Protein AF-0000000086067901 (afdb_homodimer)

Sequence (586 aa):
MRMHRVSDTTAAPDDRSAEPPLVQEKCKTLLSFAFLLTTVIFNLTCIAVVHERVPDRAKHPPLPDMYFDIFPPVDWALDVSEYIIIFCMWTTLGLMLVHRYRWIVMQRVFFIMALLYLMRGITMSVTQVPIASTTYFCSPKANSTNLLLIATRVAKMFSGFGLSVNGQHTFCGDYIFSGHTVTLTLAYLVFREYSPQRLKCLHVLYFVLAAMGVFLVLLSRGHYTVDVVIAYYVTTRVFWIYHTLANNVSLKVASENNFLSRSWWFPLFRYFEKNVGGVLPREYEWPLPWPRKMRMHRVSDTTAAPDDRSAEPPLVQEKCKTLLSFAFLLTTVIFNLTCIAVVHERVPDRAKHPPLPDMYFDIFPPVDWALDVSEYIIIFCMWTTLGLMLVHRYRWIVMQRVFFIMALLYLMRGITMSVTQVPIASTTYFCSPKANSTNLLLIATRVAKMFSGFGLSVNGQHTFCGDYIFSGHTVTLTLAYLVFREYSPQRLKCLHVLYFVLAAMGVFLVLLSRGHYTVDVVIAYYVTTRVFWIYHTLANNVSLKVASENNFLSRSWWFPLFRYFEKNVGGVLPREYEWPLPWPRK

Organism: Haemaphysalis longicornis (NCBI:txid44386)

Foldseek 3Di:
DPPPPCPVVPPDPPCCDDDFFADFDLVLLVVLLVLLVVLLLLLLLLLLVCLQVADDCVVDPADDAPLCVPAAADQCLQVVLVVLLVVLLVVLLVLLLFFPNSRLLSSLLSNLNSVLSNVLSVQLNPDFYHQQAPPQAADDHPNDDDPVSSVVLSVQCVVVVNGPNVVSNRRDGSAQADPSLLSLLSSLVSCCQQADVVVVVVSVVSVVSSVSSLSSCVNNRVYGPVNNVRSNVSNVVSSVLLQVCLADPVNLDDDPVNPVCVDPCSVSSNVSRVRPHHRDDNHGHDNDPPPDD/DPPPPCCPPPPDPPCCDDDFFDDFDLVLLVVLLVLLVVLLLLLLLLLLVCLQVADDCVVDPADDAPLCVVAAADQCLQVVLVVLLVVLLVVLLVLLLFFPNSRLLSSLLSNLNSVLSNVLSVQLNPDFYHQQAPPQAADDHPNDDDPVSSVVLSVQCVVVVNGPNVVSNRRDGSVQADPSLLSLLSSLVSCCQQADVVVVVVSVVSVVSSVSSLSSCVNNSVYGPVNNVRSNVSNVVSSVLLQVCLADPVNLDDDPVNPVCVDPCSVSSNVSRVRPRHRDDNHGHDNDPPDDD

InterPro domains:
  IPR025749 Sphingomyelin synthase-like domain [PF14360] (172-244)
  IPR045221 Sphingomyelin synthase-like [PTHR21290] (16-288)

Structure (mmCIF, N/CA/C/O backbone):
data_AF-0000000086067901-model_v1
#
loop_
_entity.id
_entity.type
_entity.pdbx_description
1 polymer 'Sphingomyelin synthase-like domain-containing protein'
#
loop_
_atom_site.group_PDB
_atom_site.id
_atom_site.type_symbol
_atom_site.label_atom_id
_atom_site.label_alt_id
_atom_site.label_comp_id
_atom_site.label_asym_id
_atom_site.label_entity_id
_atom_site.label_seq_id
_atom_site.pdbx_PDB_ins_code
_atom_site.Cartn_x
_atom_site.Cartn_y
_atom_site.Cartn_z
_atom_site.occupancy
_atom_site.B_iso_or_equiv
_atom_site.auth_seq_id
_atom_site.auth_comp_id
_atom_site.auth_asym_id
_atom_site.auth_atom_id
_atom_site.pdbx_PDB_model_num
ATOM 1 N N . MET A 1 1 ? 40.188 69.375 23.547 1 27.31 1 MET A N 1
ATOM 2 C CA . MET A 1 1 ? 38.906 68.875 23.984 1 27.31 1 MET A CA 1
ATOM 3 C C . MET A 1 1 ? 38.375 67.812 22.984 1 27.31 1 MET A C 1
ATOM 5 O O . MET A 1 1 ? 37.812 68.188 21.938 1 27.31 1 MET A O 1
ATOM 9 N N . ARG A 1 2 ? 39.188 66.75 22.703 1 30.75 2 ARG A N 1
ATOM 10 C CA . ARG A 1 2 ? 39.031 65.625 21.812 1 30.75 2 ARG A CA 1
ATOM 11 C C . ARG A 1 2 ? 37.781 64.812 22.125 1 30.75 2 ARG A C 1
ATOM 13 O O . ARG A 1 2 ? 37.625 64.312 23.25 1 30.75 2 ARG A O 1
ATOM 20 N N . MET A 1 3 ? 36.656 65.25 21.547 1 30.03 3 MET A N 1
ATOM 21 C CA . MET A 1 3 ? 35.375 64.625 21.594 1 30.03 3 MET A CA 1
ATOM 22 C C . MET A 1 3 ? 35.469 63.156 21.141 1 30.03 3 MET A C 1
ATOM 24 O O . MET A 1 3 ? 35.844 62.875 20 1 30.03 3 MET A O 1
ATOM 28 N N . HIS A 1 4 ? 35.969 62.25 21.984 1 31.45 4 HIS A N 1
ATOM 29 C CA . HIS A 1 4 ? 35.969 60.812 21.797 1 31.45 4 HIS A CA 1
ATOM 30 C C . HIS A 1 4 ? 34.562 60.312 21.391 1 31.45 4 HIS A C 1
ATOM 32 O O . HIS A 1 4 ? 33.594 60.531 22.125 1 31.45 4 HIS A O 1
ATOM 38 N N . ARG A 1 5 ? 34.25 60.406 20.031 1 32.72 5 ARG A N 1
ATOM 39 C CA . ARG A 1 5 ? 33.031 59.844 19.469 1 32.72 5 ARG A CA 1
ATOM 40 C C . ARG A 1 5 ? 32.906 58.344 19.828 1 32.72 5 ARG A C 1
ATOM 42 O O . ARG A 1 5 ? 33.75 57.531 19.422 1 32.72 5 ARG A O 1
ATOM 49 N N . VAL A 1 6 ? 32.531 58 21.031 1 37.94 6 VAL A N 1
ATOM 50 C CA . VAL A 1 6 ? 32.188 56.656 21.484 1 37.94 6 VAL A CA 1
ATOM 51 C C . VAL A 1 6 ? 31.141 56.062 20.547 1 37.94 6 VAL A C 1
ATOM 53 O O . VAL A 1 6 ? 29.969 56.438 20.594 1 37.94 6 VAL A O 1
ATOM 56 N N . SER A 1 7 ? 31.344 56.156 19.172 1 32.38 7 SER A N 1
ATOM 57 C CA . SER A 1 7 ? 30.312 55.531 18.359 1 32.38 7 SER A CA 1
ATOM 58 C C . SER A 1 7 ? 30.172 54.031 18.703 1 32.38 7 SER A C 1
ATOM 60 O O . SER A 1 7 ? 30.938 53.219 18.188 1 32.38 7 SER A O 1
ATOM 62 N N . ASP A 1 8 ? 30.344 53.594 19.922 1 31.25 8 ASP A N 1
ATOM 63 C CA . ASP A 1 8 ? 30.188 52.156 20.047 1 31.25 8 ASP A CA 1
ATOM 64 C C . ASP A 1 8 ? 28.859 51.688 19.469 1 31.25 8 ASP A C 1
ATOM 66 O O . ASP A 1 8 ? 27.797 51.969 20.047 1 31.25 8 ASP A O 1
ATOM 70 N N . THR A 1 9 ? 28.625 51.875 18.141 1 34.06 9 THR A N 1
ATOM 71 C CA . THR A 1 9 ? 27.453 51.188 17.594 1 34.06 9 THR A CA 1
ATOM 72 C C . THR A 1 9 ? 27.328 49.781 18.125 1 34.06 9 THR A C 1
ATOM 74 O O . THR A 1 9 ? 28.234 48.938 17.922 1 34.06 9 THR A O 1
ATOM 77 N N . THR A 1 10 ? 26.812 49.531 19.328 1 37.16 10 THR A N 1
ATOM 78 C CA . THR A 1 10 ? 26.328 48.219 19.766 1 37.16 10 THR A CA 1
ATOM 79 C C . THR A 1 10 ? 25.656 47.5 18.594 1 37.16 10 THR A C 1
ATOM 81 O O . THR A 1 10 ? 24.625 47.938 18.094 1 37.16 10 THR A O 1
ATOM 84 N N . ALA A 1 11 ? 26.516 46.875 17.641 1 39.78 11 ALA A N 1
ATOM 85 C CA . ALA A 1 11 ? 26.016 45.906 16.672 1 39.78 11 ALA A CA 1
ATOM 86 C C . ALA A 1 11 ? 24.859 45.094 17.266 1 39.78 11 ALA A C 1
ATOM 88 O O . ALA A 1 11 ? 24.891 44.719 18.438 1 39.78 11 ALA A O 1
ATOM 89 N N . ALA A 1 12 ? 23.703 45.406 16.766 1 40.59 12 ALA A N 1
ATOM 90 C CA . ALA A 1 12 ? 22.484 44.625 17 1 40.59 12 ALA A CA 1
ATOM 91 C C . ALA A 1 12 ? 22.812 43.156 17.125 1 40.59 12 ALA A C 1
ATOM 93 O O . ALA A 1 12 ? 23.75 42.656 16.5 1 40.59 12 ALA A O 1
ATOM 94 N N . PRO A 1 13 ? 22.641 42.594 18.312 1 38.75 13 PRO A N 1
ATOM 95 C CA . PRO A 1 13 ? 22.812 41.125 18.344 1 38.75 13 PRO A CA 1
ATOM 96 C C . PRO A 1 13 ? 22.5 40.469 17 1 38.75 13 PRO A C 1
ATOM 98 O O . PRO A 1 13 ? 21.656 40.969 16.234 1 38.75 13 PRO A O 1
ATOM 101 N N . ASP A 1 14 ? 23.562 40.125 16.172 1 38.88 14 ASP A N 1
ATOM 102 C CA . ASP A 1 14 ? 23.344 39.188 15.078 1 38.88 14 ASP A CA 1
ATOM 103 C C . ASP A 1 14 ? 22.078 38.344 15.312 1 38.88 14 ASP A C 1
ATOM 105 O O . ASP A 1 14 ? 21.984 37.594 16.297 1 38.88 14 ASP A O 1
ATOM 109 N N . ASP A 1 15 ? 20.938 38.875 15.148 1 38.53 15 ASP A N 1
ATOM 110 C CA . ASP A 1 15 ? 19.672 38.156 15.047 1 38.53 15 ASP A CA 1
ATOM 111 C C . ASP A 1 15 ? 19.859 36.781 14.391 1 38.53 15 ASP A C 1
ATOM 113 O O . ASP A 1 15 ? 19.406 36.562 13.266 1 38.53 15 ASP A O 1
ATOM 117 N N . ARG A 1 16 ? 20.969 36.281 14.055 1 44.56 16 ARG A N 1
ATOM 118 C CA . ARG A 1 16 ? 21.203 34.875 13.766 1 44.56 16 ARG A CA 1
ATOM 119 C C . ARG A 1 16 ? 20.219 33.969 14.531 1 44.56 16 ARG A C 1
ATOM 121 O O . ARG A 1 16 ? 20.578 33.438 15.578 1 44.56 16 ARG A O 1
ATOM 128 N N . SER A 1 17 ? 19.078 34.344 14.945 1 45.66 17 SER A N 1
ATOM 129 C CA . SER A 1 17 ? 17.844 33.906 15.586 1 45.66 17 SER A CA 1
ATOM 130 C C . SER A 1 17 ? 17.578 32.438 15.305 1 45.66 17 SER A C 1
ATOM 132 O O . SER A 1 17 ? 18.234 31.828 14.469 1 45.66 17 SER A O 1
ATOM 134 N N . ALA A 1 18 ? 16.109 31.828 15.391 1 51.88 18 ALA A N 1
ATOM 135 C CA . ALA A 1 18 ? 15.398 30.672 15.898 1 51.88 18 ALA A CA 1
ATOM 136 C C . ALA A 1 18 ? 15.523 29.484 14.938 1 51.88 18 ALA A C 1
ATOM 138 O O . ALA A 1 18 ? 14.578 29.172 14.203 1 51.88 18 ALA A O 1
ATOM 139 N N . GLU A 1 19 ? 16.578 29.391 14.18 1 60.53 19 GLU A N 1
ATOM 140 C CA . GLU A 1 19 ? 16.547 28.188 13.359 1 60.53 19 GLU A CA 1
ATOM 141 C C . GLU A 1 19 ? 16.312 26.938 14.211 1 60.53 19 GLU A C 1
ATOM 143 O O . GLU A 1 19 ? 16.859 26.812 15.305 1 60.53 19 GLU A O 1
ATOM 148 N N . PRO A 1 20 ? 15.375 26.203 13.852 1 67.62 20 PRO A N 1
ATOM 149 C CA . PRO A 1 20 ? 15.094 25 14.641 1 67.62 20 PRO A CA 1
ATOM 150 C C . PRO A 1 20 ? 16.328 24.125 14.844 1 67.62 20 PRO A C 1
ATOM 152 O O . PRO A 1 20 ? 17.188 24.062 13.961 1 67.62 20 PRO A O 1
ATOM 155 N N . PRO A 1 21 ? 16.578 23.703 16.016 1 79.75 21 PRO A N 1
ATOM 156 C CA . PRO A 1 21 ? 17.734 22.844 16.312 1 79.75 21 PRO A CA 1
ATOM 157 C C . PRO A 1 21 ? 17.812 21.625 15.414 1 79.75 21 PRO A C 1
ATOM 159 O O . PRO A 1 21 ? 16.781 21 15.117 1 79.75 21 PRO A O 1
ATOM 162 N N . LEU A 1 22 ? 18.875 21.391 14.758 1 91 22 LEU A N 1
ATOM 163 C CA . LEU A 1 22 ? 19.188 20.188 14.008 1 91 22 LEU A CA 1
ATOM 164 C C . LEU A 1 22 ? 20.297 19.391 14.695 1 91 22 LEU A C 1
ATOM 166 O O . LEU A 1 22 ? 21.422 19.312 14.203 1 91 22 LEU A O 1
ATOM 170 N N . VAL A 1 23 ? 19.938 18.766 15.797 1 91.44 23 VAL A N 1
ATOM 171 C CA . VAL A 1 23 ? 20.891 18.031 16.625 1 91.44 23 VAL A CA 1
ATOM 172 C C . VAL A 1 23 ? 21.078 16.625 16.047 1 91.44 23 VAL A C 1
ATOM 174 O O . VAL A 1 23 ? 20.125 15.883 15.852 1 91.44 23 VAL A O 1
ATOM 177 N N . GLN A 1 24 ? 22.266 16.312 15.742 1 93.38 24 GLN A N 1
ATOM 178 C CA . GLN A 1 24 ? 22.594 14.977 15.234 1 93.38 24 GLN A CA 1
ATOM 179 C C . GLN A 1 24 ? 22.953 14.023 16.375 1 93.38 24 GLN A C 1
ATOM 181 O O . GLN A 1 24 ? 23.922 14.258 17.094 1 93.38 24 GLN A O 1
ATOM 186 N N . GLU A 1 25 ? 22.172 13.039 16.531 1 95 25 GLU A N 1
ATOM 187 C CA . GLU A 1 25 ? 22.406 12.047 17.578 1 95 25 GLU A CA 1
ATOM 188 C C . GLU A 1 25 ? 22.797 10.703 16.984 1 95 25 GLU A C 1
ATOM 190 O O . GLU A 1 25 ? 21.953 9.953 16.5 1 95 25 GLU A O 1
ATOM 195 N N . LYS A 1 26 ? 24.016 10.289 17.188 1 96.44 26 LYS A N 1
ATOM 196 C CA . LYS A 1 26 ? 24.562 9.078 16.578 1 96.44 26 LYS A CA 1
ATOM 197 C C . LYS A 1 26 ? 23.875 7.832 17.125 1 96.44 26 LYS A C 1
ATOM 199 O O . LYS A 1 26 ? 23.734 6.84 16.406 1 96.44 26 LYS A O 1
ATOM 204 N N . CYS A 1 27 ? 23.438 7.828 18.328 1 97.5 27 CYS A N 1
ATOM 205 C CA . CYS A 1 27 ? 22.781 6.684 18.938 1 97.5 27 CYS A CA 1
ATOM 206 C C . CYS A 1 27 ? 21.469 6.359 18.234 1 97.5 27 CYS A C 1
ATOM 208 O O . CYS A 1 27 ? 21.109 5.191 18.078 1 97.5 27 CYS A O 1
ATOM 210 N N . LYS A 1 28 ? 20.812 7.414 17.797 1 97.94 28 LYS A N 1
ATOM 211 C CA . LYS A 1 28 ? 19.547 7.207 17.062 1 97.94 28 LYS A CA 1
ATOM 212 C C . LYS A 1 28 ? 19.797 6.566 15.703 1 97.94 28 LYS A C 1
ATOM 214 O O . LYS A 1 28 ? 19 5.746 15.242 1 97.94 28 LYS A O 1
ATOM 219 N N . THR A 1 29 ? 20.875 6.996 15.109 1 98.06 29 THR A N 1
ATOM 220 C CA . THR A 1 29 ? 21.266 6.383 13.844 1 98.06 29 THR A CA 1
ATOM 221 C C . THR A 1 29 ? 21.609 4.91 14.031 1 98.06 29 THR A C 1
ATOM 223 O O . THR A 1 29 ? 21.188 4.062 13.242 1 98.06 29 THR A O 1
ATOM 226 N N . LEU A 1 30 ? 22.297 4.594 15.094 1 98.38 30 LEU A N 1
ATOM 227 C CA . LEU A 1 30 ? 22.656 3.213 15.406 1 98.38 30 LEU A CA 1
ATOM 228 C C . LEU A 1 30 ? 21.406 2.381 15.68 1 98.38 30 LEU A C 1
ATOM 230 O O . LEU A 1 30 ? 21.312 1.225 15.266 1 98.38 30 LEU A O 1
ATOM 234 N N . LEU A 1 31 ? 20.484 2.963 16.375 1 98.5 31 LEU A N 1
ATOM 235 C CA . LEU A 1 31 ? 19.234 2.264 16.672 1 98.5 31 LEU A CA 1
ATOM 236 C C . LEU A 1 31 ? 18.453 1.979 15.391 1 98.5 31 LEU A C 1
ATOM 238 O O . LEU A 1 31 ? 17.906 0.887 15.219 1 98.5 31 LEU A O 1
ATOM 242 N N . SER A 1 32 ? 18.344 2.971 14.547 1 98.5 32 SER A N 1
ATOM 243 C CA . SER A 1 32 ? 17.672 2.773 13.266 1 98.5 32 SER A CA 1
ATOM 244 C C . SER A 1 32 ? 18.375 1.718 12.422 1 98.5 32 SER A C 1
ATOM 246 O O . SER A 1 32 ? 17.719 0.922 11.742 1 98.5 32 SER A O 1
ATOM 248 N N . PHE A 1 33 ? 19.672 1.732 12.484 1 98.44 33 PHE A N 1
ATOM 249 C CA . PHE A 1 33 ? 20.453 0.731 11.766 1 98.44 33 PHE A CA 1
ATOM 250 C C . PHE A 1 33 ? 20.188 -0.661 12.328 1 98.44 33 PHE A C 1
ATOM 252 O O . PHE A 1 33 ? 20.047 -1.626 11.578 1 98.44 33 PHE A O 1
ATOM 259 N N . ALA A 1 34 ? 20.156 -0.756 13.594 1 98.69 34 ALA A N 1
ATOM 260 C CA . ALA A 1 34 ? 19.859 -2.031 14.234 1 98.69 34 ALA A CA 1
ATOM 261 C C . ALA A 1 34 ? 18.469 -2.527 13.836 1 98.69 34 ALA A C 1
ATOM 263 O O . ALA A 1 34 ? 18.281 -3.717 13.578 1 98.69 34 ALA A O 1
ATOM 264 N N . PHE A 1 35 ? 17.531 -1.635 13.812 1 98.56 35 PHE A N 1
ATOM 265 C CA . PHE A 1 35 ? 16.188 -1.991 13.383 1 98.56 35 PHE A CA 1
ATOM 266 C C . PHE A 1 35 ? 16.203 -2.469 11.938 1 98.56 35 PHE A C 1
ATOM 268 O O . PHE A 1 35 ? 15.539 -3.457 11.602 1 98.56 35 PHE A O 1
ATOM 275 N N . LEU A 1 36 ? 16.922 -1.822 11.102 1 98.31 36 LEU A N 1
ATOM 276 C CA . LEU A 1 36 ? 17.062 -2.234 9.711 1 98.31 36 LEU A CA 1
ATOM 277 C C . LEU A 1 36 ? 17.656 -3.631 9.609 1 98.31 36 LEU A C 1
ATOM 279 O O . LEU A 1 36 ? 17.141 -4.488 8.891 1 98.31 36 LEU A O 1
ATOM 283 N N . LEU A 1 37 ? 18.734 -3.842 10.367 1 97.69 37 LEU A N 1
ATOM 284 C CA . LEU A 1 37 ? 19.375 -5.148 10.352 1 97.69 37 LEU A CA 1
ATOM 285 C C . LEU A 1 37 ? 18.422 -6.242 10.797 1 97.69 37 LEU A C 1
ATOM 287 O O . LEU A 1 37 ? 18.375 -7.316 10.195 1 97.69 37 LEU A O 1
ATOM 291 N N . THR A 1 38 ? 17.641 -5.961 11.797 1 98.06 38 THR A N 1
ATOM 292 C CA . THR A 1 38 ? 16.672 -6.93 12.297 1 98.06 38 THR A CA 1
ATOM 293 C C . THR A 1 38 ? 15.617 -7.234 11.234 1 98.06 38 THR A C 1
ATOM 295 O O . THR A 1 38 ? 15.25 -8.391 11.031 1 98.06 38 THR A O 1
ATOM 298 N N . THR A 1 39 ? 15.164 -6.23 10.539 1 98 39 THR A N 1
ATOM 299 C CA . THR A 1 39 ? 14.117 -6.441 9.555 1 98 39 THR A CA 1
ATOM 300 C C . THR A 1 39 ? 14.672 -7.094 8.289 1 98 39 THR A C 1
ATOM 302 O O . THR A 1 39 ? 13.977 -7.852 7.613 1 98 39 THR A O 1
ATOM 305 N N . VAL A 1 40 ? 15.93 -6.797 7.98 1 96.75 40 VAL A N 1
ATOM 306 C CA . VAL A 1 40 ? 16.578 -7.492 6.871 1 96.75 40 VAL A CA 1
ATOM 307 C C . VAL A 1 40 ? 16.703 -8.977 7.195 1 96.75 40 VAL A C 1
ATOM 309 O O . VAL A 1 40 ? 16.375 -9.828 6.363 1 96.75 40 VAL A O 1
ATOM 312 N N . ILE A 1 41 ? 17.109 -9.273 8.383 1 96.25 41 ILE A N 1
ATOM 313 C CA . ILE A 1 41 ? 17.219 -10.664 8.82 1 96.25 41 ILE A CA 1
ATOM 314 C C . ILE A 1 41 ? 15.844 -11.312 8.812 1 96.25 41 ILE A C 1
ATOM 316 O O . ILE A 1 41 ? 15.695 -12.461 8.391 1 96.25 41 ILE A O 1
ATOM 320 N N . PHE A 1 42 ? 14.883 -10.625 9.266 1 97.38 42 PHE A N 1
ATOM 321 C CA . PHE A 1 42 ? 13.508 -11.117 9.227 1 97.38 42 PHE A CA 1
ATOM 322 C C . PHE A 1 42 ? 13.078 -11.422 7.797 1 97.38 42 PHE A C 1
ATOM 324 O O . PHE A 1 42 ? 12.516 -12.484 7.527 1 97.38 42 PHE A O 1
ATOM 331 N N . ASN A 1 43 ? 13.391 -10.555 6.93 1 96.38 43 ASN A N 1
ATOM 332 C CA . ASN A 1 43 ? 13.055 -10.75 5.523 1 96.38 43 ASN A CA 1
ATOM 333 C C . ASN A 1 43 ? 13.75 -11.984 4.945 1 96.38 43 ASN A C 1
ATOM 335 O O . ASN A 1 43 ? 13.125 -12.781 4.242 1 96.38 43 ASN A O 1
ATOM 339 N N . LEU A 1 44 ? 15 -12.125 5.23 1 95.25 44 LEU A N 1
ATOM 340 C CA . LEU A 1 44 ? 15.758 -13.281 4.75 1 95.25 44 LEU A CA 1
ATOM 341 C C . LEU A 1 44 ? 15.219 -14.57 5.359 1 95.25 44 LEU A C 1
ATOM 343 O O . LEU A 1 44 ? 15.172 -15.609 4.688 1 95.25 44 LEU A O 1
ATOM 347 N N . THR A 1 45 ? 14.836 -14.523 6.594 1 95.62 45 THR A N 1
ATOM 348 C CA . THR A 1 45 ? 14.227 -15.68 7.242 1 95.62 45 THR A CA 1
ATOM 349 C C . THR A 1 45 ? 12.922 -16.062 6.551 1 95.62 45 THR A C 1
ATOM 351 O O . THR A 1 45 ? 12.656 -17.234 6.312 1 95.62 45 THR A O 1
ATOM 354 N N . CYS A 1 46 ? 12.18 -15.062 6.203 1 95.81 46 CYS A N 1
ATOM 355 C CA . CYS A 1 46 ? 10.93 -15.312 5.492 1 95.81 46 CYS A CA 1
ATOM 356 C C . CYS A 1 46 ? 11.188 -15.992 4.156 1 95.81 46 CYS A C 1
ATOM 358 O O . CYS A 1 46 ? 10.508 -16.953 3.803 1 95.81 46 CYS A O 1
ATOM 360 N N . ILE A 1 47 ? 12.156 -15.531 3.475 1 95 47 ILE A N 1
ATOM 361 C CA . ILE A 1 47 ? 12.477 -16.125 2.18 1 95 47 ILE A CA 1
ATOM 362 C C . ILE A 1 47 ? 12.891 -17.578 2.367 1 95 47 ILE A C 1
ATOM 364 O O . ILE A 1 47 ? 12.461 -18.453 1.614 1 95 47 ILE A O 1
ATOM 368 N N . ALA A 1 48 ? 13.68 -17.828 3.373 1 93.94 48 ALA A N 1
ATOM 369 C CA . ALA A 1 48 ? 14.164 -19.172 3.656 1 93.94 48 ALA A CA 1
ATOM 370 C C . ALA A 1 48 ? 13 -20.125 3.957 1 93.94 48 ALA A C 1
ATOM 372 O O . ALA A 1 48 ? 13 -21.281 3.533 1 93.94 48 ALA A O 1
ATOM 373 N N . VAL A 1 49 ? 12.047 -19.625 4.621 1 94.12 49 VAL A N 1
ATOM 374 C CA . VAL A 1 49 ? 10.891 -20.438 4.996 1 94.12 49 VAL A CA 1
ATOM 375 C C . VAL A 1 49 ? 9.953 -20.594 3.801 1 94.12 49 VAL A C 1
ATOM 377 O O . VAL A 1 49 ? 9.484 -21.688 3.506 1 94.12 49 VAL A O 1
ATOM 380 N N . VAL A 1 50 ? 9.734 -19.547 3.088 1 94.69 50 VAL A N 1
ATOM 381 C CA . VAL A 1 50 ? 8.797 -19.516 1.977 1 94.69 50 VAL A CA 1
ATOM 382 C C . VAL A 1 50 ? 9.297 -20.406 0.84 1 94.69 50 VAL A C 1
ATOM 384 O O . VAL A 1 50 ? 8.5 -21 0.114 1 94.69 50 VAL A O 1
ATOM 387 N N . HIS A 1 51 ? 10.578 -20.531 0.72 1 93.62 51 HIS A N 1
ATOM 388 C CA . HIS A 1 51 ? 11.172 -21.375 -0.306 1 93.62 51 HIS A CA 1
ATOM 389 C C . HIS A 1 51 ? 10.609 -22.797 -0.235 1 93.62 51 HIS A C 1
ATOM 391 O O . HIS A 1 51 ? 10.43 -23.453 -1.265 1 93.62 51 HIS A O 1
ATOM 397 N N . GLU A 1 52 ? 10.273 -23.234 0.969 1 92.81 52 GLU A N 1
ATOM 398 C CA . GLU A 1 52 ? 9.758 -24.594 1.164 1 92.81 52 GLU A CA 1
ATOM 399 C C . GLU A 1 52 ? 8.281 -24.672 0.79 1 92.81 52 GLU A C 1
ATOM 401 O O . GLU A 1 52 ? 7.75 -25.766 0.594 1 92.81 52 GLU A O 1
ATOM 406 N N . ARG A 1 53 ? 7.691 -23.531 0.592 1 92.94 53 ARG A N 1
ATOM 407 C CA . ARG A 1 53 ? 6.238 -23.531 0.451 1 92.94 53 ARG A CA 1
ATOM 408 C C . ARG A 1 53 ? 5.828 -23.094 -0.952 1 92.94 53 ARG A C 1
ATOM 410 O O . ARG A 1 53 ? 4.672 -23.281 -1.348 1 92.94 53 ARG A O 1
ATOM 417 N N . VAL A 1 54 ? 6.691 -22.609 -1.688 1 93.44 54 VAL A N 1
ATOM 418 C CA . VAL A 1 54 ? 6.363 -22.094 -3.016 1 93.44 54 VAL A CA 1
ATOM 419 C C . VAL A 1 54 ? 5.898 -23.25 -3.908 1 93.44 54 VAL A C 1
ATOM 421 O O . VAL A 1 54 ? 6.453 -24.344 -3.854 1 93.44 54 VAL A O 1
ATOM 424 N N . PRO A 1 55 ? 4.895 -22.969 -4.688 1 92.06 55 PRO A N 1
ATOM 425 C CA . PRO A 1 55 ? 4.434 -24.016 -5.602 1 92.06 55 PRO A CA 1
ATOM 426 C C . PRO A 1 55 ? 5.535 -24.5 -6.539 1 92.06 55 PRO A C 1
ATOM 428 O O . PRO A 1 55 ? 6.355 -23.703 -7.004 1 92.06 55 PRO A O 1
ATOM 431 N N . ASP A 1 56 ? 5.441 -25.781 -6.809 1 88.56 56 ASP A N 1
ATOM 432 C CA . ASP A 1 56 ? 6.422 -26.422 -7.688 1 88.56 56 ASP A CA 1
ATOM 433 C C . ASP A 1 56 ? 6.328 -25.859 -9.109 1 88.56 56 ASP A C 1
ATOM 435 O O . ASP A 1 56 ? 5.273 -25.938 -9.742 1 88.56 56 ASP A O 1
ATOM 439 N N . ARG A 1 57 ? 7.371 -25.422 -9.57 1 88.5 57 ARG A N 1
ATOM 440 C CA . ARG A 1 57 ? 7.414 -24.781 -10.883 1 88.5 57 ARG A CA 1
ATOM 441 C C . ARG A 1 57 ? 7.109 -25.781 -11.992 1 88.5 57 ARG A C 1
ATOM 443 O O . ARG A 1 57 ? 6.645 -25.406 -13.07 1 88.5 57 ARG A O 1
ATOM 450 N N . ALA A 1 58 ? 7.414 -26.984 -11.727 1 86.69 58 ALA A N 1
ATOM 451 C CA . ALA A 1 58 ? 7.164 -28.016 -12.719 1 86.69 58 ALA A CA 1
ATOM 452 C C . ALA A 1 58 ? 5.668 -28.266 -12.883 1 86.69 58 ALA A C 1
ATOM 454 O O . ALA A 1 58 ? 5.211 -28.641 -13.969 1 86.69 58 ALA A O 1
ATOM 455 N N . LYS A 1 59 ? 4.945 -27.984 -11.883 1 87 59 LYS A N 1
ATOM 456 C CA . LYS A 1 59 ? 3.514 -28.281 -11.898 1 87 59 LYS A CA 1
ATOM 457 C C . LYS A 1 59 ? 2.697 -26.984 -12.016 1 87 59 LYS A C 1
ATOM 459 O O . LYS A 1 59 ? 1.546 -27.016 -12.453 1 87 59 LYS A O 1
ATOM 464 N N . HIS A 1 60 ? 3.32 -25.969 -11.633 1 89.5 60 HIS A N 1
ATOM 465 C CA . HIS A 1 60 ? 2.605 -24.703 -11.609 1 89.5 60 HIS A CA 1
ATOM 466 C C . HIS A 1 60 ? 3.326 -23.641 -12.445 1 89.5 60 HIS A C 1
ATOM 468 O O . HIS A 1 60 ? 4.289 -23.031 -11.977 1 89.5 60 HIS A O 1
ATOM 474 N N . PRO A 1 61 ? 2.729 -23.391 -13.594 1 91.81 61 PRO A N 1
ATOM 475 C CA . PRO A 1 61 ? 3.336 -22.359 -14.445 1 91.81 61 PRO A CA 1
ATOM 476 C C . PRO A 1 61 ? 3.205 -20.969 -13.852 1 91.81 61 PRO A C 1
ATOM 478 O O . PRO A 1 61 ? 2.438 -20.75 -12.914 1 91.81 61 PRO A O 1
ATOM 481 N N . PRO A 1 62 ? 3.996 -20.047 -14.422 1 95.25 62 PRO A N 1
ATOM 482 C CA . PRO A 1 62 ? 3.869 -18.672 -13.945 1 95.25 62 PRO A CA 1
ATOM 483 C C . PRO A 1 62 ? 2.455 -18.125 -14.109 1 95.25 62 PRO A C 1
ATOM 485 O O . PRO A 1 62 ? 1.728 -18.531 -15.016 1 95.25 62 PRO A O 1
ATOM 488 N N . LEU A 1 63 ? 2.121 -17.234 -13.25 1 96.88 63 LEU A N 1
ATOM 489 C CA . LEU A 1 63 ? 0.813 -16.594 -13.297 1 96.88 63 LEU A CA 1
ATOM 490 C C . LEU A 1 63 ? 0.68 -15.719 -14.531 1 96.88 63 LEU A C 1
ATOM 492 O O . LEU A 1 63 ? 1.676 -15.195 -15.039 1 96.88 63 LEU A O 1
ATOM 496 N N . PRO A 1 64 ? -0.58 -15.625 -15.023 1 96.69 64 PRO A N 1
ATOM 497 C CA . PRO A 1 64 ? -0.791 -14.625 -16.078 1 96.69 64 PRO A CA 1
ATOM 498 C C . PRO A 1 64 ? -0.432 -13.211 -15.625 1 96.69 64 PRO A C 1
ATOM 500 O O . PRO A 1 64 ? -0.81 -12.797 -14.531 1 96.69 64 PRO A O 1
ATOM 503 N N . ASP A 1 65 ? 0.277 -12.531 -16.5 1 97.94 65 ASP A N 1
ATOM 504 C CA . ASP A 1 65 ? 0.793 -11.203 -16.172 1 97.94 65 ASP A CA 1
ATOM 505 C C . ASP A 1 65 ? 0.817 -10.305 -17.406 1 97.94 65 ASP A C 1
ATOM 507 O O . ASP A 1 65 ? 1.22 -10.742 -18.484 1 97.94 65 ASP A O 1
ATOM 511 N N . MET A 1 66 ? 0.387 -9.078 -17.156 1 97.5 66 MET A N 1
ATOM 512 C CA . MET A 1 66 ? 0.242 -8.141 -18.266 1 97.5 66 MET A CA 1
ATOM 513 C C . MET A 1 66 ? 1.585 -7.887 -18.938 1 97.5 66 MET A C 1
ATOM 515 O O . MET A 1 66 ? 1.67 -7.863 -20.172 1 97.5 66 MET A O 1
ATOM 519 N N . TYR A 1 67 ? 2.637 -7.684 -18.156 1 98 67 TYR A N 1
ATOM 520 C CA . TYR A 1 67 ? 3.967 -7.445 -18.703 1 98 67 TYR A CA 1
ATOM 521 C C . TYR A 1 67 ? 4.48 -8.672 -19.438 1 98 67 TYR A C 1
ATOM 523 O O . TYR A 1 67 ? 5.098 -8.547 -20.5 1 98 67 TYR A O 1
ATOM 531 N N . PHE A 1 68 ? 4.207 -9.82 -18.906 1 97.31 68 PHE A N 1
ATOM 532 C CA . PHE A 1 68 ? 4.648 -11.078 -19.516 1 97.31 68 PHE A CA 1
ATOM 533 C C . PHE A 1 68 ? 3.975 -11.305 -20.859 1 97.31 68 PHE A C 1
ATOM 535 O O . PHE A 1 68 ? 4.539 -11.953 -21.734 1 97.31 68 PHE A O 1
ATOM 542 N N . ASP A 1 69 ? 2.809 -10.75 -21.031 1 96.75 69 ASP A N 1
ATOM 543 C CA . ASP A 1 69 ? 2.062 -10.891 -22.281 1 96.75 69 ASP A CA 1
ATOM 544 C C . ASP A 1 69 ? 2.699 -10.07 -23.391 1 96.75 69 ASP A C 1
ATOM 546 O O . ASP A 1 69 ? 2.568 -10.406 -24.578 1 96.75 69 ASP A O 1
ATOM 550 N N . ILE A 1 70 ? 3.363 -9.039 -23.047 1 97.5 70 ILE A N 1
ATOM 551 C CA . ILE A 1 70 ? 3.84 -8.07 -24.016 1 97.5 70 ILE A CA 1
ATOM 552 C C . ILE A 1 70 ? 5.305 -8.344 -24.359 1 97.5 70 ILE A C 1
ATOM 554 O O . ILE A 1 70 ? 5.723 -8.211 -25.5 1 97.5 70 ILE A O 1
ATOM 558 N N . PHE A 1 71 ? 6.148 -8.812 -23.359 1 97.75 71 PHE A N 1
ATOM 559 C CA . PHE A 1 71 ? 7.594 -8.922 -23.547 1 97.75 71 PHE A CA 1
ATOM 560 C C . PHE A 1 71 ? 8.062 -10.352 -23.328 1 97.75 71 PHE A C 1
ATOM 562 O O . PHE A 1 71 ? 7.633 -11.016 -22.375 1 97.75 71 PHE A O 1
ATOM 569 N N . PRO A 1 72 ? 9.016 -10.789 -24.156 1 97.19 72 PRO A N 1
ATOM 570 C CA . PRO A 1 72 ? 9.617 -12.109 -23.922 1 97.19 72 PRO A CA 1
ATOM 571 C C . PRO A 1 72 ? 10.633 -12.102 -22.781 1 97.19 72 PRO A C 1
ATOM 573 O O . PRO A 1 72 ? 11.234 -11.062 -22.484 1 97.19 72 PRO A O 1
ATOM 576 N N . PRO A 1 73 ? 10.805 -13.234 -22.156 1 97.19 73 PRO A N 1
ATOM 577 C CA . PRO A 1 73 ? 11.758 -13.305 -21.047 1 97.19 73 PRO A CA 1
ATOM 578 C C . PRO A 1 73 ? 13.203 -13.18 -21.516 1 97.19 73 PRO A C 1
ATOM 580 O O . PRO A 1 73 ? 13.562 -13.688 -22.578 1 97.19 73 PRO A O 1
ATOM 583 N N . VAL A 1 74 ? 14.008 -12.461 -20.719 1 97.62 74 VAL A N 1
ATOM 584 C CA . VAL A 1 74 ? 15.445 -12.289 -20.938 1 97.62 74 VAL A CA 1
ATOM 585 C C . VAL A 1 74 ? 16.203 -12.547 -19.641 1 97.62 74 VAL A C 1
ATOM 587 O O . VAL A 1 74 ? 16.25 -11.68 -18.75 1 97.62 74 VAL A O 1
ATOM 590 N N . ASP A 1 75 ? 16.953 -13.617 -19.531 1 94.12 75 ASP A N 1
ATOM 591 C CA . ASP A 1 75 ? 17.531 -14.094 -18.281 1 94.12 75 ASP A CA 1
ATOM 592 C C . ASP A 1 75 ? 18.625 -13.141 -17.781 1 94.12 75 ASP A C 1
ATOM 594 O O . ASP A 1 75 ? 18.656 -12.797 -16.594 1 94.12 75 ASP A O 1
ATOM 598 N N . TRP A 1 76 ? 19.484 -12.633 -18.672 1 94.56 76 TRP A N 1
ATOM 599 C CA . TRP A 1 76 ? 20.625 -11.82 -18.25 1 94.56 76 TRP A CA 1
ATOM 600 C C . TRP A 1 76 ? 20.156 -10.453 -17.766 1 94.56 76 TRP A C 1
ATOM 602 O O . TRP A 1 76 ? 20.953 -9.695 -17.188 1 94.56 76 TRP A O 1
ATOM 612 N N . ALA A 1 77 ? 18.906 -10.102 -17.906 1 97.31 77 ALA A N 1
ATOM 613 C CA . ALA A 1 77 ? 18.359 -8.805 -17.516 1 97.31 77 ALA A CA 1
ATOM 614 C C . ALA A 1 77 ? 18.391 -8.625 -16 1 97.31 77 ALA A C 1
ATOM 616 O O . ALA A 1 77 ? 18.547 -7.508 -15.508 1 97.31 77 ALA A O 1
ATOM 617 N N . LEU A 1 78 ? 18.25 -9.672 -15.32 1 95.25 78 LEU A N 1
ATOM 618 C CA . LEU A 1 78 ? 18.297 -9.594 -13.859 1 95.25 78 LEU A CA 1
ATOM 619 C C . LEU A 1 78 ? 19.672 -9.156 -13.383 1 95.25 78 LEU A C 1
ATOM 621 O O . LEU A 1 78 ? 19.797 -8.312 -12.492 1 95.25 78 LEU A O 1
ATOM 625 N N . ASP A 1 79 ? 20.703 -9.719 -13.977 1 95.12 79 ASP A N 1
ATOM 626 C CA . ASP A 1 79 ? 22.062 -9.344 -13.609 1 95.12 79 ASP A CA 1
ATOM 627 C C . ASP A 1 79 ? 22.297 -7.848 -13.82 1 95.12 79 ASP A C 1
ATOM 629 O O . ASP A 1 79 ? 22.875 -7.176 -12.969 1 95.12 79 ASP A O 1
ATOM 633 N N . VAL A 1 80 ? 21.891 -7.363 -14.922 1 97.25 80 VAL A N 1
ATOM 634 C CA . VAL A 1 80 ? 22.078 -5.945 -15.227 1 97.25 80 VAL A CA 1
ATOM 635 C C . VAL A 1 80 ? 21.297 -5.098 -14.219 1 97.25 80 VAL A C 1
ATOM 637 O O . VAL A 1 80 ? 21.797 -4.082 -13.734 1 97.25 80 VAL A O 1
ATOM 640 N N . SER A 1 81 ? 20.078 -5.516 -13.93 1 97.12 81 SER A N 1
ATOM 641 C CA . SER A 1 81 ? 19.297 -4.801 -12.922 1 97.12 81 SER A CA 1
ATOM 642 C C . SER A 1 81 ? 20.031 -4.754 -11.586 1 97.12 81 SER A C 1
ATOM 644 O O . SER A 1 81 ? 20.078 -3.711 -10.938 1 97.12 81 SER A O 1
ATOM 646 N N . GLU A 1 82 ? 20.625 -5.82 -11.195 1 96.25 82 GLU A N 1
ATOM 647 C CA . GLU A 1 82 ? 21.312 -5.887 -9.906 1 96.25 82 GLU A CA 1
ATOM 648 C C . GLU A 1 82 ? 22.578 -5.035 -9.898 1 96.25 82 GLU A C 1
ATOM 650 O O . GLU A 1 82 ? 22.922 -4.441 -8.883 1 96.25 82 GLU A O 1
ATOM 655 N N . TYR A 1 83 ? 23.234 -4.977 -11.039 1 97.19 83 TYR A N 1
ATOM 656 C CA . TYR A 1 83 ? 24.359 -4.059 -11.141 1 97.19 83 TYR A CA 1
ATOM 657 C C . TYR A 1 83 ? 23.906 -2.613 -10.977 1 97.19 83 TYR A C 1
ATOM 659 O O . TYR A 1 83 ? 24.594 -1.806 -10.344 1 97.19 83 TYR A O 1
ATOM 667 N N . ILE A 1 84 ? 22.797 -2.303 -11.562 1 98.06 84 ILE A N 1
ATOM 668 C CA . ILE A 1 84 ? 22.219 -0.967 -11.406 1 98.06 84 ILE A CA 1
ATOM 669 C C . ILE A 1 84 ? 21.891 -0.718 -9.938 1 98.06 84 ILE A C 1
ATOM 671 O O . ILE A 1 84 ? 22.172 0.357 -9.398 1 98.06 84 ILE A O 1
ATOM 675 N N . ILE A 1 85 ? 21.344 -1.7 -9.289 1 97.5 85 ILE A N 1
ATOM 676 C CA . ILE A 1 85 ? 20.984 -1.599 -7.879 1 97.5 85 ILE A CA 1
ATOM 677 C C . ILE A 1 85 ? 22.25 -1.346 -7.051 1 97.5 85 ILE A C 1
ATOM 679 O O . ILE A 1 85 ? 22.266 -0.454 -6.199 1 97.5 85 ILE A O 1
ATOM 683 N N . ILE A 1 86 ? 23.281 -2.123 -7.305 1 96.31 86 ILE A N 1
ATOM 684 C CA . ILE A 1 86 ? 24.531 -1.981 -6.57 1 96.31 86 ILE A CA 1
ATOM 685 C C . ILE A 1 86 ? 25.094 -0.569 -6.758 1 96.31 86 ILE A C 1
ATOM 687 O O . ILE A 1 86 ? 25.469 0.09 -5.785 1 96.31 86 ILE A O 1
ATOM 691 N N . PHE A 1 87 ? 25.062 -0.126 -7.934 1 97.75 87 PHE A N 1
ATOM 692 C CA . PHE A 1 87 ? 25.547 1.212 -8.242 1 97.75 87 PHE A CA 1
ATOM 693 C C . PHE A 1 87 ? 24.734 2.27 -7.504 1 97.75 87 PHE A C 1
ATOM 695 O O . PHE A 1 87 ? 25.297 3.143 -6.844 1 97.75 87 PHE A O 1
ATOM 702 N N . CYS A 1 88 ? 23.422 2.193 -7.59 1 97.69 88 CYS A N 1
ATOM 703 C CA . CYS A 1 88 ? 22.547 3.172 -6.961 1 97.69 88 CYS A CA 1
ATOM 704 C C . CYS A 1 88 ? 22.688 3.133 -5.445 1 97.69 88 CYS A C 1
ATOM 706 O O . CYS A 1 88 ? 22.703 4.176 -4.789 1 97.69 88 CYS A O 1
ATOM 708 N N . MET A 1 89 ? 22.781 1.961 -4.902 1 96.25 89 MET A N 1
ATOM 709 C CA . MET A 1 89 ? 22.891 1.811 -3.455 1 96.25 89 MET A CA 1
ATOM 710 C C . MET A 1 89 ? 24.172 2.434 -2.938 1 96.25 89 MET A C 1
ATOM 712 O O . MET A 1 89 ? 24.156 3.205 -1.977 1 96.25 89 MET A O 1
ATOM 716 N N . TRP A 1 90 ? 25.297 2.168 -3.609 1 96.38 90 TRP A N 1
ATOM 717 C CA . TRP A 1 90 ? 26.578 2.65 -3.131 1 96.38 90 TRP A CA 1
ATOM 718 C C . TRP A 1 90 ? 26.719 4.156 -3.336 1 96.38 90 TRP A C 1
ATOM 720 O O . TRP A 1 90 ? 27.266 4.859 -2.484 1 96.38 90 TRP A O 1
ATOM 730 N N . THR A 1 91 ? 26.25 4.652 -4.426 1 97.19 91 THR A N 1
ATOM 731 C CA . THR A 1 91 ? 26.344 6.09 -4.668 1 97.19 91 THR A CA 1
ATOM 732 C C . THR A 1 91 ? 25.406 6.852 -3.736 1 97.19 91 THR A C 1
ATOM 734 O O . THR A 1 91 ? 25.734 7.949 -3.283 1 97.19 91 THR A O 1
ATOM 737 N N . THR A 1 92 ? 24.25 6.301 -3.48 1 97.62 92 THR A N 1
ATOM 738 C CA . THR A 1 92 ? 23.328 6.922 -2.529 1 97.62 92 THR A CA 1
ATOM 739 C C . THR A 1 92 ? 23.922 6.898 -1.121 1 97.62 92 THR A C 1
ATOM 741 O O . THR A 1 92 ? 23.828 7.887 -0.387 1 97.62 92 THR A O 1
ATOM 744 N N . LEU A 1 93 ? 24.516 5.785 -0.783 1 97.06 93 LEU A N 1
ATOM 745 C CA . LEU A 1 93 ? 25.203 5.707 0.504 1 97.06 93 LEU A CA 1
ATOM 746 C C . LEU A 1 93 ? 26.328 6.734 0.587 1 97.06 93 LEU A C 1
ATOM 748 O O . LEU A 1 93 ? 26.5 7.391 1.617 1 97.06 93 LEU A O 1
ATOM 752 N N . GLY A 1 94 ? 27.109 6.859 -0.478 1 97.06 94 GLY A N 1
ATOM 753 C CA . GLY A 1 94 ? 28.125 7.883 -0.541 1 97.06 94 GLY A CA 1
ATOM 754 C C . GLY A 1 94 ? 27.594 9.289 -0.341 1 97.06 94 GLY A C 1
ATOM 755 O O . GLY A 1 94 ? 28.172 10.078 0.402 1 97.06 94 GLY A O 1
ATOM 756 N N . LEU A 1 95 ? 26.469 9.547 -0.979 1 97.25 95 LEU A N 1
ATOM 757 C CA . LEU A 1 95 ? 25.812 10.844 -0.823 1 97.25 95 LEU A CA 1
ATOM 758 C C . LEU A 1 95 ? 25.438 11.086 0.633 1 97.25 95 LEU A C 1
ATOM 760 O O . LEU A 1 95 ? 25.656 12.18 1.16 1 97.25 95 LEU A O 1
ATOM 764 N N . MET A 1 96 ? 24.859 10.117 1.265 1 97.44 96 MET A N 1
ATOM 765 C CA . MET A 1 96 ? 24.453 10.258 2.658 1 97.44 96 MET A CA 1
ATOM 766 C C . MET A 1 96 ? 25.656 10.523 3.555 1 97.44 96 MET A C 1
ATOM 768 O O . MET A 1 96 ? 25.578 11.328 4.484 1 97.44 96 MET A O 1
ATOM 772 N N . LEU A 1 97 ? 26.766 9.883 3.25 1 96.62 97 LEU A N 1
ATOM 773 C CA . LEU A 1 97 ? 27.953 10.008 4.078 1 96.62 97 LEU A CA 1
ATOM 774 C C . LEU A 1 97 ? 28.578 11.391 3.936 1 96.62 97 LEU A C 1
ATOM 776 O O . LEU A 1 97 ? 29.172 11.906 4.883 1 96.62 97 LEU A O 1
ATOM 780 N N . VAL A 1 98 ? 28.453 12.039 2.812 1 96.5 98 VAL A N 1
ATOM 781 C CA . VAL A 1 98 ? 29.094 13.336 2.584 1 96.5 98 VAL A CA 1
ATOM 782 C C . VAL A 1 98 ? 28.141 14.453 2.969 1 96.5 98 VAL A C 1
ATOM 784 O O . VAL A 1 98 ? 28.516 15.633 2.969 1 96.5 98 VAL A O 1
ATOM 787 N N . HIS A 1 99 ? 26.922 14.141 3.279 1 96.5 99 HIS A N 1
ATOM 788 C CA . HIS A 1 99 ? 25.969 15.148 3.725 1 96.5 99 HIS A CA 1
ATOM 789 C C . HIS A 1 99 ? 26.344 15.703 5.09 1 96.5 99 HIS A C 1
ATOM 791 O O . HIS A 1 99 ? 26.766 14.961 5.977 1 96.5 99 HIS A O 1
ATOM 797 N N . ARG A 1 100 ? 26.219 17 5.32 1 95.12 100 ARG A N 1
ATOM 798 C CA . ARG A 1 100 ? 26.594 17.656 6.574 1 95.12 100 ARG A CA 1
ATOM 799 C C . ARG A 1 100 ? 25.844 17.031 7.75 1 95.12 100 ARG A C 1
ATOM 801 O O . ARG A 1 100 ? 26.406 16.859 8.828 1 95.12 100 ARG A O 1
ATOM 808 N N . TYR A 1 101 ? 24.594 16.75 7.492 1 96.44 101 TYR A N 1
ATOM 809 C CA . TYR A 1 101 ? 23.75 16.156 8.516 1 96.44 101 TYR A CA 1
ATOM 810 C C . TYR A 1 101 ? 23.562 14.664 8.273 1 96.44 101 TYR A C 1
ATOM 812 O O . TYR A 1 101 ? 22.438 14.156 8.344 1 96.44 101 TYR A O 1
ATOM 820 N N . ARG A 1 102 ? 24.641 13.992 8.062 1 96.81 102 ARG A N 1
ATOM 821 C CA . ARG A 1 102 ? 24.641 12.602 7.613 1 96.81 102 ARG A CA 1
ATOM 822 C C . ARG A 1 102 ? 23.984 11.695 8.648 1 96.81 102 ARG A C 1
ATOM 824 O O . ARG A 1 102 ? 23.297 10.734 8.289 1 96.81 102 ARG A O 1
ATOM 831 N N . TRP A 1 103 ? 24.062 11.953 9.898 1 97.19 103 TRP A N 1
ATOM 832 C CA . TRP A 1 103 ? 23.531 11.062 10.914 1 97.19 103 TRP A CA 1
ATOM 833 C C . TRP A 1 103 ? 22 11.117 10.938 1 97.19 103 TRP A C 1
ATOM 835 O O . TRP A 1 103 ? 21.344 10.102 11.172 1 97.19 103 TRP A O 1
ATOM 845 N N . ILE A 1 104 ? 21.422 12.297 10.688 1 97.88 104 ILE A N 1
ATOM 846 C CA . ILE A 1 104 ? 19.969 12.43 10.594 1 97.88 104 ILE A CA 1
ATOM 847 C C . ILE A 1 104 ? 19.469 11.75 9.328 1 97.88 104 ILE A C 1
ATOM 849 O O . ILE A 1 104 ? 18.484 11 9.359 1 97.88 104 ILE A O 1
ATOM 853 N N . VAL A 1 105 ? 20.172 11.992 8.234 1 98.12 105 VAL A N 1
ATOM 854 C CA . VAL A 1 105 ? 19.766 11.438 6.941 1 98.12 105 VAL A CA 1
ATOM 855 C C . VAL A 1 105 ? 19.812 9.914 6.996 1 98.12 105 VAL A C 1
ATOM 857 O O . VAL A 1 105 ? 18.844 9.25 6.605 1 98.12 105 VAL A O 1
ATOM 860 N N . MET A 1 106 ? 20.891 9.367 7.52 1 98.44 106 MET A N 1
ATOM 861 C CA . MET A 1 106 ? 21.031 7.918 7.609 1 98.44 106 MET A CA 1
ATOM 862 C C . MET A 1 106 ? 19.969 7.336 8.547 1 98.44 106 MET A C 1
ATOM 864 O O . MET A 1 106 ? 19.391 6.289 8.258 1 98.44 106 MET A O 1
ATOM 868 N N . GLN A 1 107 ? 19.766 8.031 9.664 1 98.56 107 GLN A N 1
ATOM 869 C CA . GLN A 1 107 ? 18.719 7.59 10.578 1 98.56 107 GLN A CA 1
ATOM 870 C C . GLN A 1 107 ? 17.359 7.484 9.867 1 98.56 107 GLN A C 1
ATOM 872 O O . GLN A 1 107 ? 16.672 6.477 10 1 98.56 107 GLN A O 1
ATOM 877 N N . ARG A 1 108 ? 17 8.477 9.109 1 98.62 108 ARG A N 1
ATOM 878 C CA . ARG A 1 108 ? 15.727 8.516 8.383 1 98.62 108 ARG A CA 1
ATOM 879 C C . ARG A 1 108 ? 15.648 7.379 7.371 1 98.62 108 ARG A C 1
ATOM 881 O O . ARG A 1 108 ? 14.656 6.645 7.328 1 98.62 108 ARG A O 1
ATOM 888 N N . VAL A 1 109 ? 16.672 7.242 6.586 1 98.81 109 VAL A N 1
ATOM 889 C CA . VAL A 1 109 ? 16.672 6.289 5.477 1 98.81 109 VAL A CA 1
ATOM 890 C C . VAL A 1 109 ? 16.672 4.863 6.02 1 98.81 109 VAL A C 1
ATOM 892 O O . VAL A 1 109 ? 15.953 3.996 5.516 1 98.81 109 VAL A O 1
ATOM 895 N N . PHE A 1 110 ? 17.469 4.613 7.078 1 98.81 110 PHE A N 1
ATOM 896 C CA . PHE A 1 110 ? 17.5 3.291 7.695 1 98.81 110 PHE A CA 1
ATOM 897 C C . PHE A 1 110 ? 16.125 2.93 8.25 1 98.81 110 PHE A C 1
ATOM 899 O O . PHE A 1 110 ? 15.656 1.798 8.086 1 98.81 110 PHE A O 1
ATOM 906 N N . PHE A 1 111 ? 15.5 3.857 8.867 1 98.88 111 PHE A N 1
ATOM 907 C CA . PHE A 1 111 ? 14.188 3.604 9.461 1 98.88 111 PHE A CA 1
ATOM 908 C C . PHE A 1 111 ? 13.148 3.326 8.383 1 98.88 111 PHE A C 1
ATOM 910 O O . PHE A 1 111 ? 12.359 2.387 8.5 1 98.88 111 PHE A O 1
ATOM 917 N N . ILE A 1 112 ? 13.164 4.102 7.363 1 98.88 112 ILE A N 1
ATOM 918 C CA . ILE A 1 112 ? 12.234 3.928 6.254 1 98.88 112 ILE A CA 1
ATOM 919 C C . ILE A 1 112 ? 12.453 2.562 5.605 1 98.88 112 ILE A C 1
ATOM 921 O O . ILE A 1 112 ? 11.492 1.823 5.367 1 98.88 112 ILE A O 1
ATOM 925 N N . MET A 1 113 ? 13.664 2.227 5.324 1 98.75 113 MET A N 1
ATOM 926 C CA . MET A 1 113 ? 13.977 0.934 4.727 1 98.75 113 MET A CA 1
ATOM 927 C C . MET A 1 113 ? 13.547 -0.209 5.637 1 98.75 113 MET A C 1
ATOM 929 O O . MET A 1 113 ? 13.055 -1.234 5.16 1 98.75 113 MET A O 1
ATOM 933 N N . ALA A 1 114 ? 13.766 -0.005 6.926 1 98.81 114 ALA A N 1
ATOM 934 C CA . ALA A 1 114 ? 13.352 -1.021 7.891 1 98.81 114 ALA A CA 1
ATOM 935 C C . ALA A 1 114 ? 11.852 -1.258 7.828 1 98.81 114 ALA A C 1
ATOM 937 O O . ALA A 1 114 ? 11.391 -2.402 7.844 1 98.81 114 ALA A O 1
ATOM 938 N N . LEU A 1 115 ? 11.102 -0.213 7.754 1 98.88 115 LEU A N 1
ATOM 939 C CA . LEU A 1 115 ? 9.656 -0.333 7.66 1 98.88 115 LEU A CA 1
ATOM 940 C C . LEU A 1 115 ? 9.25 -1.082 6.395 1 98.88 115 LEU A C 1
ATOM 942 O O . LEU A 1 115 ? 8.375 -1.947 6.434 1 98.88 115 LEU A O 1
ATOM 946 N N . LEU A 1 116 ? 9.852 -0.763 5.32 1 98.75 116 LEU A N 1
ATOM 947 C CA . LEU A 1 116 ? 9.539 -1.374 4.031 1 98.75 116 LEU A CA 1
ATOM 948 C C . LEU A 1 116 ? 9.867 -2.863 4.043 1 98.75 116 LEU A C 1
ATOM 950 O O . LEU A 1 116 ? 9.07 -3.68 3.566 1 98.75 116 LEU A O 1
ATOM 954 N N . TYR A 1 117 ? 10.961 -3.219 4.625 1 98.25 117 TYR A N 1
ATOM 955 C CA . TYR A 1 117 ? 11.359 -4.621 4.668 1 98.25 117 TYR A CA 1
ATOM 956 C C . TYR A 1 117 ? 10.492 -5.402 5.648 1 98.25 117 TYR A C 1
ATOM 958 O O . TYR A 1 117 ? 10.211 -6.586 5.434 1 98.25 117 TYR A O 1
ATOM 966 N N . LEU A 1 118 ? 10.094 -4.758 6.676 1 98.56 118 LEU A N 1
ATOM 967 C CA . LEU A 1 118 ? 9.164 -5.406 7.594 1 98.56 118 LEU A CA 1
ATOM 968 C C . LEU A 1 118 ? 7.855 -5.75 6.891 1 98.56 118 LEU A C 1
ATOM 970 O O . LEU A 1 118 ? 7.363 -6.875 7 1 98.56 118 LEU A O 1
ATOM 974 N N . MET A 1 119 ? 7.348 -4.805 6.207 1 98.56 119 MET A N 1
ATOM 975 C CA . MET A 1 119 ? 6.094 -5.02 5.488 1 98.56 119 MET A CA 1
ATOM 976 C C . MET A 1 119 ? 6.262 -6.082 4.406 1 98.56 119 MET A C 1
ATOM 978 O O . MET A 1 119 ? 5.367 -6.902 4.191 1 98.56 119 MET A O 1
ATOM 982 N N . ARG A 1 120 ? 7.359 -6.062 3.777 1 98.25 120 ARG A N 1
ATOM 983 C CA . ARG A 1 120 ? 7.656 -7.07 2.762 1 98.25 120 ARG A CA 1
ATOM 984 C C . ARG A 1 120 ? 7.672 -8.469 3.367 1 98.25 120 ARG A C 1
ATOM 986 O O . ARG A 1 120 ? 7.102 -9.406 2.803 1 98.25 120 ARG A O 1
ATOM 993 N N . GLY A 1 121 ? 8.398 -8.586 4.496 1 97.94 121 GLY A N 1
ATOM 994 C CA . GLY A 1 121 ? 8.422 -9.875 5.168 1 97.94 121 GLY A CA 1
ATOM 995 C C . GLY A 1 121 ? 7.039 -10.391 5.527 1 97.94 121 GLY A C 1
ATOM 996 O O . GLY A 1 121 ? 6.754 -11.578 5.371 1 97.94 121 GLY A O 1
ATOM 997 N N . ILE A 1 122 ? 6.191 -9.516 5.902 1 98.06 122 ILE A N 1
ATOM 998 C CA . ILE A 1 122 ? 4.836 -9.891 6.297 1 98.06 122 ILE A CA 1
ATOM 999 C C . ILE A 1 122 ? 4.059 -10.375 5.078 1 98.06 122 ILE A C 1
ATOM 1001 O O . ILE A 1 122 ? 3.453 -11.453 5.109 1 98.06 122 ILE A O 1
ATOM 1005 N N . THR A 1 123 ? 4.07 -9.688 4.016 1 98 123 THR A N 1
ATOM 1006 C CA . THR A 1 123 ? 3.281 -10.039 2.842 1 98 123 THR A CA 1
ATOM 1007 C C . THR A 1 123 ? 3.814 -11.32 2.199 1 98 123 THR A C 1
ATOM 1009 O O . THR A 1 123 ? 3.039 -12.156 1.736 1 98 123 THR A O 1
ATOM 1012 N N . MET A 1 124 ? 5.074 -11.43 2.209 1 97.12 124 MET A N 1
ATOM 1013 C CA . MET A 1 124 ? 5.691 -12.617 1.611 1 97.12 124 MET A CA 1
ATOM 1014 C C . MET A 1 124 ? 5.332 -13.867 2.396 1 97.12 124 MET A C 1
ATOM 1016 O O . MET A 1 124 ? 5.203 -14.953 1.821 1 97.12 124 MET A O 1
ATOM 1020 N N . SER A 1 125 ? 5.125 -13.719 3.674 1 97.19 125 SER A N 1
ATOM 1021 C CA . SER A 1 125 ? 4.961 -14.875 4.551 1 97.19 125 SER A CA 1
ATOM 1022 C C . SER A 1 125 ? 3.521 -15.383 4.535 1 97.19 125 SER A C 1
ATOM 1024 O O . SER A 1 125 ? 3.268 -16.562 4.789 1 97.19 125 SER A O 1
ATOM 1026 N N . VAL A 1 126 ? 2.611 -14.547 4.133 1 97.94 126 VAL A N 1
ATOM 1027 C CA . VAL A 1 126 ? 1.228 -14.922 4.402 1 97.94 126 VAL A CA 1
ATOM 1028 C C . VAL A 1 126 ? 0.648 -15.664 3.201 1 97.94 126 VAL A C 1
ATOM 1030 O O . VAL A 1 126 ? -0.249 -16.5 3.352 1 97.94 126 VAL A O 1
ATOM 1033 N N . THR A 1 127 ? 1.071 -15.383 2.01 1 98.06 127 THR A N 1
ATOM 1034 C CA . THR A 1 127 ? 0.62 -16.062 0.798 1 98.06 127 THR A CA 1
ATOM 1035 C C . THR A 1 127 ? 1.774 -16.234 -0.182 1 98.06 127 THR A C 1
ATOM 1037 O O . THR A 1 127 ? 2.521 -15.297 -0.454 1 98.06 127 THR A O 1
ATOM 1040 N N . GLN A 1 128 ? 1.97 -17.453 -0.708 1 97.25 128 GLN A N 1
ATOM 1041 C CA . GLN A 1 128 ? 3.074 -17.734 -1.62 1 97.25 128 GLN A CA 1
ATOM 1042 C C . GLN A 1 128 ? 2.572 -17.922 -3.051 1 97.25 128 GLN A C 1
ATOM 1044 O O . GLN A 1 128 ? 1.699 -18.75 -3.307 1 97.25 128 GLN A O 1
ATOM 1049 N N . VAL A 1 129 ? 3.113 -17.219 -3.984 1 96.12 129 VAL A N 1
ATOM 1050 C CA . VAL A 1 129 ? 2.764 -17.312 -5.398 1 96.12 129 VAL A CA 1
ATOM 1051 C C . VAL A 1 129 ? 3.83 -18.109 -6.141 1 96.12 129 VAL A C 1
ATOM 1053 O O . VAL A 1 129 ? 4.965 -18.234 -5.668 1 96.12 129 VAL A O 1
ATOM 1056 N N . PRO A 1 130 ? 3.443 -18.688 -7.289 1 96.06 130 PRO A N 1
ATOM 1057 C CA . PRO A 1 130 ? 4.43 -19.453 -8.055 1 96.06 130 PRO A CA 1
ATOM 1058 C C . PRO A 1 130 ? 5.586 -18.594 -8.562 1 96.06 130 PRO A C 1
ATOM 1060 O O . PRO A 1 130 ? 5.445 -17.375 -8.68 1 96.06 130 PRO A O 1
ATOM 1063 N N . ILE A 1 131 ? 6.68 -19.266 -8.805 1 96 131 ILE A N 1
ATOM 1064 C CA . ILE A 1 131 ? 7.867 -18.578 -9.297 1 96 131 ILE A CA 1
ATOM 1065 C C . ILE A 1 131 ? 7.613 -18.047 -10.695 1 96 131 ILE A C 1
ATOM 1067 O O . ILE A 1 131 ? 7.098 -18.75 -11.562 1 96 131 ILE A O 1
ATOM 1071 N N . ALA A 1 132 ? 7.961 -16.859 -10.898 1 96.5 132 ALA A N 1
ATOM 1072 C CA . ALA A 1 132 ? 7.668 -16.172 -12.156 1 96.5 132 ALA A CA 1
ATOM 1073 C C . ALA A 1 132 ? 8.609 -16.625 -13.266 1 96.5 132 ALA A C 1
ATOM 1075 O O . ALA A 1 132 ? 8.203 -16.703 -14.43 1 96.5 132 ALA A O 1
ATOM 1076 N N . SER A 1 133 ? 9.797 -16.984 -12.922 1 95.19 133 SER A N 1
ATOM 1077 C CA . SER A 1 133 ? 10.781 -17.406 -13.914 1 95.19 133 SER A CA 1
ATOM 1078 C C . SER A 1 133 ? 10.742 -18.922 -14.102 1 95.19 133 SER A C 1
ATOM 1080 O O . SER A 1 133 ? 10.609 -19.672 -13.133 1 95.19 133 SER A O 1
ATOM 1082 N N . THR A 1 134 ? 10.945 -19.297 -15.312 1 93.69 134 THR A N 1
ATOM 1083 C CA . THR A 1 134 ? 11.008 -20.734 -15.602 1 93.69 134 THR A CA 1
ATOM 1084 C C . THR A 1 134 ? 12.453 -21.203 -15.664 1 93.69 134 THR A C 1
ATOM 1086 O O . THR A 1 134 ? 12.711 -22.406 -15.719 1 93.69 134 THR A O 1
ATOM 1089 N N . THR A 1 135 ? 13.367 -20.281 -15.586 1 92.19 135 THR A N 1
ATOM 1090 C CA . THR A 1 135 ? 14.758 -20.656 -15.82 1 92.19 135 THR A CA 1
ATOM 1091 C C . THR A 1 135 ? 15.617 -20.344 -14.602 1 92.19 135 THR A C 1
ATOM 1093 O O . THR A 1 135 ? 16.719 -20.875 -14.461 1 92.19 135 THR A O 1
ATOM 1096 N N . TYR A 1 136 ? 15.18 -19.484 -13.773 1 90.31 136 TYR A N 1
ATOM 1097 C CA . TYR A 1 136 ? 15.969 -19.109 -12.609 1 90.31 136 TYR A CA 1
ATOM 1098 C C . TYR A 1 136 ? 16.266 -20.312 -11.742 1 90.31 136 TYR A C 1
ATOM 1100 O O . TYR A 1 136 ? 15.375 -21.125 -11.461 1 90.31 136 TYR A O 1
ATOM 1108 N N . PHE A 1 137 ? 17.484 -20.391 -11.289 1 89.69 137 PHE A N 1
ATOM 1109 C CA . PHE A 1 137 ? 17.875 -21.547 -10.477 1 89.69 137 PHE A CA 1
ATOM 1110 C C . PHE A 1 137 ? 17.344 -21.406 -9.055 1 89.69 137 PHE A C 1
ATOM 1112 O O . PHE A 1 137 ? 17.609 -20.391 -8.391 1 89.69 137 PHE A O 1
ATOM 1119 N N . CYS A 1 138 ? 16.641 -22.406 -8.625 1 89.75 138 CYS A N 1
ATOM 1120 C CA . CYS A 1 138 ? 16.172 -22.5 -7.25 1 89.75 138 CYS A CA 1
ATOM 1121 C C . CYS A 1 138 ? 16.766 -23.703 -6.543 1 89.75 138 CYS A C 1
ATOM 1123 O O . CYS A 1 138 ? 16.703 -24.828 -7.051 1 89.75 138 CYS A O 1
ATOM 1125 N N . SER A 1 139 ? 17.297 -23.484 -5.387 1 90.12 139 SER A N 1
ATOM 1126 C CA . SER A 1 139 ? 17.844 -24.594 -4.605 1 90.12 139 SER A CA 1
ATOM 1127 C C . SER A 1 139 ? 16.766 -25.625 -4.301 1 90.12 139 SER A C 1
ATOM 1129 O O . SER A 1 139 ? 15.586 -25.297 -4.176 1 90.12 139 SER A O 1
ATOM 1131 N N . PRO A 1 140 ? 17.266 -26.891 -4.242 1 89.06 140 PRO A N 1
ATOM 1132 C CA . PRO A 1 140 ? 16.281 -27.922 -3.914 1 89.06 140 PRO A CA 1
ATOM 1133 C C . PRO A 1 140 ? 15.633 -27.719 -2.545 1 89.06 140 PRO A C 1
ATOM 1135 O O . PRO A 1 140 ? 16.297 -27.25 -1.612 1 89.06 140 PRO A O 1
ATOM 1138 N N . LYS A 1 141 ? 14.414 -28.094 -2.441 1 90.25 141 LYS A N 1
ATOM 1139 C CA . LYS A 1 141 ? 13.695 -28.016 -1.176 1 90.25 141 LYS A CA 1
ATOM 1140 C C . LYS A 1 141 ? 14.195 -29.062 -0.186 1 90.25 141 LYS A C 1
ATOM 1142 O O . LYS A 1 141 ? 14.578 -30.172 -0.583 1 90.25 141 LYS A O 1
ATOM 1147 N N . ALA A 1 142 ? 14.195 -28.719 1.041 1 86.88 142 ALA A N 1
ATOM 1148 C CA . ALA A 1 142 ? 14.617 -29.656 2.086 1 86.88 142 ALA A CA 1
ATOM 1149 C C . ALA A 1 142 ? 13.43 -30.453 2.627 1 86.88 142 ALA A C 1
ATOM 1151 O O . ALA A 1 142 ? 13.609 -31.516 3.221 1 86.88 142 ALA A O 1
ATOM 1152 N N . ASN A 1 143 ? 12.312 -30.047 2.367 1 82.12 143 ASN A N 1
ATOM 1153 C CA . ASN A 1 143 ? 11.094 -30.672 2.854 1 82.12 143 ASN A CA 1
ATOM 1154 C C . ASN A 1 143 ? 11.086 -30.797 4.375 1 82.12 143 ASN A C 1
ATOM 1156 O O . ASN A 1 143 ? 10.594 -31.781 4.922 1 82.12 143 ASN A O 1
ATOM 1160 N N . SER A 1 144 ? 11.922 -30.094 5.07 1 79.56 144 SER A N 1
ATOM 1161 C CA . SER A 1 144 ? 11.977 -29.969 6.52 1 79.56 144 SER A CA 1
ATOM 1162 C C . SER A 1 144 ? 12.312 -28.547 6.938 1 79.56 144 SER A C 1
ATOM 1164 O O . SER A 1 144 ? 12.984 -27.812 6.199 1 79.56 144 SER A O 1
ATOM 1166 N N . THR A 1 145 ? 11.602 -28.172 7.969 1 75.94 145 THR A N 1
ATOM 1167 C CA . THR A 1 145 ? 11.898 -26.812 8.438 1 75.94 145 THR A CA 1
ATOM 1168 C C . THR A 1 145 ? 12.492 -26.859 9.844 1 75.94 145 THR A C 1
ATOM 1170 O O . THR A 1 145 ? 11.773 -27.062 10.82 1 75.94 145 THR A O 1
ATOM 1173 N N . ASN A 1 146 ? 13.828 -26.969 9.805 1 87.38 146 ASN A N 1
ATOM 1174 C CA . ASN A 1 146 ? 14.484 -26.875 11.102 1 87.38 146 ASN A CA 1
ATOM 1175 C C . ASN A 1 146 ? 15.211 -25.547 11.266 1 87.38 146 ASN A C 1
ATOM 1177 O O . ASN A 1 146 ? 15.602 -24.922 10.273 1 87.38 146 ASN A O 1
ATOM 1181 N N . LEU A 1 147 ? 15.383 -25.156 12.477 1 89.81 147 LEU A N 1
ATOM 1182 C CA . LEU A 1 147 ? 15.922 -23.844 12.805 1 89.81 147 LEU A CA 1
ATOM 1183 C C . LEU A 1 147 ? 17.344 -23.688 12.273 1 89.81 147 LEU A C 1
ATOM 1185 O O . LEU A 1 147 ? 17.734 -22.609 11.812 1 89.81 147 LEU A O 1
ATOM 1189 N N . LEU A 1 148 ? 18.078 -24.688 12.328 1 89.69 148 LEU A N 1
ATOM 1190 C CA . LEU A 1 148 ? 19.469 -24.641 11.859 1 89.69 148 LEU A CA 1
ATOM 1191 C C . LEU A 1 148 ? 19.531 -24.453 10.352 1 89.69 148 LEU A C 1
ATOM 1193 O O . LEU A 1 148 ? 20.375 -23.719 9.844 1 89.69 148 LEU A O 1
ATOM 1197 N N . LEU A 1 149 ? 18.703 -25.141 9.656 1 90.62 149 LEU A N 1
ATOM 1198 C CA . LEU A 1 149 ? 18.625 -25.016 8.211 1 90.62 149 LEU A CA 1
ATOM 1199 C C . LEU A 1 149 ? 18.281 -23.578 7.809 1 90.62 149 LEU A C 1
ATOM 1201 O O . LEU A 1 149 ? 18.922 -23 6.934 1 90.62 149 LEU A O 1
ATOM 1205 N N . ILE A 1 150 ? 17.359 -23.109 8.477 1 91.88 150 ILE A N 1
ATOM 1206 C CA . ILE A 1 150 ? 16.906 -21.75 8.18 1 91.88 150 ILE A CA 1
ATOM 1207 C C . ILE A 1 150 ? 18.031 -20.766 8.461 1 91.88 150 ILE A C 1
ATOM 1209 O O . ILE A 1 150 ? 18.312 -19.875 7.652 1 91.88 150 ILE A O 1
ATOM 1213 N N . ALA A 1 151 ? 18.688 -20.984 9.578 1 92.56 151 ALA A N 1
ATOM 1214 C CA . ALA A 1 151 ? 19.797 -20.094 9.945 1 92.56 151 ALA A CA 1
ATOM 1215 C C . ALA A 1 151 ? 20.906 -20.141 8.906 1 92.56 151 ALA A C 1
ATOM 1217 O O . ALA A 1 151 ? 21.5 -19.109 8.562 1 92.56 151 ALA A O 1
ATOM 1218 N N . THR A 1 152 ? 21.203 -21.266 8.391 1 91.06 152 THR A N 1
ATOM 1219 C CA . THR A 1 152 ? 22.25 -21.422 7.379 1 91.06 152 THR A CA 1
ATOM 1220 C C . THR A 1 152 ? 21.859 -20.734 6.078 1 91.06 152 THR A C 1
ATOM 1222 O O . THR A 1 152 ? 22.672 -20.078 5.445 1 91.06 152 THR A O 1
ATOM 1225 N N . ARG A 1 153 ? 20.641 -20.859 5.73 1 90.88 153 ARG A N 1
ATOM 1226 C CA . ARG A 1 153 ? 20.141 -20.203 4.527 1 90.88 153 ARG A CA 1
ATOM 1227 C C . ARG A 1 153 ? 20.219 -18.688 4.656 1 90.88 153 ARG A C 1
ATOM 1229 O O . ARG A 1 153 ? 20.625 -18 3.715 1 90.88 153 ARG A O 1
ATOM 1236 N N . VAL A 1 154 ? 19.875 -18.266 5.809 1 92.75 154 VAL A N 1
ATOM 1237 C CA . VAL A 1 154 ? 19.891 -16.828 6.078 1 92.75 154 VAL A CA 1
ATOM 1238 C C . VAL A 1 154 ? 21.312 -16.297 5.996 1 92.75 154 VAL A C 1
ATOM 1240 O O . VAL A 1 154 ? 21.578 -15.273 5.371 1 92.75 154 VAL A O 1
ATOM 1243 N N . ALA A 1 155 ? 22.219 -17.031 6.594 1 91.44 155 ALA A N 1
ATOM 1244 C CA . ALA A 1 155 ? 23.625 -16.641 6.57 1 91.44 155 ALA A CA 1
ATOM 1245 C C . ALA A 1 155 ? 24.156 -16.594 5.141 1 91.44 155 ALA A C 1
ATOM 1247 O O . ALA A 1 155 ? 24.875 -15.672 4.77 1 91.44 155 ALA A O 1
ATOM 1248 N N . LYS A 1 156 ? 23.766 -17.516 4.355 1 88.19 156 LYS A N 1
ATOM 1249 C CA . LYS A 1 156 ? 24.188 -17.578 2.959 1 88.19 156 LYS A CA 1
ATOM 1250 C C . LYS A 1 156 ? 23.672 -16.375 2.176 1 88.19 156 LYS A C 1
ATOM 1252 O O . LYS A 1 156 ? 24.438 -15.695 1.485 1 88.19 156 LYS A O 1
ATOM 1257 N N . MET A 1 157 ? 22.453 -16.094 2.32 1 89.12 157 MET A N 1
ATOM 1258 C CA . MET A 1 157 ? 21.859 -14.984 1.584 1 89.12 157 MET A CA 1
ATOM 1259 C C . MET A 1 157 ? 22.391 -13.648 2.084 1 89.12 157 MET A C 1
ATOM 1261 O O . MET A 1 157 ? 22.609 -12.727 1.296 1 89.12 157 MET A O 1
ATOM 1265 N N . PHE A 1 158 ? 22.547 -13.609 3.348 1 86.19 158 PHE A N 1
ATOM 1266 C CA . PHE A 1 158 ? 23.062 -12.383 3.943 1 86.19 158 PHE A CA 1
ATOM 1267 C C . PHE A 1 158 ? 24.453 -12.07 3.418 1 86.19 158 PHE A C 1
ATOM 1269 O O . PHE A 1 158 ? 24.781 -10.906 3.145 1 86.19 158 PHE A O 1
ATOM 1276 N N . SER A 1 159 ? 25.266 -13.047 3.213 1 83.25 159 SER A N 1
ATOM 1277 C CA . SER A 1 159 ? 26.625 -12.867 2.727 1 83.25 159 SER A CA 1
ATOM 1278 C C . SER A 1 159 ? 26.641 -12.359 1.29 1 83.25 159 SER A C 1
ATOM 1280 O O . SER A 1 159 ? 27.594 -11.695 0.871 1 83.25 159 SER A O 1
ATOM 1282 N N . GLY A 1 160 ? 25.594 -12.57 0.603 1 80.31 160 GLY A N 1
ATOM 1283 C CA . GLY A 1 160 ? 25.469 -12.094 -0.767 1 80.31 160 GLY A CA 1
ATOM 1284 C C . GLY A 1 160 ? 24.672 -10.812 -0.886 1 80.31 160 GLY A C 1
ATOM 1285 O O . GLY A 1 160 ? 24.344 -10.383 -1.992 1 80.31 160 GLY A O 1
ATOM 1286 N N . PHE A 1 161 ? 24.297 -10.227 0.183 1 76.06 161 PHE A N 1
ATOM 1287 C CA . PHE A 1 161 ? 23.547 -8.977 0.245 1 76.06 161 PHE A CA 1
ATOM 1288 C C . PHE A 1 161 ? 22.188 -9.125 -0.416 1 76.06 161 PHE A C 1
ATOM 1290 O O . PHE A 1 161 ? 21.656 -8.172 -0.999 1 76.06 161 PHE A O 1
ATOM 1297 N N . GLY A 1 162 ? 21.766 -10.367 -0.499 1 75.69 162 GLY A N 1
ATOM 1298 C CA . GLY A 1 162 ? 20.453 -10.633 -1.044 1 75.69 162 GLY A CA 1
ATOM 1299 C C . GLY A 1 162 ? 20.391 -10.516 -2.555 1 75.69 162 GLY A C 1
ATOM 1300 O O . GLY A 1 162 ? 19.328 -10.305 -3.127 1 75.69 162 GLY A O 1
ATOM 1301 N N . LEU A 1 163 ? 21.516 -10.578 -3.207 1 81.31 163 LEU A N 1
ATOM 1302 C CA . LEU A 1 163 ? 21.594 -10.422 -4.656 1 81.31 163 LEU A CA 1
ATOM 1303 C C . LEU A 1 163 ? 21.953 -11.734 -5.332 1 81.31 163 LEU A C 1
ATOM 1305 O O . LEU A 1 163 ? 22.688 -12.555 -4.762 1 81.31 163 LEU A O 1
ATOM 1309 N N . SER A 1 164 ? 21.438 -11.906 -6.469 1 80.94 164 SER A N 1
ATOM 1310 C CA . SER A 1 164 ? 21.609 -13.164 -7.18 1 80.94 164 SER A CA 1
ATOM 1311 C C . SER A 1 164 ? 22.938 -13.188 -7.945 1 80.94 164 SER A C 1
ATOM 1313 O O . SER A 1 164 ? 23.469 -14.258 -8.25 1 80.94 164 SER A O 1
ATOM 1315 N N . VAL A 1 165 ? 23.438 -12.109 -8.219 1 80.69 165 VAL A N 1
ATOM 1316 C CA . VAL A 1 165 ? 24.609 -12.016 -9.07 1 80.69 165 VAL A CA 1
ATOM 1317 C C . VAL A 1 165 ? 25.781 -12.727 -8.422 1 80.69 165 VAL A C 1
ATOM 1319 O O . VAL A 1 165 ? 26.672 -13.25 -9.109 1 80.69 165 VAL A O 1
ATOM 1322 N N . ASN A 1 166 ? 25.719 -12.922 -7.199 1 78.62 166 ASN A N 1
ATOM 1323 C CA . ASN A 1 166 ? 26.828 -13.578 -6.508 1 78.62 166 ASN A CA 1
ATOM 1324 C C . ASN A 1 166 ? 26.562 -15.07 -6.316 1 78.62 166 ASN A C 1
ATOM 1326 O O . ASN A 1 166 ? 27.375 -15.781 -5.734 1 78.62 166 ASN A O 1
ATOM 1330 N N . GLY A 1 167 ? 25.422 -15.539 -6.777 1 78.94 167 GLY A N 1
ATOM 1331 C CA . GLY A 1 167 ? 25.094 -16.953 -6.75 1 78.94 167 GLY A CA 1
ATOM 1332 C C . GLY A 1 167 ? 24.562 -17.406 -5.402 1 78.94 167 GLY A C 1
ATOM 1333 O O . GLY A 1 167 ? 24.297 -18.609 -5.207 1 78.94 167 GLY A O 1
ATOM 1334 N N . GLN A 1 168 ? 24.391 -16.5 -4.547 1 77.81 168 GLN A N 1
ATOM 1335 C CA . GLN A 1 168 ? 24.031 -16.875 -3.184 1 77.81 168 GLN A CA 1
ATOM 1336 C C . GLN A 1 168 ? 22.531 -16.812 -2.973 1 77.81 168 GLN A C 1
ATOM 1338 O O . GLN A 1 168 ? 22 -17.359 -2.006 1 77.81 168 GLN A O 1
ATOM 1343 N N . HIS A 1 169 ? 21.875 -16.094 -3.781 1 79.5 169 HIS A N 1
ATOM 1344 C CA . HIS A 1 169 ? 20.422 -15.953 -3.645 1 79.5 169 HIS A CA 1
ATOM 1345 C C . HIS A 1 169 ? 19.688 -16.969 -4.504 1 79.5 169 HIS A C 1
ATOM 1347 O O . HIS A 1 169 ? 19.188 -16.625 -5.574 1 79.5 169 HIS A O 1
ATOM 1353 N N . THR A 1 170 ? 19.609 -18.266 -3.932 1 85.62 170 THR A N 1
ATOM 1354 C CA . THR A 1 170 ? 19.062 -19.359 -4.707 1 85.62 170 THR A CA 1
ATOM 1355 C C . THR A 1 170 ? 17.75 -19.859 -4.102 1 85.62 170 THR A C 1
ATOM 1357 O O . THR A 1 170 ? 17.141 -20.812 -4.598 1 85.62 170 THR A O 1
ATOM 1360 N N . PHE A 1 171 ? 17.375 -19.156 -3.037 1 89.5 171 PHE A N 1
ATOM 1361 C CA . PHE A 1 171 ? 16.078 -19.484 -2.465 1 89.5 171 PHE A CA 1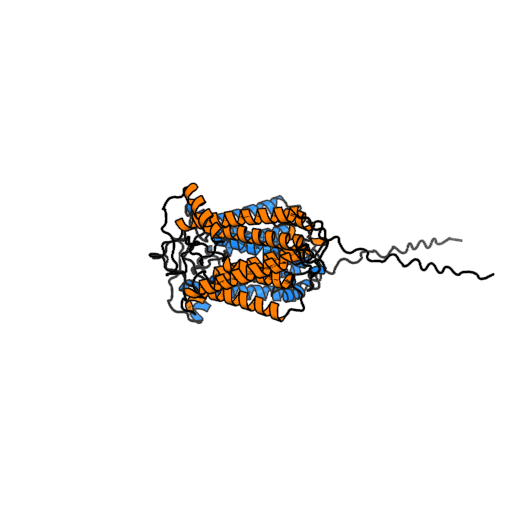
ATOM 1362 C C . PHE A 1 171 ? 14.992 -18.609 -3.068 1 89.5 171 PHE A C 1
ATOM 1364 O O . PHE A 1 171 ? 15.109 -17.375 -3.078 1 89.5 171 PHE A O 1
ATOM 1371 N N . CYS A 1 172 ? 13.992 -19.312 -3.539 1 89.88 172 CYS A N 1
ATOM 1372 C CA . CYS A 1 172 ? 13 -18.641 -4.367 1 89.88 172 CYS A CA 1
ATOM 1373 C C . CYS A 1 172 ? 11.695 -18.438 -3.604 1 89.88 172 CYS A C 1
ATOM 1375 O O . CYS A 1 172 ? 11.453 -19.109 -2.598 1 89.88 172 CYS A O 1
ATOM 1377 N N . GLY A 1 173 ? 10.922 -17.438 -4.055 1 92.88 173 GLY A N 1
ATOM 1378 C CA . GLY A 1 173 ? 9.609 -17.219 -3.473 1 92.88 173 GLY A CA 1
ATOM 1379 C C . GLY A 1 173 ? 9.445 -15.828 -2.879 1 92.88 173 GLY A C 1
ATOM 1380 O O . GLY A 1 173 ? 8.5 -15.578 -2.129 1 92.88 173 GLY A O 1
ATOM 1381 N N . ASP A 1 174 ? 10.352 -14.969 -3.211 1 92.31 174 ASP A N 1
ATOM 1382 C CA . ASP A 1 174 ? 10.312 -13.641 -2.617 1 92.31 174 ASP A CA 1
ATOM 1383 C C . ASP A 1 174 ? 9.406 -12.711 -3.422 1 92.31 174 ASP A C 1
ATOM 1385 O O . ASP A 1 174 ? 9.867 -11.695 -3.959 1 92.31 174 ASP A O 1
ATOM 1389 N N . TYR A 1 175 ? 8.094 -13.102 -3.367 1 94.75 175 TYR A N 1
ATOM 1390 C CA . TYR A 1 175 ? 7.109 -12.32 -4.102 1 94.75 175 TYR A CA 1
ATOM 1391 C C . TYR A 1 175 ? 6.188 -11.57 -3.145 1 94.75 175 TYR A C 1
ATOM 1393 O O . TYR A 1 175 ? 6.055 -11.945 -1.979 1 94.75 175 TYR A O 1
ATOM 1401 N N . ILE A 1 176 ? 5.555 -10.43 -3.771 1 94.12 176 ILE A N 1
ATOM 1402 C CA . ILE A 1 176 ? 4.668 -9.5 -3.082 1 94.12 176 ILE A CA 1
ATOM 1403 C C . ILE A 1 176 ? 5.34 -8.992 -1.809 1 94.12 176 ILE A C 1
ATOM 1405 O O . ILE A 1 176 ? 5.102 -9.523 -0.721 1 94.12 176 ILE A O 1
ATOM 1409 N N . PHE A 1 177 ? 6.145 -8.031 -1.904 1 96.31 177 PHE A N 1
ATOM 1410 C CA . PHE A 1 177 ? 6.418 -7.234 -3.094 1 96.31 177 PHE A CA 1
ATOM 1411 C C . PHE A 1 177 ? 7.914 -7.172 -3.373 1 96.31 177 PHE A C 1
ATOM 1413 O O . PHE A 1 177 ? 8.719 -7.715 -2.611 1 96.31 177 PHE A O 1
ATOM 1420 N N . SER A 1 178 ? 8.344 -6.605 -4.41 1 97.75 178 SER A N 1
ATOM 1421 C CA . SER A 1 178 ? 9.68 -6.664 -4.988 1 97.75 178 SER A CA 1
ATOM 1422 C C . SER A 1 178 ? 10.672 -5.836 -4.172 1 97.75 178 SER A C 1
ATOM 1424 O O . SER A 1 178 ? 10.57 -4.609 -4.125 1 97.75 178 SER A O 1
ATOM 1426 N N . GLY A 1 179 ? 11.672 -6.52 -3.658 1 96.88 179 GLY A N 1
ATOM 1427 C CA . GLY A 1 179 ? 12.75 -5.824 -2.969 1 96.88 179 GLY A CA 1
ATOM 1428 C C . GLY A 1 179 ? 13.609 -4.988 -3.896 1 96.88 179 GLY A C 1
ATOM 1429 O O . GLY A 1 179 ? 14.125 -3.939 -3.498 1 96.88 179 GLY A O 1
ATOM 1430 N N . HIS A 1 180 ? 13.852 -5.488 -5.148 1 97.19 180 HIS A N 1
ATOM 1431 C CA . HIS A 1 180 ? 14.586 -4.719 -6.148 1 97.19 180 HIS A CA 1
ATOM 1432 C C . HIS A 1 180 ? 13.922 -3.371 -6.406 1 97.19 180 HIS A C 1
ATOM 1434 O O . HIS A 1 180 ? 14.594 -2.336 -6.418 1 97.19 180 HIS A O 1
ATOM 1440 N N . THR A 1 181 ? 12.617 -3.439 -6.531 1 98.56 181 THR A N 1
ATOM 1441 C CA . THR A 1 181 ? 11.875 -2.213 -6.797 1 98.56 181 THR A CA 1
ATOM 1442 C C . THR A 1 181 ? 11.938 -1.271 -5.598 1 98.56 181 THR A C 1
ATOM 1444 O O . THR A 1 181 ? 12.086 -0.059 -5.762 1 98.56 181 THR A O 1
ATOM 1447 N N . VAL A 1 182 ? 11.82 -1.817 -4.426 1 98.56 182 VAL A N 1
ATOM 1448 C CA . VAL A 1 182 ? 11.922 -1.015 -3.209 1 98.56 182 VAL A CA 1
ATOM 1449 C C . VAL A 1 182 ? 13.258 -0.278 -3.184 1 98.56 182 VAL A C 1
ATOM 1451 O O . VAL A 1 182 ? 13.297 0.938 -2.984 1 98.56 182 VAL A O 1
ATOM 1454 N N . THR A 1 183 ? 14.312 -0.994 -3.439 1 98 183 THR A N 1
ATOM 1455 C CA . THR A 1 183 ? 15.656 -0.436 -3.342 1 98 183 THR A CA 1
ATOM 1456 C C . THR A 1 183 ? 15.875 0.627 -4.414 1 98 183 THR A C 1
ATOM 1458 O O . THR A 1 183 ? 16.391 1.711 -4.121 1 98 183 THR A O 1
ATOM 1461 N N . LEU A 1 184 ? 15.484 0.349 -5.586 1 98.62 184 LEU A N 1
ATOM 1462 C CA . LEU A 1 184 ? 15.672 1.275 -6.695 1 98.62 184 LEU A CA 1
ATOM 1463 C C . LEU A 1 184 ? 14.844 2.541 -6.496 1 98.62 184 LEU A C 1
ATOM 1465 O O . LEU A 1 184 ? 15.344 3.652 -6.691 1 98.62 184 LEU A O 1
ATOM 1469 N N . THR A 1 185 ? 13.602 2.373 -6.09 1 98.81 185 THR A N 1
ATOM 1470 C CA . THR A 1 185 ? 12.719 3.514 -5.855 1 98.81 185 THR A CA 1
ATOM 1471 C C . THR A 1 185 ? 13.234 4.363 -4.695 1 98.81 185 THR A C 1
ATOM 1473 O O . THR A 1 185 ? 13.289 5.594 -4.797 1 98.81 185 THR A O 1
ATOM 1476 N N . LEU A 1 186 ? 13.609 3.703 -3.676 1 98.81 186 LEU A N 1
ATOM 1477 C CA . LEU A 1 186 ? 14.102 4.43 -2.51 1 98.81 186 LEU A CA 1
ATOM 1478 C C . LEU A 1 186 ? 15.391 5.176 -2.838 1 98.81 186 LEU A C 1
ATOM 1480 O O . LEU A 1 186 ? 15.578 6.32 -2.414 1 98.81 186 LEU A O 1
ATOM 1484 N N . ALA A 1 187 ? 16.297 4.512 -3.566 1 98.62 187 ALA A N 1
ATOM 1485 C CA . ALA A 1 187 ? 17.547 5.168 -3.965 1 98.62 187 ALA A CA 1
ATOM 1486 C C . ALA A 1 187 ? 17.25 6.449 -4.742 1 98.62 187 ALA A C 1
ATOM 1488 O O . ALA A 1 187 ? 17.875 7.488 -4.492 1 98.62 187 ALA A O 1
ATOM 1489 N N . TYR A 1 188 ? 16.344 6.402 -5.629 1 98.62 188 TYR A N 1
ATOM 1490 C CA . TYR A 1 188 ? 15.977 7.578 -6.406 1 98.62 188 TYR A CA 1
ATOM 1491 C C . TYR A 1 188 ? 15.422 8.68 -5.504 1 98.62 188 TYR A C 1
ATOM 1493 O O . TYR A 1 188 ? 15.82 9.844 -5.617 1 98.62 188 TYR A O 1
ATOM 1501 N N . LEU A 1 189 ? 14.492 8.305 -4.602 1 98.56 189 LEU A N 1
ATOM 1502 C CA . LEU A 1 189 ? 13.844 9.289 -3.736 1 98.56 189 LEU A CA 1
ATOM 1503 C C . LEU A 1 189 ? 14.867 9.945 -2.811 1 98.56 189 LEU A C 1
ATOM 1505 O O . LEU A 1 189 ? 14.836 11.164 -2.607 1 98.56 189 LEU A O 1
ATOM 1509 N N . VAL A 1 190 ? 15.758 9.148 -2.26 1 98.56 190 VAL A N 1
ATOM 1510 C CA . VAL A 1 190 ? 16.781 9.648 -1.346 1 98.56 190 VAL A CA 1
ATOM 1511 C C . VAL A 1 190 ? 17.734 10.578 -2.098 1 98.56 190 VAL A C 1
ATOM 1513 O O . VAL A 1 190 ? 18.047 11.672 -1.621 1 98.56 190 VAL A O 1
ATOM 1516 N N . PHE A 1 191 ? 18.156 10.117 -3.25 1 98.12 191 PHE A N 1
ATOM 1517 C CA . PHE A 1 191 ? 19.078 10.922 -4.039 1 98.12 191 PHE A CA 1
ATOM 1518 C C . PHE A 1 191 ? 18.438 12.258 -4.418 1 98.12 191 PHE A C 1
ATOM 1520 O O . PHE A 1 191 ? 19.078 13.312 -4.289 1 98.12 191 PHE A O 1
ATOM 1527 N N . ARG A 1 192 ? 17.25 12.219 -4.809 1 96.94 192 ARG A N 1
ATOM 1528 C CA . ARG A 1 192 ? 16.547 13.43 -5.223 1 96.94 192 ARG A CA 1
ATOM 1529 C C . ARG A 1 192 ? 16.344 14.383 -4.047 1 96.94 192 ARG A C 1
ATOM 1531 O O . ARG A 1 192 ? 16.453 15.602 -4.203 1 96.94 192 ARG A O 1
ATOM 1538 N N . GLU A 1 193 ? 16.094 13.875 -2.893 1 96.94 193 GLU A N 1
ATOM 1539 C CA . GLU A 1 193 ? 15.766 14.688 -1.725 1 96.94 193 GLU A CA 1
ATOM 1540 C C . GLU A 1 193 ? 17.016 15.312 -1.122 1 96.94 193 GLU A C 1
ATOM 1542 O O . GLU A 1 193 ? 17 16.484 -0.725 1 96.94 193 GLU A O 1
ATOM 1547 N N . TYR A 1 194 ? 18.172 14.602 -1.099 1 97.25 194 TYR A N 1
ATOM 1548 C CA . TYR A 1 194 ? 19.281 15.023 -0.242 1 97.25 194 TYR A CA 1
ATOM 1549 C C . TYR A 1 194 ? 20.469 15.492 -1.072 1 97.25 194 TYR A C 1
ATOM 1551 O O . TYR A 1 194 ? 21.453 15.984 -0.527 1 97.25 194 TYR A O 1
ATOM 1559 N N . SER A 1 195 ? 20.391 15.359 -2.404 1 97.19 195 SER A N 1
ATOM 1560 C CA . SER A 1 195 ? 21.438 15.906 -3.27 1 97.19 195 SER A CA 1
ATOM 1561 C C . SER A 1 195 ? 21.141 17.344 -3.646 1 97.19 195 SER A C 1
ATOM 1563 O O . SER A 1 195 ? 20.016 17.828 -3.461 1 97.19 195 SER A O 1
ATOM 1565 N N . PRO A 1 196 ? 22.172 18.125 -4.086 1 95.38 196 PRO A N 1
ATOM 1566 C CA . PRO A 1 196 ? 21.906 19.5 -4.52 1 95.38 196 PRO A CA 1
ATOM 1567 C C . PRO A 1 196 ? 20.844 19.578 -5.617 1 95.38 196 PRO A C 1
ATOM 1569 O O . PRO A 1 196 ? 20.891 18.812 -6.586 1 95.38 196 PRO A O 1
ATOM 1572 N N . GLN A 1 197 ? 19.938 20.469 -5.52 1 94.06 197 GLN A N 1
ATOM 1573 C CA . GLN A 1 197 ? 18.797 20.562 -6.426 1 94.06 197 GLN A CA 1
ATOM 1574 C C . GLN A 1 197 ? 19.234 21.047 -7.809 1 94.06 197 GLN A C 1
ATOM 1576 O O . GLN A 1 197 ? 18.5 20.875 -8.789 1 94.06 197 GLN A O 1
ATOM 1581 N N . ARG A 1 198 ? 20.406 21.625 -7.898 1 94.25 198 ARG A N 1
ATOM 1582 C CA . ARG A 1 198 ? 20.922 22.125 -9.172 1 94.25 198 ARG A CA 1
ATOM 1583 C C . ARG A 1 198 ? 21.328 20.969 -10.086 1 94.25 198 ARG A C 1
ATOM 1585 O O . ARG A 1 198 ? 21.469 21.156 -11.297 1 94.25 198 ARG A O 1
ATOM 1592 N N . LEU A 1 199 ? 21.531 19.812 -9.5 1 94.75 199 LEU A N 1
ATOM 1593 C CA . LEU A 1 199 ? 21.984 18.656 -10.273 1 94.75 199 LEU A CA 1
ATOM 1594 C C . LEU A 1 199 ? 20.812 17.969 -10.945 1 94.75 199 LEU A C 1
ATOM 1596 O O . LEU A 1 199 ? 20.609 16.766 -10.773 1 94.75 199 LEU A O 1
ATOM 1600 N N . LYS A 1 200 ? 20.125 18.641 -11.805 1 95.44 200 LYS A N 1
ATOM 1601 C CA . LYS A 1 200 ? 18.906 18.141 -12.445 1 95.44 200 LYS A CA 1
ATOM 1602 C C . LYS A 1 200 ? 19.219 16.938 -13.344 1 95.44 200 LYS A C 1
ATOM 1604 O O . LYS A 1 200 ? 18.438 15.992 -13.406 1 95.44 200 LYS A O 1
ATOM 1609 N N . CYS A 1 201 ? 20.328 17.016 -14.031 1 96.06 201 CYS A N 1
ATOM 1610 C CA . CYS A 1 201 ? 20.719 15.93 -14.93 1 96.06 201 CYS A CA 1
ATOM 1611 C 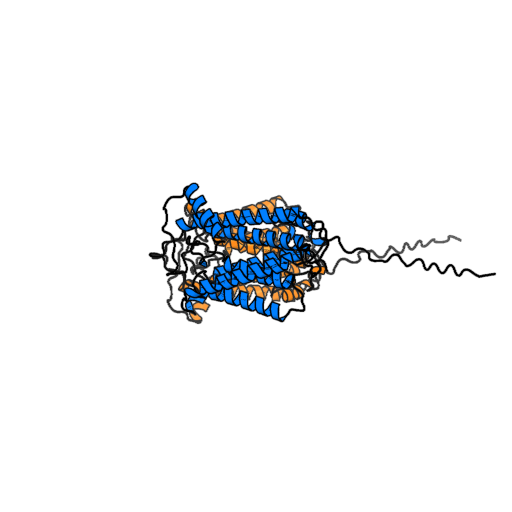C . CYS A 1 201 ? 20.922 14.633 -14.148 1 96.06 201 CYS A C 1
ATOM 1613 O O . CYS A 1 201 ? 20.531 13.555 -14.617 1 96.06 201 CYS A O 1
ATOM 1615 N N . LEU A 1 202 ? 21.516 14.75 -12.977 1 96.12 202 LEU A N 1
ATOM 1616 C CA . LEU A 1 202 ? 21.75 13.57 -12.156 1 96.12 202 LEU A CA 1
ATOM 1617 C C . LEU A 1 202 ? 20.422 13.023 -11.617 1 96.12 202 LEU A C 1
ATOM 1619 O O . LEU A 1 202 ? 20.266 11.812 -11.469 1 96.12 202 LEU A O 1
ATOM 1623 N N . HIS A 1 203 ? 19.547 13.891 -11.32 1 97.5 203 HIS A N 1
ATOM 1624 C CA . HIS A 1 203 ? 18.234 13.453 -10.875 1 97.5 203 HIS A CA 1
ATOM 1625 C C . HIS A 1 203 ? 17.531 12.648 -11.969 1 97.5 203 HIS A C 1
ATOM 1627 O O . HIS A 1 203 ? 16.938 11.602 -11.68 1 97.5 203 HIS A O 1
ATOM 1633 N N . VAL A 1 204 ? 17.594 13.156 -13.211 1 97.81 204 VAL A N 1
ATOM 1634 C CA . VAL A 1 204 ? 17 12.445 -14.344 1 97.81 204 VAL A CA 1
ATOM 1635 C C . VAL A 1 204 ? 17.703 11.102 -14.547 1 97.81 204 VAL A C 1
ATOM 1637 O O . VAL A 1 204 ? 17.047 10.094 -14.812 1 97.81 204 VAL A O 1
ATOM 1640 N N . LEU A 1 205 ? 18.969 11.094 -14.422 1 97.62 205 LEU A N 1
ATOM 1641 C CA . LEU A 1 205 ? 19.734 9.852 -14.562 1 97.62 205 LEU A CA 1
ATOM 1642 C C . LEU A 1 205 ? 19.266 8.82 -13.539 1 97.62 205 LEU A C 1
ATOM 1644 O O . LEU A 1 205 ? 19.062 7.652 -13.883 1 97.62 205 LEU A O 1
ATOM 1648 N N . TYR A 1 206 ? 19.141 9.242 -12.305 1 98.06 206 TYR A N 1
ATOM 1649 C CA . TYR A 1 206 ? 18.688 8.328 -11.258 1 98.06 206 TYR A CA 1
ATOM 1650 C C . TYR A 1 206 ? 17.297 7.805 -11.547 1 98.06 206 TYR A C 1
ATOM 1652 O O . TYR A 1 206 ? 17 6.633 -11.297 1 98.06 206 TYR A O 1
ATOM 1660 N N . PHE A 1 207 ? 16.453 8.672 -12.07 1 98.25 207 PHE A N 1
ATOM 1661 C CA . PHE A 1 207 ? 15.117 8.258 -12.453 1 98.25 207 PHE A CA 1
ATOM 1662 C C . PHE A 1 207 ? 15.164 7.203 -13.555 1 98.25 207 PHE A C 1
ATOM 1664 O O . PHE A 1 207 ? 14.469 6.188 -13.477 1 98.25 207 PHE A O 1
ATOM 1671 N N . VAL A 1 208 ? 15.969 7.41 -14.523 1 98.56 208 VAL A N 1
ATOM 1672 C CA . VAL A 1 208 ? 16.094 6.5 -15.656 1 98.56 208 VAL A CA 1
ATOM 1673 C C . VAL A 1 208 ? 16.688 5.172 -15.188 1 98.56 208 VAL A C 1
ATOM 1675 O O . VAL A 1 208 ? 16.219 4.102 -15.586 1 98.56 208 VAL A O 1
ATOM 1678 N N . LEU A 1 209 ? 17.688 5.27 -14.344 1 98.56 209 LEU A N 1
ATOM 1679 C CA . LEU A 1 209 ? 18.297 4.051 -13.82 1 98.56 209 LEU A CA 1
ATOM 1680 C C . LEU A 1 209 ? 17.297 3.232 -13.016 1 98.56 209 LEU A C 1
ATOM 1682 O O . LEU A 1 209 ? 17.203 2.016 -13.188 1 98.56 209 LEU A O 1
ATOM 1686 N N . ALA A 1 210 ? 16.562 3.906 -12.18 1 98.62 210 ALA A N 1
ATOM 1687 C CA . ALA A 1 210 ? 15.555 3.207 -11.383 1 98.62 210 ALA A CA 1
ATOM 1688 C C . ALA A 1 210 ? 14.492 2.58 -12.281 1 98.62 210 ALA A C 1
ATOM 1690 O O . ALA A 1 210 ? 14.133 1.412 -12.102 1 98.62 210 ALA A O 1
ATOM 1691 N N . ALA A 1 211 ? 14.039 3.334 -13.281 1 98.62 211 ALA A N 1
ATOM 1692 C CA . ALA A 1 211 ? 13.031 2.838 -14.211 1 98.62 211 ALA A CA 1
ATOM 1693 C C . ALA A 1 211 ? 13.562 1.66 -15.023 1 98.62 211 ALA A C 1
ATOM 1695 O O . ALA A 1 211 ? 12.867 0.654 -15.195 1 98.62 211 ALA A O 1
ATOM 1696 N N . MET A 1 212 ? 14.75 1.791 -15.453 1 98.62 212 MET A N 1
ATOM 1697 C CA . MET A 1 212 ? 15.375 0.725 -16.234 1 98.62 212 MET A CA 1
ATOM 1698 C C . MET A 1 212 ? 15.586 -0.518 -15.375 1 98.62 212 MET A C 1
ATOM 1700 O O . MET A 1 212 ? 15.328 -1.637 -15.82 1 98.62 212 MET A O 1
ATOM 1704 N N . GLY A 1 213 ? 16.078 -0.312 -14.164 1 98.62 213 GLY A N 1
ATOM 1705 C CA . GLY A 1 213 ? 16.25 -1.441 -13.266 1 98.62 213 GLY A CA 1
ATOM 1706 C C . GLY A 1 213 ? 14.977 -2.223 -13.023 1 98.62 213 GLY A C 1
ATOM 1707 O O . GLY A 1 213 ? 14.977 -3.455 -13.07 1 98.62 213 GLY A O 1
ATOM 1708 N N . VAL A 1 214 ? 13.906 -1.491 -12.82 1 98.62 214 VAL A N 1
ATOM 1709 C CA . VAL A 1 214 ? 12.617 -2.119 -12.578 1 98.62 214 VAL A CA 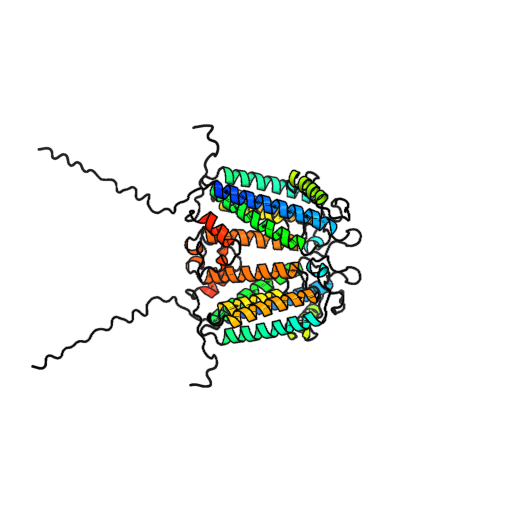1
ATOM 1710 C C . VAL A 1 214 ? 12.141 -2.83 -13.844 1 98.62 214 VAL A C 1
ATOM 1712 O O . VAL A 1 214 ? 11.641 -3.957 -13.781 1 98.62 214 VAL A O 1
ATOM 1715 N N . PHE A 1 215 ? 12.32 -2.191 -14.961 1 98.62 215 PHE A N 1
ATOM 1716 C CA . PHE A 1 215 ? 11.938 -2.781 -16.234 1 98.62 215 PHE A CA 1
ATOM 1717 C C . PHE A 1 215 ? 12.68 -4.094 -16.469 1 98.62 215 PHE A C 1
ATOM 1719 O O . PHE A 1 215 ? 12.086 -5.074 -16.922 1 98.62 215 PHE A O 1
ATOM 1726 N N . LEU A 1 216 ? 13.906 -4.121 -16.125 1 98.56 216 LEU A N 1
ATOM 1727 C CA . LEU A 1 216 ? 14.742 -5.293 -16.359 1 98.56 216 LEU A CA 1
ATOM 1728 C C . LEU A 1 216 ? 14.406 -6.414 -15.383 1 98.56 216 LEU A C 1
ATOM 1730 O O . LEU A 1 216 ? 14.492 -7.594 -15.734 1 98.56 216 LEU A O 1
ATOM 1734 N N . VAL A 1 217 ? 14 -6.051 -14.148 1 97.75 217 VAL A N 1
ATOM 1735 C CA . VAL A 1 217 ? 13.547 -7.055 -13.195 1 97.75 217 VAL A CA 1
ATOM 1736 C C . VAL A 1 217 ? 12.336 -7.797 -13.758 1 97.75 217 VAL A C 1
ATOM 1738 O O . VAL A 1 217 ? 12.242 -9.023 -13.656 1 97.75 217 VAL A O 1
ATOM 1741 N N . LEU A 1 218 ? 11.453 -7.066 -14.43 1 98.5 218 LEU A N 1
ATOM 1742 C CA . LEU A 1 218 ? 10.273 -7.664 -15.039 1 98.5 218 LEU A CA 1
ATOM 1743 C C . LEU A 1 218 ? 10.648 -8.469 -16.281 1 98.5 218 LEU A C 1
ATOM 1745 O O . LEU A 1 218 ? 10.125 -9.562 -16.5 1 98.5 218 LEU A O 1
ATOM 1749 N N . LEU A 1 219 ? 11.57 -7.941 -17 1 98.44 219 LEU A N 1
ATOM 1750 C CA . LEU A 1 219 ? 11.977 -8.594 -18.25 1 98.44 219 LEU A CA 1
ATOM 1751 C C . LEU A 1 219 ? 12.602 -9.961 -17.969 1 98.44 219 LEU A C 1
ATOM 1753 O O . LEU A 1 219 ? 12.438 -10.898 -18.75 1 98.44 219 LEU A O 1
ATOM 1757 N N . SER A 1 220 ? 13.227 -10.117 -16.891 1 97.19 220 SER A N 1
ATOM 1758 C CA . SER A 1 220 ? 13.867 -11.367 -16.5 1 97.19 220 SER A CA 1
ATOM 1759 C C . SER A 1 220 ? 12.883 -12.312 -15.828 1 97.19 220 SER A C 1
ATOM 1761 O O . SER A 1 220 ? 13.234 -13.445 -15.5 1 97.19 220 SER A O 1
ATOM 1763 N N . ARG A 1 221 ? 11.711 -11.844 -15.578 1 97.44 221 ARG A N 1
ATOM 1764 C CA . ARG A 1 221 ? 10.695 -12.57 -14.82 1 97.44 221 ARG A CA 1
ATOM 1765 C C . ARG A 1 221 ? 11.141 -12.797 -13.383 1 97.44 221 ARG A C 1
ATOM 1767 O O . ARG A 1 221 ? 10.852 -13.844 -12.797 1 97.44 221 ARG A O 1
ATOM 1774 N N . GLY A 1 222 ? 11.891 -11.82 -12.906 1 95.44 222 GLY A N 1
ATOM 1775 C CA . GLY A 1 222 ? 12.273 -11.891 -11.5 1 95.44 222 GLY A CA 1
ATOM 1776 C C . GLY A 1 222 ? 11.109 -11.633 -10.562 1 95.44 222 GLY A C 1
ATOM 1777 O O . GLY A 1 222 ? 11.094 -12.133 -9.43 1 95.44 222 GLY A O 1
ATOM 1778 N N . HIS A 1 223 ? 10.203 -10.844 -10.992 1 97.62 223 HIS A N 1
ATOM 1779 C CA . HIS A 1 223 ? 9.008 -10.5 -10.227 1 97.62 223 HIS A CA 1
ATOM 1780 C C . HIS A 1 223 ? 7.797 -10.336 -11.141 1 97.62 223 HIS A C 1
ATOM 1782 O O . HIS A 1 223 ? 7.945 -10.164 -12.352 1 97.62 223 HIS A O 1
ATOM 1788 N N . TYR A 1 224 ? 6.625 -10.469 -10.586 1 98.31 224 TYR A N 1
ATOM 1789 C CA . TYR A 1 224 ? 5.383 -10.148 -11.281 1 98.31 224 TYR A CA 1
ATOM 1790 C C . TYR A 1 224 ? 5.148 -8.641 -11.305 1 98.31 224 TYR A C 1
ATOM 1792 O O . TYR A 1 224 ? 5.699 -7.91 -10.484 1 98.31 224 TYR A O 1
ATOM 1800 N N . THR A 1 225 ? 4.352 -8.195 -12.234 1 98.69 225 THR A N 1
ATOM 1801 C CA . THR A 1 225 ? 4.039 -6.773 -12.344 1 98.69 225 THR A CA 1
ATOM 1802 C C . THR A 1 225 ? 3.389 -6.262 -11.062 1 98.69 225 THR A C 1
ATOM 1804 O O . THR A 1 225 ? 3.672 -5.148 -10.617 1 98.69 225 THR A O 1
ATOM 1807 N N . VAL A 1 226 ? 2.525 -7.055 -10.453 1 98.56 226 VAL A N 1
ATOM 1808 C CA . VAL A 1 226 ? 1.83 -6.625 -9.242 1 98.56 226 VAL A CA 1
ATOM 1809 C C . VAL A 1 226 ? 2.84 -6.387 -8.125 1 98.56 226 VAL A C 1
ATOM 1811 O O . VAL A 1 226 ? 2.658 -5.492 -7.297 1 98.56 226 VAL A O 1
ATOM 1814 N N . ASP A 1 227 ? 3.99 -7.137 -8.078 1 98.38 227 ASP A N 1
ATOM 1815 C CA . ASP A 1 227 ? 5.066 -6.93 -7.117 1 98.38 227 ASP A CA 1
ATOM 1816 C C . ASP A 1 227 ? 5.652 -5.523 -7.234 1 98.38 227 ASP A C 1
ATOM 1818 O O . ASP A 1 227 ? 5.895 -4.859 -6.227 1 98.38 227 ASP A O 1
ATOM 1822 N N . VAL A 1 228 ? 5.816 -5.207 -8.438 1 98.69 228 VAL A N 1
ATOM 1823 C CA . VAL A 1 228 ? 6.457 -3.934 -8.75 1 98.69 228 VAL A CA 1
ATOM 1824 C C . VAL A 1 228 ? 5.512 -2.781 -8.422 1 98.69 228 VAL A C 1
ATOM 1826 O O . VAL A 1 228 ? 5.922 -1.794 -7.805 1 98.69 228 VAL A O 1
ATOM 1829 N N . VAL A 1 229 ? 4.273 -2.93 -8.75 1 98.62 229 VAL A N 1
ATOM 1830 C CA . VAL A 1 229 ? 3.277 -1.885 -8.531 1 98.62 229 VAL A CA 1
ATOM 1831 C C . VAL A 1 229 ? 3.117 -1.637 -7.031 1 98.62 229 VAL A C 1
ATOM 1833 O O . VAL A 1 229 ? 3.152 -0.49 -6.578 1 98.62 229 VAL A O 1
ATOM 1836 N N . ILE A 1 230 ? 2.99 -2.666 -6.32 1 98.62 230 ILE A N 1
ATOM 1837 C CA . ILE A 1 230 ? 2.793 -2.547 -4.879 1 98.62 230 ILE A CA 1
ATOM 1838 C C . ILE A 1 230 ? 4.059 -1.986 -4.23 1 98.62 230 ILE A C 1
ATOM 1840 O O . ILE A 1 230 ? 3.982 -1.105 -3.369 1 98.62 230 ILE A O 1
ATOM 1844 N N . ALA A 1 231 ? 5.219 -2.457 -4.672 1 98.81 231 ALA A N 1
ATOM 1845 C CA . ALA A 1 231 ? 6.484 -1.983 -4.121 1 98.81 231 ALA A CA 1
ATOM 1846 C C . ALA A 1 231 ? 6.652 -0.484 -4.348 1 98.81 231 ALA A C 1
ATOM 1848 O O . ALA A 1 231 ? 7.055 0.246 -3.438 1 98.81 231 ALA A O 1
ATOM 1849 N N . TYR A 1 232 ? 6.375 -0.083 -5.539 1 98.69 232 TYR A N 1
ATOM 1850 C CA . TYR A 1 232 ? 6.473 1.338 -5.848 1 98.69 232 TYR A CA 1
ATOM 1851 C C . TYR A 1 232 ? 5.551 2.156 -4.949 1 98.69 232 TYR A C 1
ATOM 1853 O O . TYR A 1 232 ? 5.969 3.172 -4.387 1 98.69 232 TYR A O 1
ATOM 1861 N N . TYR A 1 233 ? 4.332 1.737 -4.84 1 98.69 233 TYR A N 1
ATOM 1862 C CA . TYR A 1 233 ? 3.334 2.469 -4.062 1 98.69 233 TYR A CA 1
ATOM 1863 C C . TYR A 1 233 ? 3.746 2.57 -2.6 1 98.69 233 TYR A C 1
ATOM 1865 O O . TYR A 1 233 ? 3.75 3.66 -2.023 1 98.69 233 TYR A O 1
ATOM 1873 N N . VAL A 1 234 ? 4.086 1.438 -1.999 1 98.62 234 VAL A N 1
ATOM 1874 C CA . VAL A 1 234 ? 4.391 1.411 -0.573 1 98.62 234 VAL A CA 1
ATOM 1875 C C . VAL A 1 234 ? 5.645 2.236 -0.298 1 98.62 234 VAL A C 1
ATOM 1877 O O . VAL A 1 234 ? 5.695 2.998 0.671 1 98.62 234 VAL A O 1
ATOM 1880 N N . THR A 1 235 ? 6.625 2.176 -1.204 1 98.81 235 THR A N 1
ATOM 1881 C CA . THR A 1 235 ? 7.887 2.877 -0.997 1 98.81 235 THR A CA 1
ATOM 1882 C C . THR A 1 235 ? 7.684 4.387 -1.056 1 98.81 235 THR A C 1
ATOM 1884 O O . THR A 1 235 ? 8.125 5.117 -0.164 1 98.81 235 THR A O 1
ATOM 1887 N N . THR A 1 236 ? 6.945 4.836 -2.023 1 98.69 236 THR A N 1
ATOM 1888 C CA . THR A 1 236 ? 6.734 6.27 -2.17 1 98.69 236 THR A CA 1
ATOM 1889 C C . THR A 1 236 ? 5.875 6.812 -1.029 1 98.69 236 THR A C 1
ATOM 1891 O O . THR A 1 236 ? 6.156 7.883 -0.487 1 98.69 236 THR A O 1
ATOM 1894 N N . ARG A 1 237 ? 4.891 6.055 -0.647 1 98.56 237 ARG A N 1
ATOM 1895 C CA . ARG A 1 237 ? 3.996 6.535 0.399 1 98.56 237 ARG A CA 1
ATOM 1896 C C . ARG A 1 237 ? 4.715 6.609 1.743 1 98.56 237 ARG A C 1
ATOM 1898 O O . ARG A 1 237 ? 4.555 7.582 2.484 1 98.56 237 ARG A O 1
ATOM 1905 N N . VAL A 1 238 ? 5.504 5.574 2.049 1 98.75 238 VAL A N 1
ATOM 1906 C CA . VAL A 1 238 ? 6.23 5.594 3.314 1 98.75 238 VAL A CA 1
ATOM 1907 C C . VAL A 1 238 ? 7.219 6.758 3.324 1 98.75 238 VAL A C 1
ATOM 1909 O O . VAL A 1 238 ? 7.328 7.484 4.316 1 98.75 238 VAL A O 1
ATOM 1912 N N . PHE A 1 239 ? 7.91 6.977 2.197 1 98.81 239 PHE A N 1
ATOM 1913 C CA . PHE A 1 239 ? 8.883 8.055 2.082 1 98.81 239 PHE A CA 1
ATOM 1914 C C . PHE A 1 239 ? 8.203 9.414 2.238 1 98.81 239 PHE A C 1
ATOM 1916 O O . PHE A 1 239 ? 8.68 10.273 2.982 1 98.81 239 PHE A O 1
ATOM 1923 N N . TRP A 1 240 ? 7.07 9.594 1.577 1 98.75 240 TRP A N 1
ATOM 1924 C CA . TRP A 1 240 ? 6.371 10.875 1.594 1 98.75 240 TRP A CA 1
ATOM 1925 C C . TRP A 1 240 ? 5.738 11.133 2.955 1 98.75 240 TRP A C 1
ATOM 1927 O O . TRP A 1 240 ? 5.762 12.258 3.455 1 98.75 240 TRP A O 1
ATOM 1937 N N . ILE A 1 241 ? 5.18 10.102 3.57 1 98.69 241 ILE A N 1
ATOM 1938 C CA . ILE A 1 241 ? 4.59 10.242 4.898 1 98.69 241 ILE A CA 1
ATOM 1939 C C . ILE A 1 241 ? 5.672 10.648 5.898 1 98.69 241 ILE A C 1
ATOM 1941 O O . ILE A 1 241 ? 5.516 11.633 6.625 1 98.69 241 ILE A O 1
ATOM 1945 N N . TYR A 1 242 ? 6.77 9.938 5.875 1 98.56 242 TYR A N 1
ATOM 1946 C CA . TYR A 1 242 ? 7.832 10.203 6.84 1 98.56 242 TYR A CA 1
ATOM 1947 C C . TYR A 1 242 ? 8.344 11.633 6.707 1 98.56 242 TYR A C 1
ATOM 1949 O O . TYR A 1 242 ? 8.461 12.352 7.703 1 98.56 242 TYR A O 1
ATOM 1957 N N . HIS A 1 243 ? 8.625 12.07 5.543 1 98.25 243 HIS A N 1
ATOM 1958 C CA . HIS A 1 243 ? 9.25 13.375 5.344 1 98.25 243 HIS A CA 1
ATOM 1959 C C . HIS A 1 243 ? 8.258 14.508 5.574 1 98.25 243 HIS A C 1
ATOM 1961 O O . HIS A 1 243 ? 8.633 15.586 6.031 1 98.25 243 HIS A O 1
ATOM 1967 N N . THR A 1 244 ? 6.969 14.234 5.266 1 97.88 244 THR A N 1
ATOM 1968 C CA . THR A 1 244 ? 5.965 15.227 5.621 1 97.88 244 THR A CA 1
ATOM 1969 C C . THR A 1 244 ? 5.871 15.391 7.133 1 97.88 244 THR A C 1
ATOM 1971 O O . THR A 1 244 ? 5.816 16.516 7.641 1 97.88 244 THR A O 1
ATOM 1974 N N . LEU A 1 245 ? 5.852 14.305 7.82 1 97.81 245 LEU A N 1
ATOM 1975 C CA . LEU A 1 245 ? 5.84 14.359 9.281 1 97.81 245 LEU A CA 1
ATOM 1976 C C . LEU A 1 245 ? 7.086 15.062 9.812 1 97.81 245 LEU A C 1
ATOM 1978 O O . LEU A 1 245 ? 6.988 15.945 10.664 1 97.81 245 LEU A O 1
ATOM 1982 N N . ALA A 1 246 ? 8.25 14.734 9.258 1 96.94 246 ALA A N 1
ATOM 1983 C CA . ALA A 1 246 ? 9.531 15.227 9.742 1 96.94 246 ALA A CA 1
ATOM 1984 C C . ALA A 1 246 ? 9.688 16.719 9.469 1 96.94 246 ALA A C 1
ATOM 1986 O O . ALA A 1 246 ? 10.305 17.438 10.25 1 96.94 246 ALA A O 1
ATOM 1987 N N . ASN A 1 247 ? 9.109 17.156 8.383 1 95.38 247 ASN A N 1
ATOM 1988 C CA . ASN A 1 247 ? 9.352 18.516 7.93 1 95.38 247 ASN A CA 1
ATOM 1989 C C . ASN A 1 247 ? 8.32 19.5 8.492 1 95.38 247 ASN A C 1
ATOM 1991 O O . ASN A 1 247 ? 8.359 20.688 8.203 1 95.38 247 ASN A O 1
ATOM 1995 N N . ASN A 1 248 ? 7.367 19 9.25 1 94.38 248 ASN A N 1
ATOM 1996 C CA . ASN A 1 248 ? 6.352 19.828 9.898 1 94.38 248 ASN A CA 1
ATOM 1997 C C . ASN A 1 248 ? 6.316 19.609 11.406 1 94.38 248 ASN A C 1
ATOM 1999 O O . ASN A 1 248 ?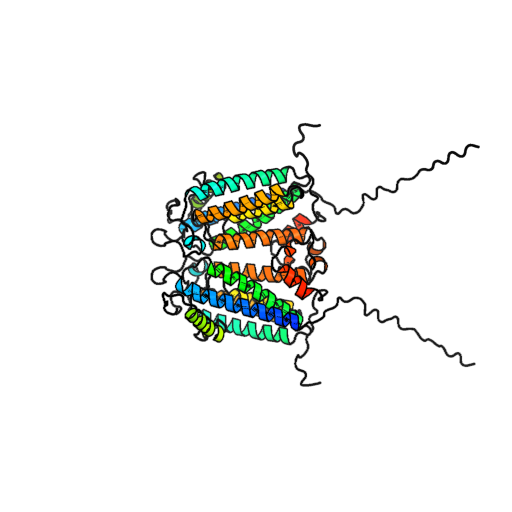 5.863 18.562 11.867 1 94.38 248 ASN A O 1
ATOM 2003 N N . VAL A 1 249 ? 6.656 20.609 12.125 1 92 249 VAL A N 1
ATOM 2004 C CA . VAL A 1 249 ? 6.785 20.516 13.578 1 92 249 VAL A CA 1
ATOM 2005 C C . VAL A 1 249 ? 5.438 20.156 14.195 1 92 249 VAL A C 1
ATOM 2007 O O . VAL A 1 249 ? 5.375 19.375 15.148 1 92 249 VAL A O 1
ATOM 2010 N N . SER A 1 250 ? 4.375 20.625 13.641 1 91.88 250 SER A N 1
ATOM 2011 C CA . SER A 1 250 ? 3.037 20.375 14.172 1 91.88 250 SER A CA 1
ATOM 2012 C C . SER A 1 250 ? 2.641 18.922 14.023 1 91.88 250 SER A C 1
ATOM 2014 O O . SER A 1 250 ? 1.722 18.453 14.695 1 91.88 250 SER A O 1
ATOM 2016 N N . LEU A 1 251 ? 3.338 18.188 13.203 1 95.69 251 LEU A N 1
ATOM 2017 C CA . LEU A 1 251 ? 2.967 16.797 12.922 1 95.69 251 LEU A CA 1
ATOM 2018 C C . LEU A 1 251 ? 3.879 15.836 13.672 1 95.69 251 LEU A C 1
ATOM 2020 O O . LEU A 1 251 ? 3.811 14.617 13.461 1 95.69 251 LEU A O 1
ATOM 2024 N N . LYS A 1 252 ? 4.723 16.375 14.5 1 94.31 252 LYS A N 1
ATOM 2025 C CA . LYS A 1 252 ? 5.602 15.516 15.289 1 94.31 252 LYS A CA 1
ATOM 2026 C C . LYS A 1 252 ? 4.938 15.117 16.609 1 94.31 252 LYS A C 1
ATOM 2028 O O . LYS A 1 252 ? 5.492 14.328 17.375 1 94.31 252 LYS A O 1
ATOM 2033 N N . VAL A 1 253 ? 3.762 15.633 16.766 1 92.75 253 VAL A N 1
ATOM 2034 C CA . VAL A 1 253 ? 2.984 15.289 17.953 1 92.75 253 VAL A CA 1
ATOM 2035 C C . VAL A 1 253 ? 1.669 14.633 17.547 1 92.75 253 VAL A C 1
ATOM 2037 O O . VAL A 1 253 ? 1.092 14.984 16.516 1 92.75 253 VAL A O 1
ATOM 2040 N N . ALA A 1 254 ? 1.3 13.734 18.375 1 93 254 ALA A N 1
ATOM 2041 C CA . ALA A 1 254 ? -0.013 13.133 18.156 1 93 254 ALA A CA 1
ATOM 2042 C C . ALA A 1 254 ? -1.13 14.117 18.5 1 93 254 ALA A C 1
ATOM 2044 O O . ALA A 1 254 ? -1.108 14.742 19.562 1 93 254 ALA A O 1
ATOM 2045 N N . SER A 1 255 ? -1.989 14.359 17.562 1 90.62 255 SER A N 1
ATOM 2046 C CA . SER A 1 255 ? -3.117 15.266 17.75 1 90.62 255 SER A CA 1
ATOM 2047 C C . SER A 1 255 ? -4.324 14.828 16.938 1 90.62 255 SER A C 1
ATOM 2049 O O . SER A 1 255 ? -4.238 13.883 16.141 1 90.62 255 SER A O 1
ATOM 2051 N N . GLU A 1 256 ? -5.398 15.445 17.078 1 87.88 256 GLU A N 1
ATOM 2052 C CA . GLU A 1 256 ? -6.637 15.117 16.375 1 87.88 256 GLU A CA 1
ATOM 2053 C C . GLU A 1 256 ? -6.527 15.469 14.891 1 87.88 256 GLU A C 1
ATOM 2055 O O . GLU A 1 256 ? -7.242 14.898 14.062 1 87.88 256 GLU A O 1
ATOM 2060 N N . ASN A 1 257 ? -5.562 16.344 14.617 1 91.62 257 ASN A N 1
ATOM 2061 C CA . ASN A 1 257 ? -5.426 16.766 13.227 1 91.62 257 ASN A CA 1
ATOM 2062 C C . ASN A 1 257 ? -4.355 15.945 12.5 1 91.62 257 ASN A C 1
ATOM 2064 O O . ASN A 1 257 ? -4.121 16.141 11.305 1 91.62 257 ASN A O 1
ATOM 2068 N N . ASN A 1 258 ? -3.686 15.078 13.242 1 96 258 ASN A N 1
ATOM 2069 C CA . ASN A 1 258 ? -2.625 14.25 12.68 1 96 258 ASN A CA 1
ATOM 2070 C C . ASN A 1 258 ? -2.994 12.773 12.703 1 96 258 ASN A C 1
ATOM 2072 O O . ASN A 1 258 ? -2.561 12.031 13.594 1 96 258 ASN A O 1
ATOM 2076 N N . PHE A 1 259 ? -3.641 12.367 11.664 1 97.12 259 PHE A N 1
ATOM 2077 C CA . PHE A 1 259 ? -4.113 10.984 11.586 1 97.12 259 PHE A CA 1
ATOM 2078 C C . PHE A 1 259 ? -2.949 10.031 11.344 1 97.12 259 PHE A C 1
ATOM 2080 O O . PHE A 1 259 ? -3.051 8.836 11.633 1 97.12 259 PHE A O 1
ATOM 2087 N N . LEU A 1 260 ? -1.896 10.578 10.875 1 97.75 260 LEU A N 1
ATOM 2088 C CA . LEU A 1 260 ? -0.732 9.75 10.578 1 97.75 260 LEU A CA 1
ATOM 2089 C C . LEU A 1 260 ? -0.048 9.289 11.859 1 97.75 260 LEU A C 1
ATOM 2091 O O . LEU A 1 260 ? 0.747 8.344 11.844 1 97.75 260 LEU A O 1
ATOM 2095 N N . SER A 1 261 ? -0.403 9.969 12.953 1 97.38 261 SER A N 1
ATOM 2096 C CA . SER A 1 261 ? 0.153 9.594 14.25 1 97.38 261 SER A CA 1
ATOM 2097 C C . SER A 1 261 ? -0.424 8.266 14.734 1 97.38 261 SER A C 1
ATOM 2099 O O . SER A 1 261 ? 0.077 7.68 15.695 1 97.38 261 SER A O 1
ATOM 2101 N N . ARG A 1 262 ? -1.39 7.754 14 1 96 262 ARG A N 1
ATOM 2102 C CA . ARG A 1 262 ? -2.021 6.488 14.367 1 96 262 ARG A CA 1
ATOM 2103 C C . ARG A 1 262 ? -1.21 5.301 13.859 1 96 262 ARG A C 1
ATOM 2105 O O . ARG A 1 262 ? -1.488 4.156 14.211 1 96 262 ARG A O 1
ATOM 2112 N N . SER A 1 263 ? -0.204 5.555 13.023 1 96.75 263 SER A N 1
ATOM 2113 C CA . SER A 1 263 ? 0.694 4.492 12.594 1 96.75 263 SER A CA 1
ATOM 2114 C C . SER A 1 263 ? 1.456 3.893 13.766 1 96.75 263 SER A C 1
ATOM 2116 O O . SER A 1 263 ? 1.885 4.617 14.672 1 96.75 263 SER A O 1
ATOM 2118 N N . TRP A 1 264 ? 1.657 2.635 13.742 1 96.75 264 TRP A N 1
ATOM 2119 C CA . TRP A 1 264 ? 2.273 1.937 14.859 1 96.75 264 TRP A CA 1
ATOM 2120 C C . TRP A 1 264 ? 3.713 2.4 15.07 1 96.75 264 TRP A C 1
ATOM 2122 O O . TRP A 1 264 ? 4.246 2.311 16.172 1 96.75 264 TRP A O 1
ATOM 2132 N N . TRP A 1 265 ? 4.395 2.904 14.07 1 98.06 265 TRP A N 1
ATOM 2133 C CA . TRP A 1 265 ? 5.801 3.289 14.156 1 98.06 265 TRP A CA 1
ATOM 2134 C C . TRP A 1 265 ? 5.938 4.762 14.523 1 98.06 265 TRP A C 1
ATOM 2136 O O . TRP A 1 265 ? 7.055 5.285 14.602 1 98.06 265 TRP A O 1
ATOM 2146 N N . PHE A 1 266 ? 4.836 5.496 14.812 1 98.25 266 PHE A N 1
ATOM 2147 C CA . PHE A 1 266 ? 4.855 6.93 15.086 1 98.25 266 PHE A CA 1
ATOM 2148 C C . PHE A 1 266 ? 5.648 7.23 16.344 1 98.25 266 PHE A C 1
ATOM 2150 O O . PHE A 1 266 ? 6.418 8.195 16.391 1 98.25 266 PHE A O 1
ATOM 2157 N N . PRO A 1 267 ? 5.523 6.43 17.453 1 97.69 267 PRO A N 1
ATOM 2158 C CA . PRO A 1 267 ? 6.324 6.723 18.641 1 97.69 267 PRO A CA 1
ATOM 2159 C C . PRO A 1 267 ? 7.824 6.68 18.359 1 97.69 267 PRO A C 1
ATOM 2161 O O . PRO A 1 267 ? 8.578 7.492 18.906 1 97.69 267 PRO A O 1
ATOM 2164 N N . LEU A 1 268 ? 8.281 5.766 17.531 1 97.88 268 LEU A N 1
ATOM 2165 C CA . LEU A 1 268 ? 9.688 5.699 17.156 1 97.88 268 LEU A CA 1
ATOM 2166 C C . LEU A 1 268 ? 10.078 6.898 16.297 1 97.88 268 LEU A C 1
ATOM 2168 O O . LEU A 1 268 ? 11.148 7.473 16.484 1 97.88 268 LEU A O 1
ATOM 2172 N N . PHE A 1 269 ? 9.234 7.238 15.43 1 98.12 269 PHE A N 1
ATOM 2173 C CA . PHE A 1 269 ? 9.43 8.43 14.617 1 98.12 269 PHE A CA 1
ATOM 2174 C C . PHE A 1 269 ? 9.625 9.656 15.492 1 98.12 269 PHE A C 1
ATOM 2176 O O . PHE A 1 269 ? 10.547 10.445 15.273 1 98.12 269 PHE A O 1
ATOM 2183 N N . ARG A 1 270 ? 8.695 9.773 16.438 1 96.88 270 ARG A N 1
ATOM 2184 C CA . ARG A 1 270 ? 8.766 10.922 17.328 1 96.88 270 ARG A CA 1
ATOM 2185 C C . ARG A 1 270 ? 10.078 10.938 18.094 1 96.88 270 ARG A C 1
ATOM 2187 O O . ARG A 1 270 ? 10.688 12 18.281 1 96.88 270 ARG A O 1
ATOM 2194 N N . TYR A 1 271 ? 10.477 9.805 18.547 1 97.25 271 TYR A N 1
ATOM 2195 C CA . TYR A 1 271 ? 11.758 9.695 19.234 1 97.25 271 TYR A CA 1
ATOM 2196 C C . TYR A 1 271 ? 12.906 10.125 18.328 1 97.25 271 TYR A C 1
ATOM 2198 O O . TYR A 1 271 ? 13.773 10.891 18.75 1 97.25 271 TYR A O 1
ATOM 2206 N N . PHE A 1 272 ? 12.938 9.734 17.078 1 97.44 272 PHE A N 1
ATOM 2207 C CA . PHE A 1 272 ? 14.023 10.008 16.141 1 97.44 272 PHE A CA 1
ATOM 2208 C C . PHE A 1 272 ? 14.047 11.477 15.742 1 97.44 272 PHE A C 1
ATOM 2210 O O . PHE A 1 272 ? 15.117 12.07 15.609 1 97.44 272 PHE A O 1
ATOM 2217 N N . GLU A 1 273 ? 12.859 12.086 15.672 1 96.62 273 GLU A N 1
ATOM 2218 C CA . GLU A 1 273 ? 12.781 13.406 15.055 1 96.62 273 GLU A CA 1
ATOM 2219 C C . GLU A 1 273 ? 12.562 14.5 16.109 1 96.62 273 GLU A C 1
ATOM 2221 O O . GLU A 1 273 ? 12.445 15.68 15.766 1 96.62 273 GLU A O 1
ATOM 2226 N N . LYS A 1 274 ? 12.531 14.188 17.328 1 93.06 274 LYS A N 1
ATOM 2227 C CA . LYS A 1 274 ? 12.195 15.109 18.406 1 93.06 274 LYS A CA 1
ATOM 2228 C C . LYS A 1 274 ? 13.094 16.344 18.375 1 93.06 274 LYS A C 1
ATOM 2230 O O . LYS A 1 274 ? 12.633 17.469 18.594 1 93.06 274 LYS A O 1
ATOM 2235 N N . ASN A 1 275 ? 14.359 16.188 18.016 1 92.88 275 ASN A N 1
ATOM 2236 C CA . ASN A 1 275 ? 15.305 17.281 18.094 1 92.88 275 ASN A CA 1
ATOM 2237 C C . ASN A 1 275 ? 15.672 17.812 16.703 1 92.88 275 ASN A C 1
ATOM 2239 O O . ASN A 1 275 ? 16.688 18.484 16.547 1 92.88 275 ASN A O 1
ATOM 2243 N N . VAL A 1 276 ? 14.922 17.406 15.742 1 93.44 276 VAL A N 1
ATOM 2244 C CA . VAL A 1 276 ? 15.117 17.891 14.383 1 93.44 276 VAL A CA 1
ATOM 2245 C C . VAL A 1 276 ? 13.984 18.859 14.008 1 93.44 276 VAL A C 1
ATOM 2247 O O . VAL A 1 276 ? 12.852 18.422 13.789 1 93.44 276 VAL A O 1
ATOM 2250 N N . GLY A 1 277 ? 14.203 20.078 13.945 1 84.62 277 GLY A N 1
ATOM 2251 C CA . GLY A 1 277 ? 13.18 21.125 13.93 1 84.62 277 GLY A CA 1
ATOM 2252 C C . GLY A 1 277 ? 12.633 21.406 12.539 1 84.62 277 GLY A C 1
ATOM 2253 O O . GLY A 1 277 ? 11.789 22.281 12.367 1 84.62 277 GLY A O 1
ATOM 2254 N N . GLY A 1 278 ? 13.016 20.75 11.5 1 83 278 GLY A N 1
ATOM 2255 C CA . GLY A 1 278 ? 12.477 21.078 10.188 1 83 278 GLY A CA 1
ATOM 2256 C C . GLY A 1 278 ? 13.219 20.422 9.047 1 83 278 GLY A C 1
ATOM 2257 O O . GLY A 1 278 ? 13.727 19.312 9.203 1 83 278 GLY A O 1
ATOM 2258 N N . VAL A 1 279 ? 13.133 21.172 7.977 1 89.69 279 VAL A N 1
ATOM 2259 C CA . VAL A 1 279 ? 13.727 20.656 6.75 1 89.69 279 VAL A CA 1
ATOM 2260 C C . VAL A 1 279 ? 15.25 20.688 6.855 1 89.69 279 VAL A C 1
ATOM 2262 O O . VAL A 1 279 ? 15.828 21.688 7.297 1 89.69 279 VAL A O 1
ATOM 2265 N N . LEU A 1 280 ? 15.844 19.641 6.496 1 93.25 280 LEU A N 1
ATOM 2266 C CA . LEU A 1 280 ? 17.297 19.562 6.516 1 93.25 280 LEU A CA 1
ATOM 2267 C C . LEU A 1 280 ? 17.906 20.359 5.359 1 93.25 280 LEU A C 1
ATOM 2269 O O . LEU A 1 280 ? 17.5 20.188 4.207 1 93.25 280 LEU A O 1
ATOM 2273 N N . PRO A 1 281 ? 18.828 21.219 5.738 1 92.69 281 PRO A N 1
ATOM 2274 C CA . PRO A 1 281 ? 19.531 21.906 4.645 1 92.69 281 PRO A CA 1
ATOM 2275 C C . PRO A 1 281 ? 20.375 20.953 3.805 1 92.69 281 PRO A C 1
ATOM 2277 O O . PRO A 1 281 ? 20.938 19.984 4.332 1 92.69 281 PRO A O 1
ATOM 2280 N N . ARG A 1 282 ? 20.484 21.203 2.539 1 94.44 282 ARG A N 1
ATOM 2281 C CA . ARG A 1 282 ? 21.312 20.422 1.63 1 94.44 282 ARG A CA 1
ATOM 2282 C C . ARG A 1 282 ? 22.75 20.938 1.609 1 94.44 282 ARG A C 1
ATOM 2284 O O . ARG A 1 282 ? 23.141 21.641 0.682 1 94.44 282 ARG A O 1
ATOM 2291 N N . GLU A 1 283 ? 23.438 20.594 2.609 1 94.5 283 GLU A N 1
ATOM 2292 C CA . GLU A 1 283 ? 24.844 20.953 2.779 1 94.5 283 GLU A CA 1
ATOM 2293 C C . GLU A 1 283 ? 25.734 19.734 2.824 1 94.5 283 GLU A C 1
ATOM 2295 O O . GLU A 1 283 ? 25.328 18.672 3.311 1 94.5 283 GLU A O 1
ATOM 2300 N N . TYR A 1 284 ? 26.938 19.906 2.314 1 93.81 284 TYR A N 1
ATOM 2301 C CA . TYR A 1 284 ? 27.812 18.75 2.158 1 93.81 284 TYR A CA 1
ATOM 2302 C C . TYR A 1 284 ? 29.203 19.047 2.723 1 93.81 284 TYR A C 1
ATOM 2304 O O . TYR A 1 284 ? 29.656 20.188 2.705 1 93.81 284 TYR A O 1
ATOM 2312 N N . GLU A 1 285 ? 29.719 18.094 3.361 1 90.88 285 GLU A N 1
ATOM 2313 C CA . GLU A 1 285 ? 31.062 18.203 3.947 1 90.88 285 GLU A CA 1
ATOM 2314 C C . GLU A 1 285 ? 31.797 16.875 3.871 1 90.88 285 GLU A C 1
ATOM 2316 O O . GLU A 1 285 ? 31.172 15.805 3.896 1 90.88 285 GLU A O 1
ATOM 2321 N N . TRP A 1 286 ? 33.031 16.953 3.516 1 84.06 286 TRP A N 1
ATOM 2322 C CA . TRP A 1 286 ? 33.875 15.758 3.514 1 84.06 286 TRP A CA 1
ATOM 2323 C C . TRP A 1 286 ? 33.875 15.102 4.891 1 84.06 286 TRP A C 1
ATOM 2325 O O . TRP A 1 286 ? 34.219 15.75 5.891 1 84.06 286 TRP A O 1
ATOM 2335 N N . PRO A 1 287 ? 33.5 13.891 4.98 1 78.81 287 PRO A N 1
ATOM 2336 C CA . PRO A 1 287 ? 33.25 13.258 6.277 1 78.81 287 PRO A CA 1
ATOM 2337 C C . PRO A 1 287 ? 34.531 12.867 6.996 1 78.81 287 PRO A C 1
ATOM 2339 O O . PRO A 1 287 ? 34.531 12.617 8.203 1 78.81 287 PRO A O 1
ATOM 2342 N N . LEU A 1 288 ? 35.594 12.711 6.285 1 75.38 288 LEU A N 1
ATOM 2343 C CA . LEU A 1 288 ? 36.844 12.234 6.898 1 75.38 288 LEU A CA 1
ATOM 2344 C C . LEU A 1 288 ? 37.75 13.398 7.273 1 75.38 288 LEU A C 1
ATOM 2346 O O . LEU A 1 288 ? 37.719 14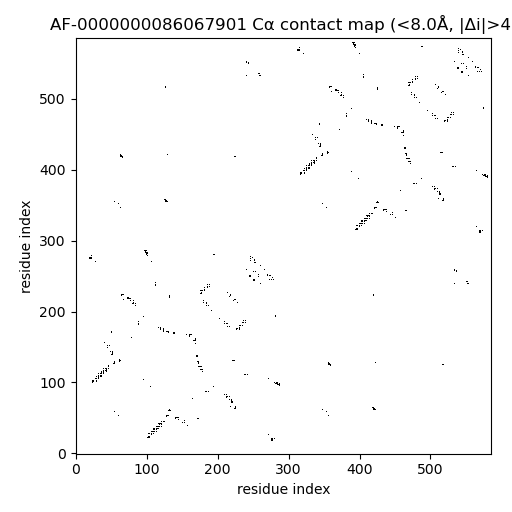.453 6.629 1 75.38 288 LEU A O 1
ATOM 2350 N N . PRO A 1 289 ? 38.219 13.406 8.602 1 69.06 289 PRO A N 1
ATOM 2351 C CA . PRO A 1 289 ? 39.094 14.492 9.039 1 69.06 289 PRO A CA 1
ATOM 2352 C C . PRO A 1 289 ? 40.219 14.773 8.062 1 69.06 289 PRO A C 1
ATOM 2354 O O . PRO A 1 289 ? 40.75 15.891 8.016 1 69.06 289 PRO A O 1
ATOM 2357 N N . TRP A 1 290 ? 40.844 13.898 7.23 1 60.03 290 TRP A N 1
ATOM 2358 C CA . TRP A 1 290 ? 41.938 14.141 6.281 1 60.03 290 TRP A CA 1
ATOM 2359 C C . TRP A 1 290 ? 41.375 14.281 4.863 1 60.03 290 TRP A C 1
ATOM 2361 O O . TRP A 1 290 ? 40.375 13.664 4.512 1 60.03 290 TRP A O 1
ATOM 2371 N N . PRO A 1 291 ? 41.938 15.164 3.98 1 53.16 291 PRO A N 1
ATOM 2372 C CA . PRO A 1 291 ? 43.031 16.156 4 1 53.16 291 PRO A CA 1
ATOM 2373 C C . PRO A 1 291 ? 42.562 17.531 4.438 1 53.16 291 PRO A C 1
ATOM 2375 O O . PRO A 1 291 ? 41.406 17.906 4.172 1 53.16 291 PRO A O 1
ATOM 2378 N N . ARG A 1 292 ? 42.938 17.922 5.648 1 49.53 292 ARG A N 1
ATOM 2379 C CA . ARG A 1 292 ? 42.75 19.281 6.145 1 49.53 292 ARG A CA 1
ATOM 2380 C C . ARG A 1 292 ? 43.156 20.312 5.082 1 49.53 292 ARG A C 1
ATOM 2382 O O . ARG A 1 292 ? 44.25 20.25 4.523 1 49.53 292 ARG A O 1
ATOM 2389 N N . LYS A 1 293 ? 42.094 20.938 4.5 1 43.12 293 LYS A N 1
ATOM 2390 C CA . LYS A 1 293 ? 42.625 22.125 3.82 1 43.12 293 LYS A CA 1
ATOM 2391 C C . LYS A 1 293 ? 43.125 23.156 4.824 1 43.12 293 LYS A C 1
ATOM 2393 O O . LYS A 1 293 ? 42.5 23.375 5.855 1 43.12 293 LYS A O 1
ATOM 2398 N N . MET B 1 1 ? -31.828 66.75 37.719 1 26.25 1 MET B N 1
ATOM 2399 C CA . MET B 1 1 ? -31.031 66.5 36.531 1 26.25 1 MET B CA 1
ATOM 2400 C C . MET B 1 1 ? -30.516 65.062 36.5 1 26.25 1 MET B C 1
ATOM 2402 O O . MET B 1 1 ? -29.578 64.688 37.219 1 26.25 1 MET B O 1
ATOM 2406 N N . ARG B 1 2 ? -31.453 64.062 36.438 1 31.02 2 ARG B N 1
ATOM 2407 C CA . ARG B 1 2 ? -31.344 62.625 36.375 1 31.02 2 ARG B CA 1
ATOM 2408 C C . ARG B 1 2 ? -30.562 62.188 35.156 1 31.02 2 ARG B C 1
ATOM 2410 O O . ARG B 1 2 ? -30.984 62.438 34 1 31.02 2 ARG B O 1
ATOM 2417 N N . MET B 1 3 ? -29.234 62.281 35.219 1 29.62 3 MET B N 1
ATOM 2418 C CA . MET B 1 3 ? -28.312 61.812 34.188 1 29.62 3 MET B CA 1
ATOM 2419 C C . MET B 1 3 ? -28.578 60.344 33.875 1 29.62 3 MET B C 1
ATOM 2421 O O . MET B 1 3 ? -28.484 59.5 34.75 1 29.62 3 MET B O 1
ATOM 2425 N N . HIS B 1 4 ? -29.531 60 33 1 32.5 4 HIS B N 1
ATOM 2426 C CA . HIS B 1 4 ? -29.734 58.719 32.375 1 32.5 4 HIS B CA 1
ATOM 2427 C C . HIS B 1 4 ? -28.422 58.156 31.828 1 32.5 4 HIS B C 1
ATOM 2429 O O . HIS B 1 4 ? -27.781 58.781 30.969 1 32.5 4 HIS B O 1
ATOM 2435 N N . ARG B 1 5 ? -27.562 57.531 32.719 1 33.22 5 ARG B N 1
ATOM 2436 C CA . ARG B 1 5 ? -26.391 56.781 32.281 1 33.22 5 ARG B CA 1
ATOM 2437 C C . ARG B 1 5 ? -26.781 55.688 31.297 1 33.22 5 ARG B C 1
ATOM 2439 O O . ARG B 1 5 ? -27.469 54.75 31.656 1 33.22 5 ARG B O 1
ATOM 2446 N N . VAL B 1 6 ? -27.172 56.031 30.047 1 38.47 6 VAL B N 1
ATOM 2447 C CA . VAL B 1 6 ? -27.266 55.062 28.969 1 38.47 6 VAL B CA 1
ATOM 2448 C C . VAL B 1 6 ? -26 54.219 28.891 1 38.47 6 VAL B C 1
ATOM 2450 O O . VAL B 1 6 ? -24.922 54.75 28.578 1 38.47 6 VAL B O 1
ATOM 2453 N N . SER B 1 7 ? -25.672 53.406 29.969 1 32.16 7 SER B N 1
ATOM 2454 C CA . SER B 1 7 ? -24.578 52.469 29.766 1 32.16 7 SER B CA 1
ATOM 2455 C C . SER B 1 7 ? -24.828 51.625 28.516 1 32.16 7 SER B C 1
ATOM 2457 O O . SER B 1 7 ? -25.719 50.781 28.5 1 32.16 7 SER B O 1
ATOM 2459 N N . ASP B 1 8 ? -24.953 52.219 27.312 1 31.81 8 ASP B N 1
ATOM 2460 C CA . ASP B 1 8 ? -24.906 51.375 26.125 1 31.81 8 ASP B CA 1
ATOM 2461 C C . ASP B 1 8 ? -23.734 50.406 26.188 1 31.81 8 ASP B C 1
ATOM 2463 O O . ASP B 1 8 ? -22.562 50.812 26.078 1 31.81 8 ASP B O 1
ATOM 2467 N N . THR B 1 9 ? -23.719 49.438 27.156 1 33.91 9 THR B N 1
ATOM 2468 C CA . THR B 1 9 ? -22.766 48.344 26.984 1 33.91 9 THR B CA 1
ATOM 2469 C C . THR B 1 9 ? -22.797 47.812 25.547 1 33.91 9 THR B C 1
ATOM 2471 O O . THR B 1 9 ? -23.781 47.219 25.125 1 33.91 9 THR B O 1
ATOM 2474 N N . THR B 1 10 ? -22.359 48.594 24.547 1 37.16 10 THR B N 1
ATOM 2475 C CA . THR B 1 10 ? -22.031 47.969 23.281 1 37.16 10 THR B CA 1
ATOM 2476 C C . THR B 1 10 ? -21.375 46.625 23.5 1 37.16 10 THR B C 1
ATOM 2478 O O . THR B 1 10 ? -20.266 46.531 24.047 1 37.16 10 THR B O 1
ATOM 2481 N N . ALA B 1 11 ? -22.25 45.562 23.797 1 40.22 11 ALA B N 1
ATOM 2482 C CA . ALA B 1 11 ? -21.797 44.188 23.719 1 40.22 11 ALA B CA 1
ATOM 2483 C C . ALA B 1 11 ? -20.719 44 22.656 1 40.22 11 ALA B C 1
ATOM 2485 O O . ALA B 1 11 ? -20.797 44.594 21.562 1 40.22 11 ALA B O 1
ATOM 2486 N N . ALA B 1 12 ? -19.531 43.781 23.141 1 40.59 12 ALA B N 1
ATOM 2487 C CA . ALA B 1 12 ? -18.391 43.375 22.328 1 40.59 12 ALA B CA 1
ATOM 2488 C C . ALA B 1 12 ? -18.844 42.531 21.141 1 40.59 12 ALA B C 1
ATOM 2490 O O . ALA B 1 12 ? -19.812 41.781 21.234 1 40.59 12 ALA B O 1
ATOM 2491 N N . PRO B 1 13 ? -18.766 43.062 19.922 1 38.56 13 PRO B N 1
ATOM 2492 C CA . PRO B 1 13 ? -19.047 42.125 18.844 1 38.56 13 PRO B CA 1
ATOM 2493 C C . PRO B 1 13 ? -18.797 40.656 19.234 1 38.56 13 PRO B C 1
ATOM 2495 O O . PRO B 1 13 ? -17.953 40.406 20.094 1 38.56 13 PRO B O 1
ATOM 2498 N N . ASP B 1 14 ? -19.906 39.875 19.547 1 38.84 14 ASP B N 1
ATOM 2499 C CA . ASP B 1 14 ? -19.75 38.438 19.609 1 38.84 14 ASP B CA 1
ATOM 2500 C C . ASP B 1 14 ? -18.516 37.969 18.828 1 38.84 14 ASP B C 1
ATOM 2502 O O . ASP B 1 14 ? -18.406 38.219 17.625 1 38.84 14 ASP B O 1
ATOM 2506 N N . ASP B 1 15 ? -17.375 38.125 19.328 1 38.84 15 ASP B N 1
ATOM 2507 C CA . ASP B 1 15 ? -16.156 37.5 18.875 1 38.84 15 ASP B CA 1
ATOM 2508 C C . ASP B 1 15 ? -16.438 36.125 18.25 1 38.84 15 ASP B C 1
ATOM 2510 O O . ASP B 1 15 ? -16.016 35.094 18.781 1 38.84 15 ASP B O 1
ATOM 2514 N N . ARG B 1 16 ? -17.594 35.656 18.094 1 44.66 16 ARG B N 1
ATOM 2515 C CA . ARG B 1 16 ? -17.922 34.531 17.219 1 44.66 16 ARG B CA 1
ATOM 2516 C C . ARG B 1 16 ? -17.031 34.5 15.984 1 44.66 16 ARG B C 1
ATOM 2518 O O . ARG B 1 16 ? -17.484 34.688 14.859 1 44.66 16 ARG B O 1
ATOM 2525 N N . SER B 1 17 ? -15.938 35.156 15.828 1 45.88 17 SER B N 1
ATOM 2526 C CA . SER B 1 17 ? -14.828 35.406 14.914 1 45.88 17 SER B CA 1
ATOM 2527 C C . SER B 1 17 ? -14.508 34.188 14.094 1 45.88 17 SER B C 1
ATOM 2529 O O . SER B 1 17 ? -15.242 33.188 14.125 1 45.88 17 SER B O 1
ATOM 2531 N N . ALA B 1 18 ? -13.016 33.688 13.953 1 51.53 18 ALA B N 1
ATOM 2532 C CA . ALA B 1 18 ? -12.133 33.25 12.883 1 51.53 18 ALA B CA 1
ATOM 2533 C C . ALA B 1 18 ? -12.367 31.766 12.57 1 51.53 18 ALA B C 1
ATOM 2535 O O . ALA B 1 18 ? -11.477 30.938 12.766 1 51.53 18 ALA B O 1
ATOM 2536 N N . GLU B 1 19 ? -13.492 31.219 12.969 1 60.53 19 GLU B N 1
ATOM 2537 C CA . GLU B 1 19 ? -13.562 29.797 12.602 1 60.53 19 GLU B CA 1
ATOM 2538 C C . GLU B 1 19 ? -13.375 29.609 11.102 1 60.53 19 GLU B C 1
ATOM 2540 O O . GLU B 1 19 ? -13.914 30.391 10.305 1 60.53 19 GLU B O 1
ATOM 2545 N N . PRO B 1 20 ? -12.5 28.812 10.758 1 67.56 20 PRO B N 1
ATOM 2546 C CA . PRO B 1 20 ? -12.289 28.594 9.328 1 67.56 20 PRO B CA 1
ATOM 2547 C C . PRO B 1 20 ? -13.578 28.266 8.578 1 67.56 20 PRO B C 1
ATOM 2549 O O . PRO B 1 20 ? -14.469 27.609 9.141 1 67.56 20 PRO B O 1
ATOM 2552 N N . PRO B 1 21 ? -13.812 28.875 7.504 1 79.69 21 PRO B N 1
ATOM 2553 C CA . PRO B 1 21 ? -15.008 28.625 6.695 1 79.69 21 PRO B CA 1
ATOM 2554 C C . PRO B 1 21 ? -15.195 27.141 6.371 1 79.69 21 PRO B C 1
ATOM 2556 O O . PRO B 1 21 ? -14.227 26.453 6.066 1 79.69 21 PRO B O 1
ATOM 2559 N N . LEU B 1 22 ? -16.312 26.594 6.695 1 90.94 22 LEU B N 1
ATOM 2560 C CA . LEU B 1 22 ? -16.734 25.25 6.293 1 90.94 22 LEU B CA 1
ATOM 2561 C C . LEU B 1 22 ? -17.859 25.328 5.27 1 90.94 22 LEU B C 1
ATOM 2563 O O . LEU B 1 22 ? -19.016 25.031 5.594 1 90.94 22 LEU B O 1
ATOM 2567 N N . VAL B 1 23 ? -17.5 25.672 4.059 1 91.5 23 VAL B N 1
ATOM 2568 C CA . VAL B 1 23 ? -18.469 25.844 2.982 1 91.5 23 VAL B CA 1
ATOM 2569 C C . VAL B 1 23 ? -18.797 24.5 2.342 1 91.5 23 VAL B C 1
ATOM 2571 O O . VAL B 1 23 ? -17.891 23.797 1.894 1 91.5 23 VAL B O 1
ATOM 2574 N N . GLN B 1 24 ? -20.016 24.156 2.342 1 93.5 24 GLN B N 1
ATOM 2575 C CA . GLN B 1 24 ? -20.453 22.922 1.709 1 93.5 24 GLN B CA 1
ATOM 2576 C C . GLN B 1 24 ? -20.844 23.156 0.253 1 93.5 24 GLN B C 1
ATOM 2578 O O . GLN B 1 24 ? -21.766 23.922 -0.032 1 93.5 24 GLN B O 1
ATOM 2583 N N . GLU B 1 25 ? -20.125 22.547 -0.613 1 95.06 25 GLU B N 1
ATOM 2584 C CA . GLU B 1 25 ? -20.391 22.688 -2.043 1 95.06 25 GLU B CA 1
ATOM 2585 C C . GLU B 1 25 ? -20.906 21.375 -2.633 1 95.06 25 GLU B C 1
ATOM 2587 O O . GLU B 1 25 ? -20.125 20.453 -2.881 1 95.06 25 GLU B O 1
ATOM 2592 N N . LYS B 1 26 ? -22.141 21.344 -3.027 1 96.5 26 LYS B N 1
ATOM 2593 C CA . LYS B 1 26 ? -22.812 20.125 -3.502 1 96.5 26 LYS B CA 1
ATOM 2594 C C . LYS B 1 26 ? -22.203 19.641 -4.812 1 96.5 26 LYS B C 1
ATOM 2596 O O . LYS B 1 26 ? -22.141 18.438 -5.07 1 96.5 26 LYS B O 1
ATOM 2601 N N . CYS B 1 27 ? -21.719 20.5 -5.641 1 97.56 27 CYS B N 1
ATOM 2602 C CA . CYS B 1 27 ? -21.125 20.141 -6.922 1 97.56 27 CYS B CA 1
ATOM 2603 C C . CYS B 1 27 ? -19.859 19.312 -6.727 1 97.56 27 CYS B C 1
ATOM 2605 O O . CYS B 1 27 ? -19.594 18.391 -7.504 1 97.56 27 CYS B O 1
ATOM 2607 N N . LYS B 1 28 ? -19.141 19.641 -5.664 1 97.94 28 LYS B N 1
ATOM 2608 C CA . LYS B 1 28 ? -17.938 18.875 -5.375 1 97.94 28 LYS B CA 1
ATOM 2609 C C . LYS B 1 28 ? -18.266 17.453 -4.926 1 97.94 28 LYS B C 1
ATOM 2611 O O . LYS B 1 28 ? -17.562 16.5 -5.25 1 97.94 28 LYS B O 1
ATOM 2616 N N . THR B 1 29 ? -19.344 17.359 -4.18 1 98.06 29 THR B N 1
ATOM 2617 C CA . THR B 1 29 ? -19.797 16.047 -3.77 1 98.06 29 THR B CA 1
ATOM 2618 C C . THR B 1 29 ? -20.25 15.227 -4.98 1 98.06 29 THR B C 1
ATOM 2620 O O . THR B 1 29 ? -19.922 14.047 -5.094 1 98.06 29 THR B O 1
ATOM 2623 N N . LEU B 1 30 ? -20.922 15.859 -5.898 1 98.38 30 LEU B N 1
ATOM 2624 C CA . LEU B 1 30 ? -21.375 15.188 -7.117 1 98.38 30 LEU B CA 1
ATOM 2625 C C . LEU B 1 30 ? -20.188 14.742 -7.961 1 98.38 30 LEU B C 1
ATOM 2627 O O . LEU B 1 30 ? -20.203 13.656 -8.539 1 98.38 30 LEU B O 1
ATOM 2631 N N . LEU B 1 31 ? -19.188 15.586 -8.031 1 98.5 31 LEU B N 1
ATOM 2632 C CA . LEU B 1 31 ? -18 15.242 -8.789 1 98.5 31 LEU B CA 1
ATOM 2633 C C . LEU B 1 31 ? -17.281 14.047 -8.172 1 98.5 31 LEU B C 1
ATOM 2635 O O . LEU B 1 31 ? -16.828 13.148 -8.883 1 98.5 31 LEU B O 1
ATOM 2639 N N . SER B 1 32 ? -17.125 14.07 -6.867 1 98.5 32 SER B N 1
ATOM 2640 C CA . SER B 1 32 ? -16.516 12.938 -6.18 1 98.5 32 SER B CA 1
ATOM 2641 C C . SER B 1 32 ? -17.328 11.664 -6.375 1 98.5 32 SER B C 1
ATOM 2643 O O . SER B 1 32 ? -16.766 10.578 -6.531 1 98.5 32 SER B O 1
ATOM 2645 N N . PHE B 1 33 ? -18.609 11.812 -6.363 1 98.44 33 PHE B N 1
ATOM 2646 C CA . PHE B 1 33 ? -19.484 10.672 -6.594 1 98.44 33 PHE B CA 1
ATOM 2647 C C . PHE B 1 33 ? -19.328 10.141 -8.016 1 98.44 33 PHE B C 1
ATOM 2649 O O . PHE B 1 33 ? -19.281 8.93 -8.227 1 98.44 33 PHE B O 1
ATOM 2656 N N . ALA B 1 34 ? -19.25 11.016 -8.93 1 98.69 34 ALA B N 1
ATOM 2657 C CA . ALA B 1 34 ? -19.016 10.617 -10.312 1 98.69 34 ALA B CA 1
ATOM 2658 C C . ALA B 1 34 ? -17.688 9.891 -10.461 1 98.69 34 ALA B C 1
ATOM 2660 O O . ALA B 1 34 ? -17.594 8.883 -11.18 1 98.69 34 ALA B O 1
ATOM 2661 N N . PHE B 1 35 ? -16.688 10.391 -9.82 1 98.56 35 PHE B N 1
ATOM 2662 C CA . PHE B 1 35 ? -15.391 9.734 -9.836 1 98.56 35 PHE B CA 1
ATOM 2663 C C . PHE B 1 35 ? -15.484 8.344 -9.219 1 98.56 35 PHE B C 1
ATOM 2665 O O . PHE B 1 35 ? -14.914 7.387 -9.75 1 98.56 35 PHE B O 1
ATOM 2672 N N . LEU B 1 36 ? -16.203 8.219 -8.156 1 98.38 36 LEU B N 1
ATOM 2673 C CA . LEU B 1 36 ? -16.406 6.922 -7.523 1 98.38 36 LEU B CA 1
ATOM 2674 C C . LEU B 1 36 ? -17.109 5.961 -8.477 1 98.38 36 LEU B C 1
ATOM 2676 O O . LEU B 1 36 ? -16.688 4.816 -8.641 1 98.38 36 LEU B O 1
ATOM 2680 N N . LEU B 1 37 ? -18.172 6.461 -9.102 1 97.69 37 LEU B N 1
ATOM 2681 C CA . LEU B 1 37 ? -18.906 5.621 -10.031 1 97.69 37 LEU B CA 1
ATOM 2682 C C . LEU B 1 37 ? -18.016 5.148 -11.172 1 97.69 37 LEU B C 1
ATOM 2684 O O . LEU B 1 37 ? -18.078 3.98 -11.57 1 97.69 37 LEU B O 1
ATOM 2688 N N . THR B 1 38 ? -17.188 6.023 -11.664 1 98.06 38 THR B N 1
ATOM 2689 C CA . THR B 1 38 ? -16.281 5.672 -12.75 1 98.06 38 THR B CA 1
ATOM 2690 C C . THR B 1 38 ? -15.289 4.602 -12.297 1 98.06 38 THR B C 1
ATOM 2692 O O . THR B 1 38 ? -15.016 3.648 -13.031 1 98.06 38 THR B O 1
ATOM 2695 N N . THR B 1 39 ? -14.797 4.727 -11.102 1 98.06 39 THR B N 1
ATOM 2696 C CA . THR B 1 39 ? -13.797 3.777 -10.633 1 98.06 39 THR B CA 1
ATOM 2697 C C . THR B 1 39 ? -14.445 2.451 -10.25 1 98.06 39 THR B C 1
ATOM 2699 O O . THR B 1 39 ? -13.828 1.391 -10.375 1 98.06 39 THR B O 1
ATOM 2702 N N . VAL B 1 40 ? -15.68 2.504 -9.781 1 96.81 40 VAL B N 1
ATOM 2703 C CA . VAL B 1 40 ? -16.422 1.269 -9.531 1 96.81 40 VAL B CA 1
ATOM 2704 C C . VAL B 1 40 ? -16.641 0.525 -10.844 1 96.81 40 VAL B C 1
ATOM 2706 O O . VAL B 1 40 ? -16.406 -0.683 -10.93 1 96.81 40 VAL B O 1
ATOM 2709 N N . ILE B 1 41 ? -17.031 1.237 -11.844 1 96.38 41 ILE B N 1
ATOM 2710 C CA . ILE B 1 41 ? -17.234 0.644 -13.156 1 96.38 41 ILE B CA 1
ATOM 2711 C C . ILE B 1 41 ? -15.898 0.1 -13.68 1 96.38 41 ILE B C 1
ATOM 2713 O O . ILE B 1 41 ? -15.852 -0.992 -14.258 1 96.38 41 ILE B O 1
ATOM 2717 N N . PHE B 1 42 ? -14.883 0.832 -13.5 1 97.38 42 PHE B N 1
ATOM 2718 C CA . PHE B 1 42 ? -13.555 0.375 -13.891 1 97.38 42 PHE B CA 1
ATOM 2719 C C . PHE B 1 42 ? -13.195 -0.922 -13.172 1 97.38 42 PHE B C 1
ATOM 2721 O O . PHE B 1 42 ? -12.719 -1.872 -13.797 1 97.38 42 PHE B O 1
ATOM 2728 N N . ASN B 1 43 ? -13.477 -0.972 -11.938 1 96.56 43 ASN B N 1
ATOM 2729 C CA . ASN B 1 43 ? -13.203 -2.168 -11.148 1 96.56 43 ASN B CA 1
ATOM 2730 C C . ASN B 1 43 ? -14.008 -3.365 -11.648 1 96.56 43 ASN B C 1
ATOM 2732 O O . ASN B 1 43 ? -13.469 -4.465 -11.797 1 96.56 43 ASN B O 1
ATOM 2736 N N . LEU B 1 44 ? -15.25 -3.164 -11.906 1 95.44 44 LEU B N 1
ATOM 2737 C CA . LEU B 1 44 ? -16.109 -4.234 -12.414 1 95.44 44 LEU B CA 1
ATOM 2738 C C . LEU B 1 44 ? -15.648 -4.684 -13.797 1 95.44 44 LEU B C 1
ATOM 2740 O O . LEU B 1 44 ? -15.703 -5.871 -14.117 1 95.44 44 LEU B O 1
ATOM 2744 N N . THR B 1 45 ? -15.227 -3.752 -14.609 1 95.75 45 THR B N 1
ATOM 2745 C CA . THR B 1 45 ? -14.68 -4.086 -15.914 1 95.75 45 THR B CA 1
ATOM 2746 C C . THR B 1 45 ? -13.43 -4.949 -15.773 1 95.75 45 THR B C 1
ATOM 2748 O O . THR B 1 45 ? -13.266 -5.934 -16.5 1 95.75 45 THR B O 1
ATOM 2751 N N . CYS B 1 46 ? -12.617 -4.598 -14.836 1 95.94 46 CYS B N 1
ATOM 2752 C CA . CYS B 1 46 ? -11.414 -5.383 -14.586 1 95.94 46 CYS B CA 1
ATOM 2753 C C . CYS B 1 46 ? -11.766 -6.809 -14.188 1 95.94 46 CYS B C 1
ATOM 2755 O O . CYS B 1 46 ? -11.172 -7.766 -14.688 1 95.94 46 CYS B O 1
ATOM 2757 N N . ILE B 1 47 ? -12.719 -6.941 -13.352 1 95.19 47 ILE B N 1
ATOM 2758 C CA . ILE B 1 47 ? -13.133 -8.266 -12.906 1 95.19 47 ILE B CA 1
ATOM 2759 C C . ILE B 1 47 ? -13.648 -9.07 -14.102 1 95.19 47 ILE B C 1
ATOM 2761 O O . ILE B 1 47 ? -13.312 -10.25 -14.258 1 95.19 47 ILE B O 1
ATOM 2765 N N . ALA B 1 48 ? -14.414 -8.438 -14.93 1 94.12 48 ALA B N 1
ATOM 2766 C CA . ALA B 1 48 ? -14.977 -9.094 -16.109 1 94.12 48 ALA B CA 1
ATOM 2767 C C . ALA B 1 48 ? -13.883 -9.586 -17.047 1 94.12 48 ALA B C 1
ATOM 2769 O O . ALA B 1 48 ? -13.984 -10.68 -17.609 1 94.12 48 ALA B O 1
ATOM 2770 N N . VAL B 1 49 ? -12.875 -8.828 -17.172 1 94.31 49 VAL B N 1
ATOM 2771 C CA . VAL B 1 49 ? -11.773 -9.18 -18.062 1 94.31 49 VAL B CA 1
ATOM 2772 C C . VAL B 1 49 ? -10.891 -10.234 -17.406 1 94.31 49 VAL B C 1
ATOM 2774 O O . VAL B 1 49 ? -10.516 -11.219 -18.031 1 94.31 49 VAL B O 1
ATOM 2777 N N . VAL B 1 50 ? -10.625 -10.086 -16.156 1 94.81 50 VAL B N 1
ATOM 2778 C CA . VAL B 1 50 ? -9.719 -10.953 -15.414 1 94.81 50 VAL B CA 1
ATOM 2779 C C . VAL B 1 50 ? -10.32 -12.352 -15.297 1 94.81 50 VAL B C 1
ATOM 2781 O O . VAL B 1 50 ? -9.594 -13.344 -15.281 1 94.81 50 VAL B O 1
ATOM 2784 N N . HIS B 1 51 ? -11.617 -12.43 -15.273 1 93.75 51 HIS B N 1
ATOM 2785 C CA . HIS B 1 51 ? -12.297 -13.711 -15.195 1 93.75 51 HIS B CA 1
ATOM 2786 C C . HIS B 1 51 ? -11.844 -14.648 -16.312 1 93.75 51 HIS B C 1
ATOM 2788 O O . HIS B 1 51 ? -11.75 -15.859 -16.109 1 93.75 51 HIS B O 1
ATOM 2794 N N . GLU B 1 52 ? -11.5 -14.078 -17.469 1 92.94 52 GLU B N 1
ATOM 2795 C CA . GLU B 1 52 ? -11.078 -14.875 -18.609 1 92.94 52 GLU B CA 1
ATOM 2796 C C . GLU B 1 52 ? -9.625 -15.32 -18.469 1 92.94 52 GLU B C 1
ATOM 2798 O O . GLU B 1 52 ? -9.188 -16.234 -19.172 1 92.94 52 GLU B O 1
ATOM 2803 N N . ARG B 1 53 ? -8.961 -14.742 -17.516 1 93 53 ARG B N 1
ATOM 2804 C CA . ARG B 1 53 ? -7.52 -14.961 -17.453 1 93 53 ARG B CA 1
ATOM 2805 C C . ARG B 1 53 ? -7.125 -15.742 -16.219 1 93 53 ARG B C 1
ATOM 2807 O O . ARG B 1 53 ? -6.004 -16.234 -16.109 1 93 53 ARG B O 1
ATOM 2814 N N . VAL B 1 54 ? -7.984 -15.891 -15.32 1 93.5 54 VAL B N 1
ATOM 2815 C CA . VAL B 1 54 ? -7.664 -16.562 -14.062 1 93.5 54 VAL B CA 1
ATOM 2816 C C . VAL B 1 54 ? -7.316 -18.016 -14.328 1 93.5 54 VAL B C 1
ATOM 2818 O O . VAL B 1 54 ? -7.949 -18.672 -15.164 1 93.5 54 VAL B O 1
ATOM 2821 N N . PRO B 1 55 ? -6.316 -18.484 -13.633 1 92.12 55 PRO B N 1
ATOM 2822 C CA . PRO B 1 55 ? -5.969 -19.891 -13.812 1 92.12 55 PRO B CA 1
ATOM 2823 C C . PRO B 1 55 ? -7.133 -20.828 -13.5 1 92.12 55 PRO B C 1
ATOM 2825 O O . PRO B 1 55 ? -7.898 -20.594 -12.562 1 92.12 55 PRO B O 1
ATOM 2828 N N . ASP B 1 56 ? -7.152 -21.906 -14.281 1 88.69 56 ASP B N 1
ATOM 2829 C CA . ASP B 1 56 ? -8.211 -22.891 -14.117 1 88.69 56 ASP B CA 1
ATOM 2830 C C . ASP B 1 56 ? -8.117 -23.578 -12.758 1 88.69 56 ASP B C 1
ATOM 2832 O O . ASP B 1 56 ? -7.09 -24.188 -12.438 1 88.69 56 ASP B O 1
ATOM 2836 N N . ARG B 1 57 ? -9.141 -23.562 -12.094 1 88.56 57 ARG B N 1
ATOM 2837 C CA . ARG B 1 57 ? -9.172 -24.094 -10.734 1 88.56 57 ARG B CA 1
ATOM 2838 C C . ARG B 1 57 ? -8.984 -25.609 -10.742 1 88.56 57 ARG B C 1
ATOM 2840 O O . ARG B 1 57 ? -8.523 -26.188 -9.75 1 88.56 57 ARG B O 1
ATOM 2847 N N . ALA B 1 58 ? -9.383 -26.188 -11.797 1 86.81 58 ALA B N 1
ATOM 2848 C CA . ALA B 1 58 ? -9.242 -27.641 -11.906 1 86.81 58 ALA B CA 1
ATOM 2849 C C . ALA B 1 58 ? -7.777 -28.047 -12.023 1 86.81 58 ALA B C 1
ATOM 2851 O O . ALA B 1 58 ? -7.391 -29.125 -11.594 1 86.81 58 ALA B O 1
ATOM 2852 N N . LYS B 1 59 ? -7 -27.172 -12.516 1 87.19 59 LYS B N 1
ATOM 2853 C CA . LYS B 1 59 ? -5.594 -27.484 -12.766 1 87.19 59 LYS B CA 1
ATOM 2854 C C . LYS B 1 59 ? -4.688 -26.781 -11.766 1 87.19 59 LYS B C 1
ATOM 2856 O O . LYS B 1 59 ? -3.562 -27.219 -11.516 1 87.19 59 LYS B O 1
ATOM 2861 N N . HIS B 1 60 ? -5.211 -25.75 -11.25 1 89.62 60 HIS B N 1
ATOM 2862 C CA . HIS B 1 60 ? -4.398 -24.938 -10.352 1 89.62 60 HIS B CA 1
ATOM 2863 C C . HIS B 1 60 ? -5.062 -24.797 -8.984 1 89.62 60 HIS B C 1
ATOM 2865 O O . HIS B 1 60 ? -5.957 -23.953 -8.812 1 89.62 60 HIS B O 1
ATOM 2871 N N . PRO B 1 61 ? -4.5 -25.531 -8.047 1 91.88 61 PRO B N 1
ATOM 2872 C CA . PRO B 1 61 ? -5.059 -25.422 -6.695 1 91.88 61 PRO B CA 1
ATOM 2873 C C . PRO B 1 61 ? -4.801 -24.047 -6.059 1 91.88 61 PRO B C 1
ATOM 2875 O O . PRO B 1 61 ? -3.984 -23.281 -6.562 1 91.88 61 PRO B O 1
ATOM 2878 N N . PRO B 1 62 ? -5.539 -23.812 -4.973 1 95.19 62 PRO B N 1
ATOM 2879 C CA . PRO B 1 62 ? -5.289 -22.547 -4.27 1 95.19 62 PRO B CA 1
ATOM 2880 C C . PRO B 1 62 ? -3.842 -22.406 -3.801 1 95.19 62 PRO B C 1
ATOM 2882 O O . PRO B 1 62 ? -3.18 -23.406 -3.52 1 95.19 62 PRO B O 1
ATOM 2885 N N . LEU B 1 63 ? -3.404 -21.219 -3.742 1 96.88 63 LEU B N 1
ATOM 2886 C CA . LEU B 1 63 ? -2.053 -20.906 -3.283 1 96.88 63 LEU B CA 1
ATOM 2887 C C . LEU B 1 63 ? -1.892 -21.25 -1.806 1 96.88 63 LEU B C 1
ATOM 2889 O O . LEU B 1 63 ? -2.861 -21.203 -1.044 1 96.88 63 LEU B O 1
ATOM 2893 N N . PRO B 1 64 ? -0.651 -21.641 -1.445 1 96.69 64 PRO B N 1
ATOM 2894 C CA . PRO B 1 64 ? -0.398 -21.781 -0.009 1 96.69 64 PRO B CA 1
ATOM 2895 C C . PRO B 1 64 ? -0.635 -20.469 0.752 1 96.69 64 PRO B C 1
ATOM 2897 O O . PRO B 1 64 ? -0.186 -19.406 0.317 1 96.69 64 PRO B O 1
ATOM 2900 N N . ASP B 1 65 ? -1.324 -20.625 1.869 1 97.94 65 ASP B N 1
ATOM 2901 C CA . ASP B 1 65 ? -1.729 -19.453 2.654 1 97.94 65 ASP B CA 1
ATOM 2902 C C . ASP B 1 65 ? -1.726 -19.781 4.148 1 97.94 65 ASP B C 1
ATOM 2904 O O . ASP B 1 65 ? -2.193 -20.844 4.562 1 97.94 65 ASP B O 1
ATOM 2908 N N . MET B 1 66 ? -1.2 -18.781 4.867 1 97.5 66 MET B N 1
ATOM 2909 C CA . MET B 1 66 ? -1.022 -19 6.301 1 97.5 66 MET B CA 1
ATOM 2910 C C . MET B 1 66 ? -2.365 -19.234 6.988 1 97.5 66 MET B C 1
ATOM 2912 O O . MET B 1 66 ? -2.486 -20.125 7.832 1 97.5 66 MET B O 1
ATOM 2916 N N . TYR B 1 67 ? -3.373 -18.438 6.645 1 98.06 67 TYR B N 1
ATOM 2917 C CA . TYR B 1 67 ? -4.699 -18.578 7.234 1 98.06 67 TYR B CA 1
ATOM 2918 C C . TYR B 1 67 ? -5.324 -19.906 6.844 1 98.06 67 TYR B C 1
ATOM 2920 O O . TYR B 1 67 ? -5.965 -20.578 7.668 1 98.06 67 TYR B O 1
ATOM 2928 N N . PHE B 1 68 ? -5.125 -20.312 5.621 1 97.38 68 PHE B N 1
ATOM 2929 C CA . PHE B 1 68 ? -5.676 -21.562 5.105 1 97.38 68 PHE B CA 1
ATOM 2930 C C . PHE B 1 68 ? -5.066 -22.766 5.816 1 97.38 68 PHE B C 1
ATOM 2932 O O . PHE B 1 68 ? -5.707 -23.812 5.941 1 97.38 68 PHE B O 1
ATOM 2939 N N . ASP B 1 69 ? -3.869 -22.609 6.305 1 96.75 69 ASP B N 1
ATOM 2940 C CA . ASP B 1 69 ? -3.178 -23.672 7.008 1 96.75 69 ASP B CA 1
ATOM 2941 C C . ASP B 1 69 ? -3.789 -23.906 8.391 1 96.75 69 ASP B C 1
ATOM 2943 O O . ASP B 1 69 ? -3.727 -25.016 8.922 1 96.75 69 ASP B O 1
ATOM 2947 N N . ILE B 1 70 ? -4.363 -22.922 8.938 1 97.56 70 ILE B N 1
ATOM 2948 C CA . ILE B 1 70 ? -4.797 -22.969 10.328 1 97.56 70 ILE B CA 1
ATOM 2949 C C . ILE B 1 70 ? -6.289 -23.281 10.391 1 97.56 70 ILE B C 1
ATOM 2951 O O . ILE B 1 70 ? -6.738 -24.016 11.281 1 97.56 70 ILE B O 1
ATOM 2955 N N . PHE B 1 71 ? -7.133 -22.797 9.406 1 97.75 71 PHE B N 1
ATOM 2956 C CA . PHE B 1 71 ? -8.586 -22.891 9.5 1 97.75 71 PHE B CA 1
ATOM 2957 C C . PHE B 1 71 ? -9.148 -23.641 8.297 1 97.75 71 PHE B C 1
ATOM 2959 O O . PHE B 1 71 ? -8.742 -23.406 7.16 1 97.75 71 PHE B O 1
ATOM 2966 N N . PRO B 1 72 ? -10.156 -24.469 8.555 1 97.19 72 PRO B N 1
ATOM 2967 C CA . PRO B 1 72 ? -10.844 -25.141 7.449 1 97.19 72 PRO B CA 1
ATOM 2968 C C . PRO B 1 72 ? -11.812 -24.219 6.723 1 97.19 72 PRO B C 1
ATOM 2970 O O . PRO B 1 72 ? -12.336 -23.266 7.316 1 97.19 72 PRO B O 1
ATOM 2973 N N . PRO B 1 73 ? -12.055 -24.5 5.48 1 97.19 73 PRO B N 1
ATOM 2974 C CA . PRO B 1 73 ? -12.977 -23.656 4.719 1 97.19 73 PRO B CA 1
ATOM 2975 C C . PRO B 1 73 ? -14.422 -23.797 5.172 1 97.19 73 PRO B C 1
ATOM 2977 O O . PRO B 1 73 ? -14.852 -24.906 5.531 1 97.19 73 PRO B O 1
ATOM 2980 N N . VAL B 1 74 ? -15.148 -22.672 5.195 1 97.56 74 VAL B N 1
ATOM 2981 C CA . VAL B 1 74 ? -16.578 -22.609 5.52 1 97.56 74 VAL B CA 1
ATOM 2982 C C . VAL B 1 74 ? -17.297 -21.766 4.477 1 97.56 74 VAL B C 1
ATOM 2984 O O . VAL B 1 74 ? -17.25 -20.531 4.527 1 97.56 74 VAL B O 1
ATOM 2987 N N . ASP B 1 75 ? -18.125 -22.344 3.65 1 94.06 75 ASP B N 1
ATOM 2988 C CA . ASP B 1 75 ? -18.703 -21.703 2.48 1 94.06 75 ASP B CA 1
ATOM 2989 C C . ASP B 1 75 ? -19.688 -20.609 2.889 1 94.06 75 ASP B C 1
ATOM 2991 O O . ASP B 1 75 ? -19.656 -19.5 2.348 1 94.06 75 ASP B O 1
ATOM 2995 N N . TRP B 1 76 ? -20.547 -20.859 3.889 1 94.56 76 TRP B N 1
ATOM 2996 C CA . TRP B 1 76 ? -21.609 -19.922 4.246 1 94.56 76 TRP B CA 1
ATOM 2997 C C . TRP B 1 76 ? -21.016 -18.672 4.914 1 94.56 76 TRP B C 1
ATOM 2999 O O . TRP B 1 76 ? -21.734 -17.688 5.121 1 94.56 76 TRP B O 1
ATOM 3009 N N . ALA B 1 77 ? -19.75 -18.641 5.234 1 97.31 77 ALA B N 1
ATOM 3010 C CA . ALA B 1 77 ? -19.078 -17.531 5.914 1 97.31 77 ALA B CA 1
ATOM 3011 C C . ALA B 1 77 ? -19.062 -16.297 5.031 1 97.31 77 ALA B C 1
ATOM 3013 O O . ALA B 1 77 ? -19.109 -15.164 5.531 1 97.31 77 ALA B O 1
ATOM 3014 N N . LEU B 1 78 ? -18.984 -16.484 3.781 1 95.38 78 LEU B N 1
ATOM 3015 C CA . LEU B 1 78 ? -18.969 -15.352 2.867 1 95.38 78 LEU B CA 1
ATOM 3016 C C . LEU B 1 78 ? -20.297 -14.602 2.908 1 95.38 78 LEU B C 1
ATOM 3018 O O . LEU B 1 78 ? -20.312 -13.367 2.943 1 95.38 78 LEU B O 1
ATOM 3022 N N . ASP B 1 79 ? -21.391 -15.336 2.924 1 95.19 79 ASP B N 1
ATOM 3023 C CA . ASP B 1 79 ? -22.703 -14.711 3 1 95.19 79 ASP B CA 1
ATOM 3024 C C . ASP B 1 79 ? -22.828 -13.852 4.258 1 95.19 79 ASP B C 1
ATOM 3026 O O . ASP B 1 79 ? -23.328 -12.727 4.199 1 95.19 79 ASP B O 1
ATOM 3030 N N . VAL B 1 80 ? -22.438 -14.375 5.34 1 97.31 80 VAL B N 1
ATOM 3031 C CA . VAL B 1 80 ? -22.516 -13.641 6.598 1 97.31 80 VAL B CA 1
ATOM 3032 C C . VAL B 1 80 ? -21.641 -12.391 6.531 1 97.31 80 VAL B C 1
ATOM 3034 O O . VAL B 1 80 ? -22.062 -11.312 6.973 1 97.31 80 VAL B O 1
ATOM 3037 N N . SER B 1 81 ? -20.438 -12.547 5.992 1 97.19 81 SER B N 1
ATOM 3038 C CA . SER B 1 81 ? -19.578 -11.383 5.82 1 97.19 81 SER B CA 1
ATOM 3039 C C . SER B 1 81 ? -20.25 -10.305 4.98 1 97.19 81 SER B C 1
ATOM 3041 O O . SER B 1 81 ? -20.203 -9.125 5.316 1 97.19 81 SER B O 1
ATOM 3043 N N . GLU B 1 82 ? -20.922 -10.68 3.949 1 96.44 82 GLU B N 1
ATOM 3044 C CA . GLU B 1 82 ? -21.562 -9.719 3.057 1 96.44 82 GLU B CA 1
ATOM 3045 C C . GLU B 1 82 ? -22.75 -9.055 3.73 1 96.44 82 GLU B C 1
ATOM 3047 O O . GLU B 1 82 ? -23.031 -7.875 3.494 1 96.44 82 GLU B O 1
ATOM 3052 N N . TYR B 1 83 ? -23.453 -9.812 4.559 1 97.31 83 TYR B N 1
ATOM 3053 C CA . TYR B 1 83 ? -24.516 -9.188 5.34 1 97.31 83 TYR B CA 1
ATOM 3054 C C . TYR B 1 83 ? -23.938 -8.141 6.285 1 97.31 83 TYR B C 1
ATOM 3056 O O . TYR B 1 83 ? -24.531 -7.078 6.48 1 97.31 83 TYR B O 1
ATOM 3064 N N . ILE B 1 84 ? -22.828 -8.445 6.875 1 98.12 84 ILE B N 1
ATOM 3065 C CA . ILE B 1 84 ? -22.156 -7.477 7.738 1 98.12 84 ILE B CA 1
ATOM 3066 C C . ILE B 1 84 ? -21.75 -6.25 6.93 1 98.12 84 ILE B C 1
ATOM 3068 O O . ILE B 1 84 ? -21.938 -5.113 7.379 1 98.12 84 ILE B O 1
ATOM 3072 N N . ILE B 1 85 ? -21.266 -6.473 5.75 1 97.56 85 ILE B N 1
ATOM 3073 C CA . ILE B 1 85 ? -20.859 -5.387 4.867 1 97.56 85 ILE B CA 1
ATOM 3074 C C . ILE B 1 85 ? -22.062 -4.508 4.539 1 97.56 85 ILE B C 1
ATOM 3076 O O . ILE B 1 85 ? -21.984 -3.281 4.629 1 97.56 85 ILE B O 1
ATOM 3080 N N . ILE B 1 86 ? -23.172 -5.133 4.172 1 96.44 86 ILE B N 1
ATOM 3081 C CA . ILE B 1 86 ? -24.375 -4.402 3.828 1 96.44 86 ILE B CA 1
ATOM 3082 C C . ILE B 1 86 ? -24.828 -3.559 5.02 1 96.44 86 ILE B C 1
ATOM 3084 O O . ILE B 1 86 ? -25.125 -2.371 4.867 1 96.44 86 ILE B O 1
ATOM 3088 N N . PHE B 1 87 ? -24.812 -4.141 6.129 1 97.75 87 PHE B N 1
ATOM 3089 C CA . PHE B 1 87 ? -25.203 -3.443 7.344 1 97.75 87 PHE B CA 1
ATOM 3090 C C . PHE B 1 87 ? -24.297 -2.25 7.609 1 97.75 87 PHE B C 1
ATOM 3092 O O . PHE B 1 87 ? -24.766 -1.135 7.828 1 97.75 87 PHE B O 1
ATOM 3099 N N . CYS B 1 88 ? -23 -2.459 7.566 1 97.75 88 CYS B N 1
ATOM 3100 C CA . CYS B 1 88 ? -22.016 -1.406 7.844 1 97.75 88 CYS B CA 1
ATOM 3101 C C . CYS B 1 88 ? -22.109 -0.298 6.801 1 97.75 88 CYS B C 1
ATOM 3103 O O . CYS B 1 88 ? -22.031 0.885 7.137 1 97.75 88 CYS B O 1
ATOM 3105 N N . MET B 1 89 ? -22.281 -0.681 5.574 1 96.31 89 MET B N 1
ATOM 3106 C CA . MET B 1 89 ? -22.344 0.299 4.492 1 96.31 89 MET B CA 1
ATOM 3107 C C . MET B 1 89 ? -23.578 1.195 4.648 1 96.31 89 MET B C 1
ATOM 3109 O O . MET B 1 89 ? -23.469 2.42 4.574 1 96.31 89 MET B O 1
ATOM 3113 N N . TRP B 1 90 ? -24.719 0.61 4.93 1 96.38 90 TRP B N 1
ATOM 3114 C CA . TRP B 1 90 ? -25.953 1.382 5.008 1 96.38 90 TRP B CA 1
ATOM 3115 C C . TRP B 1 9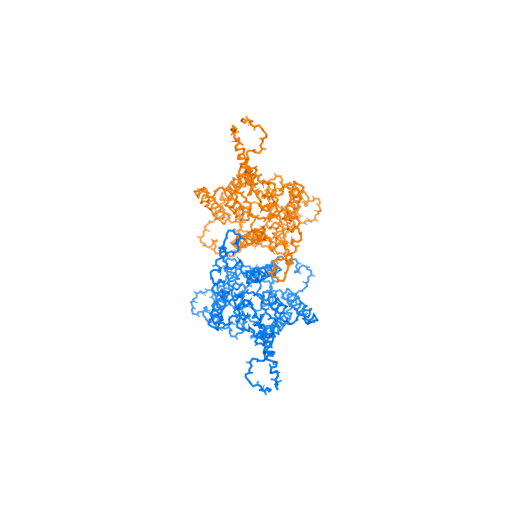0 ? -25.984 2.242 6.266 1 96.38 90 TRP B C 1
ATOM 3117 O O . TRP B 1 90 ? -26.453 3.385 6.234 1 96.38 90 TRP B O 1
ATOM 3127 N N . THR B 1 91 ? -25.531 1.731 7.352 1 97.12 91 THR B N 1
ATOM 3128 C CA . THR B 1 91 ? -25.516 2.516 8.578 1 97.12 91 THR B CA 1
ATOM 3129 C C . THR B 1 91 ? -24.484 3.645 8.492 1 97.12 91 THR B C 1
ATOM 3131 O O . THR B 1 91 ? -24.719 4.738 9.008 1 97.12 91 THR B O 1
ATOM 3134 N N . THR B 1 92 ? -23.359 3.383 7.875 1 97.62 92 THR B N 1
ATOM 3135 C CA . THR B 1 92 ? -22.375 4.438 7.668 1 97.62 92 THR B CA 1
ATOM 3136 C C . THR B 1 92 ? -22.922 5.508 6.727 1 97.62 92 THR B C 1
ATOM 3138 O O . THR B 1 92 ? -22.719 6.703 6.965 1 97.62 92 THR B O 1
ATOM 3141 N N . LEU B 1 93 ? -23.594 5.055 5.699 1 97.06 93 LEU B N 1
ATOM 3142 C CA . LEU B 1 93 ? -24.234 6.008 4.797 1 97.06 93 LEU B CA 1
ATOM 3143 C C . LEU B 1 93 ? -25.281 6.84 5.539 1 97.06 93 LEU B C 1
ATOM 3145 O O . LEU B 1 93 ? -25.359 8.055 5.34 1 97.06 93 LEU B O 1
ATOM 3149 N N . GLY B 1 94 ? -26.078 6.188 6.367 1 97 94 GLY B N 1
ATOM 3150 C CA . GLY B 1 94 ? -27.031 6.898 7.203 1 97 94 GLY B CA 1
ATOM 3151 C C . GLY B 1 94 ? -26.375 7.941 8.094 1 97 94 GLY B C 1
ATOM 3152 O O . GLY B 1 94 ? -26.875 9.062 8.203 1 97 94 GLY B O 1
ATOM 3153 N N . LEU B 1 95 ? -25.266 7.566 8.68 1 97.19 95 LEU B N 1
ATOM 3154 C CA . LEU B 1 95 ? -24.516 8.492 9.516 1 97.19 95 LEU B CA 1
ATOM 3155 C C . LEU B 1 95 ? -24.062 9.711 8.711 1 97.19 95 LEU B C 1
ATOM 3157 O O . LEU B 1 95 ? -24.188 10.844 9.172 1 97.19 95 LEU B O 1
ATOM 3161 N N . MET B 1 96 ? -23.547 9.492 7.543 1 97.38 96 MET B N 1
ATOM 3162 C CA . MET B 1 96 ? -23.078 10.586 6.695 1 97.38 96 MET B CA 1
ATOM 3163 C C . MET B 1 96 ? -24.234 11.516 6.332 1 97.38 96 MET B C 1
ATOM 3165 O O . MET B 1 96 ? -24.062 12.734 6.305 1 97.38 96 MET B O 1
ATOM 3169 N N . LEU B 1 97 ? -25.391 10.945 6.109 1 96.62 97 LEU B N 1
ATOM 3170 C CA . LEU B 1 97 ? -26.547 11.734 5.68 1 96.62 97 LEU B CA 1
ATOM 3171 C C . LEU B 1 97 ? -27.078 12.594 6.824 1 96.62 97 LEU B C 1
ATOM 3173 O O . LEU B 1 97 ? -27.594 13.688 6.59 1 96.62 97 LEU B O 1
ATOM 3177 N N . VAL B 1 98 ? -26.922 12.18 8.047 1 96.44 98 VAL B N 1
ATOM 3178 C CA . VAL B 1 98 ? -27.484 12.922 9.18 1 96.44 98 VAL B CA 1
ATOM 3179 C C . VAL B 1 98 ? -26.422 13.883 9.727 1 96.44 98 VAL B C 1
ATOM 3181 O O . VAL B 1 98 ? -26.719 14.695 10.609 1 96.44 98 VAL B O 1
ATOM 3184 N N . HIS B 1 99 ? -25.234 13.82 9.242 1 96.5 99 HIS B N 1
ATOM 3185 C CA . HIS B 1 99 ? -24.188 14.75 9.664 1 96.5 99 HIS B CA 1
ATOM 3186 C C . HIS B 1 99 ? -24.484 16.172 9.172 1 96.5 99 HIS B C 1
ATOM 3188 O O . HIS B 1 99 ? -24.922 16.359 8.039 1 96.5 99 HIS B O 1
ATOM 3194 N N . ARG B 1 100 ? -24.266 17.203 9.977 1 95.12 100 ARG B N 1
ATOM 3195 C CA . ARG B 1 100 ? -24.547 18.594 9.633 1 95.12 100 ARG B CA 1
ATOM 3196 C C . ARG B 1 100 ? -23.797 19 8.359 1 95.12 100 ARG B C 1
ATOM 3198 O O . ARG B 1 100 ? -24.344 19.719 7.523 1 95.12 100 ARG B O 1
ATOM 3205 N N . TYR B 1 101 ? -22.594 18.531 8.281 1 96.5 101 TYR B N 1
ATOM 3206 C CA . TYR B 1 101 ? -21.75 18.828 7.129 1 96.5 101 TYR B CA 1
ATOM 3207 C C . TYR B 1 101 ? -21.688 17.641 6.18 1 96.5 101 TYR B C 1
ATOM 3209 O O . TYR B 1 101 ? -20.594 17.266 5.719 1 96.5 101 TYR B O 1
ATOM 3217 N N . ARG B 1 102 ? -22.812 17.109 5.855 1 96.88 102 ARG B N 1
ATOM 3218 C CA . ARG B 1 102 ? -22.938 15.844 5.125 1 96.88 102 ARG B CA 1
ATOM 3219 C C . ARG B 1 102 ? -22.312 15.953 3.738 1 96.88 102 ARG B C 1
ATOM 3221 O O . ARG B 1 102 ? -21.719 14.992 3.246 1 96.88 102 ARG B O 1
ATOM 3228 N N . TRP B 1 103 ? -22.328 17.062 3.084 1 97.25 103 TRP B N 1
ATOM 3229 C CA . TRP B 1 103 ? -21.812 17.172 1.722 1 97.25 103 TRP B CA 1
ATOM 3230 C C . TRP B 1 103 ? -20.297 17.109 1.7 1 97.25 103 TRP B C 1
ATOM 3232 O O . TRP B 1 103 ? -19.703 16.562 0.769 1 97.25 103 TRP B O 1
ATOM 3242 N N . ILE B 1 104 ? -19.641 17.672 2.729 1 97.88 104 ILE B N 1
ATOM 3243 C CA . ILE B 1 104 ? -18.188 17.594 2.838 1 97.88 104 ILE B CA 1
ATOM 3244 C C . ILE B 1 104 ? -17.781 16.156 3.174 1 97.88 104 ILE B C 1
ATOM 3246 O O . ILE B 1 104 ? -16.859 15.609 2.564 1 97.88 104 ILE B O 1
ATOM 3250 N N . VAL B 1 105 ? -18.5 15.562 4.109 1 98.19 105 VAL B N 1
ATOM 3251 C CA . VAL B 1 105 ? -18.188 14.203 4.555 1 98.19 105 VAL B CA 1
ATOM 3252 C C . VAL B 1 105 ? -18.328 13.234 3.387 1 98.19 105 VAL B C 1
ATOM 3254 O O . VAL B 1 105 ? -17.438 12.43 3.127 1 98.19 105 VAL B O 1
ATOM 3257 N N . MET B 1 106 ? -19.438 13.328 2.674 1 98.44 106 MET B N 1
ATOM 3258 C CA . MET B 1 106 ? -19.672 12.438 1.541 1 98.44 106 MET B CA 1
ATOM 3259 C C . MET B 1 106 ? -18.641 12.664 0.448 1 98.44 106 MET B C 1
ATOM 3261 O O . MET B 1 106 ? -18.141 11.711 -0.151 1 98.44 106 MET B O 1
ATOM 3265 N N . GLN B 1 107 ? -18.328 13.938 0.204 1 98.56 107 GLN B N 1
ATOM 3266 C CA . GLN B 1 107 ? -17.297 14.25 -0.772 1 98.56 107 GLN B CA 1
ATOM 3267 C C . GLN B 1 107 ? -15.984 13.555 -0.42 1 98.56 107 GLN B C 1
ATOM 3269 O O . GLN B 1 107 ? -15.359 12.93 -1.277 1 98.56 107 GLN B O 1
ATOM 3274 N N . ARG B 1 108 ? -15.562 13.625 0.818 1 98.62 108 ARG B N 1
ATOM 3275 C CA . ARG B 1 108 ? -14.32 13.016 1.286 1 98.62 108 ARG B CA 1
ATOM 3276 C C . ARG B 1 108 ? -14.359 11.5 1.12 1 98.62 108 ARG B C 1
ATOM 3278 O O . ARG B 1 108 ? -13.43 10.906 0.573 1 98.62 108 ARG B O 1
ATOM 3285 N N . VAL B 1 109 ? -15.422 10.898 1.579 1 98.81 109 VAL B N 1
ATOM 3286 C CA . VAL B 1 109 ? -15.523 9.445 1.617 1 98.81 109 VAL B CA 1
ATOM 3287 C C . VAL B 1 109 ? -15.625 8.898 0.195 1 98.81 109 VAL B C 1
ATOM 3289 O O . VAL B 1 109 ? -14.984 7.891 -0.133 1 98.81 109 VAL B O 1
ATOM 3292 N N . PHE B 1 110 ? -16.391 9.57 -0.677 1 98.81 110 PHE B N 1
ATOM 3293 C CA . PHE B 1 110 ? -16.5 9.148 -2.068 1 98.81 110 PHE B CA 1
ATOM 3294 C C . PHE B 1 110 ? -15.133 9.219 -2.752 1 98.81 110 PHE B C 1
ATOM 3296 O O . PHE B 1 110 ? -14.766 8.305 -3.5 1 98.81 110 PHE B O 1
ATOM 3303 N N . PHE B 1 111 ? -14.422 10.25 -2.504 1 98.88 111 PHE B N 1
ATOM 3304 C CA . PHE B 1 111 ? -13.117 10.414 -3.133 1 98.88 111 PHE B CA 1
ATOM 3305 C C . PHE B 1 111 ? -12.141 9.352 -2.648 1 98.88 111 PHE B C 1
ATOM 3307 O O . PHE B 1 111 ? -11.422 8.75 -3.447 1 98.88 111 PHE B O 1
ATOM 3314 N N . ILE B 1 112 ? -12.133 9.125 -1.384 1 98.88 112 ILE B N 1
ATOM 3315 C CA . ILE B 1 112 ? -11.258 8.117 -0.796 1 98.88 112 ILE B CA 1
ATOM 3316 C C . ILE B 1 112 ? -11.602 6.738 -1.368 1 98.88 112 ILE B C 1
ATOM 3318 O O . ILE B 1 112 ? -10.711 5.996 -1.788 1 98.88 112 ILE B O 1
ATOM 3322 N N . MET B 1 113 ? -12.836 6.391 -1.391 1 98.75 113 MET B N 1
ATOM 3323 C CA . MET B 1 113 ? -13.273 5.109 -1.937 1 98.75 113 MET B CA 1
ATOM 3324 C C . MET B 1 113 ? -12.891 4.988 -3.41 1 98.75 113 MET B C 1
ATOM 3326 O O . MET B 1 113 ? -12.492 3.916 -3.867 1 98.75 113 MET B O 1
ATOM 3330 N N . ALA B 1 114 ? -13.047 6.094 -4.109 1 98.81 114 ALA B N 1
ATOM 3331 C CA . ALA B 1 114 ? -12.68 6.102 -5.523 1 98.81 114 ALA B CA 1
ATOM 3332 C C . ALA B 1 114 ? -11.203 5.785 -5.707 1 98.81 114 ALA B C 1
ATOM 3334 O O . ALA B 1 114 ? -10.828 5 -6.586 1 98.81 114 ALA B O 1
ATOM 3335 N N . LEU B 1 115 ? -10.391 6.379 -4.906 1 98.88 115 LEU B N 1
ATOM 3336 C CA . LEU B 1 115 ? -8.953 6.121 -4.98 1 98.88 115 LEU B CA 1
ATOM 3337 C C . LEU B 1 115 ? -8.648 4.652 -4.699 1 98.88 115 LEU B C 1
ATOM 3339 O O . LEU B 1 115 ? -7.84 4.039 -5.395 1 98.88 115 LEU B O 1
ATOM 3343 N N . LEU B 1 116 ? -9.266 4.113 -3.725 1 98.81 116 LEU B N 1
ATOM 3344 C CA . LEU B 1 116 ? -9.039 2.73 -3.324 1 98.81 116 LEU B CA 1
ATOM 3345 C C . LEU B 1 116 ? -9.477 1.769 -4.426 1 98.81 116 LEU B C 1
ATOM 3347 O O . LEU B 1 116 ? -8.766 0.813 -4.738 1 98.81 116 LEU B O 1
ATOM 3351 N N . TYR B 1 117 ? -10.578 2.039 -5.043 1 98.25 117 TYR B N 1
ATOM 3352 C CA . TYR B 1 117 ? -11.078 1.165 -6.098 1 98.25 117 TYR B CA 1
ATOM 3353 C C . TYR B 1 117 ? -10.242 1.304 -7.363 1 98.25 117 TYR B C 1
ATOM 3355 O O . TYR B 1 117 ? -10.055 0.334 -8.102 1 98.25 117 TYR B O 1
ATOM 3363 N N . LEU B 1 118 ? -9.758 2.463 -7.594 1 98.56 118 LEU B N 1
ATOM 3364 C CA . LEU B 1 118 ? -8.852 2.639 -8.719 1 98.56 118 LEU B CA 1
ATOM 3365 C C . LEU B 1 118 ? -7.594 1.792 -8.547 1 98.56 118 LEU B C 1
ATOM 3367 O O . LEU B 1 118 ? -7.188 1.083 -9.469 1 98.56 118 LEU B O 1
ATOM 3371 N N . MET B 1 119 ? -7.039 1.875 -7.402 1 98.56 119 MET B N 1
ATOM 3372 C CA . MET B 1 119 ? -5.832 1.106 -7.121 1 98.56 119 MET B CA 1
ATOM 3373 C C . MET B 1 119 ? -6.113 -0.392 -7.176 1 98.56 119 MET B C 1
ATOM 3375 O O . MET B 1 119 ? -5.289 -1.165 -7.664 1 98.56 119 MET B O 1
ATOM 3379 N N . ARG B 1 120 ? -7.23 -0.761 -6.699 1 98.31 120 ARG B N 1
ATOM 3380 C CA . ARG B 1 120 ? -7.637 -2.162 -6.754 1 98.31 120 ARG B CA 1
ATOM 3381 C C . ARG B 1 120 ? -7.738 -2.646 -8.195 1 98.31 120 ARG B C 1
ATOM 3383 O O . ARG B 1 120 ? -7.254 -3.73 -8.531 1 98.31 120 ARG B O 1
ATOM 3390 N N . GLY B 1 121 ? -8.43 -1.841 -9.016 1 98 121 GLY B N 1
ATOM 3391 C CA . GLY B 1 121 ? -8.531 -2.201 -10.422 1 98 121 GLY B CA 1
ATOM 3392 C C . GLY B 1 121 ? -7.18 -2.385 -11.086 1 98 121 GLY B C 1
ATOM 3393 O O . GLY B 1 121 ? -6.992 -3.318 -11.867 1 98 121 GLY B O 1
ATOM 3394 N N . ILE B 1 122 ? -6.254 -1.588 -10.719 1 98.06 122 ILE B N 1
ATOM 3395 C CA . ILE B 1 122 ? -4.918 -1.646 -11.305 1 98.06 122 ILE B CA 1
ATOM 3396 C C . ILE B 1 122 ? -4.219 -2.934 -10.875 1 98.06 122 ILE B C 1
ATOM 3398 O O . ILE B 1 122 ? -3.699 -3.674 -11.711 1 98.06 122 ILE B O 1
ATOM 3402 N N . THR B 1 123 ? -4.215 -3.254 -9.656 1 98.06 123 THR B N 1
ATOM 3403 C CA . THR B 1 123 ? -3.492 -4.422 -9.156 1 98.06 123 THR B CA 1
ATOM 3404 C C . THR B 1 123 ? -4.141 -5.711 -9.648 1 98.06 123 THR B C 1
ATOM 3406 O O . THR B 1 123 ? -3.449 -6.676 -9.977 1 98.06 123 THR B O 1
ATOM 3409 N N . MET B 1 124 ? -5.406 -5.684 -9.703 1 97.12 124 MET B N 1
ATOM 3410 C CA . MET B 1 124 ? -6.129 -6.867 -10.156 1 97.12 124 MET B CA 1
ATOM 3411 C C . MET B 1 124 ? -5.84 -7.156 -11.625 1 97.12 124 MET B C 1
ATOM 3413 O O . MET B 1 124 ? -5.809 -8.312 -12.039 1 97.12 124 MET B O 1
ATOM 3417 N N . SER B 1 125 ? -5.582 -6.121 -12.383 1 97.19 125 SER B N 1
ATOM 3418 C CA . SER B 1 125 ? -5.473 -6.258 -13.828 1 97.19 125 SER B CA 1
ATOM 3419 C C . SER B 1 125 ? -4.078 -6.711 -14.242 1 97.19 125 SER B C 1
ATOM 3421 O O . SER B 1 125 ? -3.906 -7.34 -15.289 1 97.19 125 SER B O 1
ATOM 3423 N N . VAL B 1 126 ? -3.121 -6.512 -13.383 1 98 126 VAL B N 1
ATOM 3424 C CA . VAL B 1 126 ? -1.76 -6.66 -13.891 1 98 126 VAL B CA 1
ATOM 3425 C C . VAL B 1 126 ? -1.275 -8.094 -13.656 1 98 126 VAL B C 1
ATOM 3427 O O . VAL B 1 126 ? -0.438 -8.602 -14.406 1 98 126 VAL B O 1
ATOM 3430 N N . THR B 1 127 ? -1.724 -8.758 -12.633 1 98.06 127 THR B N 1
ATOM 3431 C CA . THR B 1 127 ? -1.362 -10.141 -12.336 1 98.06 127 THR B CA 1
ATOM 3432 C C . THR B 1 127 ? -2.559 -10.898 -11.773 1 98.06 127 THR B C 1
ATOM 3434 O O . THR B 1 127 ? -3.238 -10.422 -10.867 1 98.06 127 THR B O 1
ATOM 3437 N N . GLN B 1 128 ? -2.855 -12.086 -12.32 1 97.31 128 GLN B N 1
ATOM 3438 C CA . GLN B 1 128 ? -4.008 -12.867 -11.875 1 97.31 128 GLN B CA 1
ATOM 3439 C C . GLN B 1 128 ? -3.57 -14.086 -11.07 1 97.31 128 GLN B C 1
ATOM 3441 O O . GLN B 1 128 ? -2.768 -14.891 -11.547 1 97.31 128 GLN B O 1
ATOM 3446 N N . VAL B 1 129 ? -4.09 -14.266 -9.906 1 96.19 129 VAL B N 1
ATOM 3447 C CA . VAL B 1 129 ? -3.797 -15.406 -9.047 1 96.19 129 VAL B CA 1
ATOM 3448 C C . VAL B 1 129 ? -4.945 -16.406 -9.109 1 96.19 129 VAL B C 1
ATOM 3450 O O . VAL B 1 129 ? -6.066 -16.062 -9.477 1 96.19 129 VAL B O 1
ATOM 3453 N N . PRO B 1 130 ? -4.645 -17.688 -8.773 1 96.12 130 PRO B N 1
ATOM 3454 C CA . PRO B 1 130 ? -5.707 -18.688 -8.797 1 96.12 130 PRO B CA 1
ATOM 3455 C C . PRO B 1 130 ? -6.812 -18.406 -7.781 1 96.12 130 PRO B C 1
ATOM 3457 O O . PRO B 1 130 ? -6.59 -17.672 -6.805 1 96.12 130 PRO B O 1
ATOM 3460 N N . ILE B 1 131 ? -7.961 -18.953 -8.078 1 96.06 131 ILE B N 1
ATOM 3461 C CA . ILE B 1 131 ? -9.109 -18.766 -7.203 1 96.06 131 ILE B CA 1
ATOM 3462 C C . ILE B 1 131 ? -8.859 -19.453 -5.867 1 96.06 131 ILE B C 1
ATOM 3464 O O . ILE B 1 131 ? -8.43 -20.609 -5.832 1 96.06 131 ILE B O 1
ATOM 3468 N N . ALA B 1 132 ? -9.125 -18.797 -4.844 1 96.56 132 ALA B N 1
ATOM 3469 C CA . ALA B 1 132 ? -8.82 -19.281 -3.498 1 96.56 132 ALA B CA 1
ATOM 3470 C C . ALA B 1 132 ? -9.828 -20.328 -3.057 1 96.56 132 ALA B C 1
ATOM 3472 O O . ALA B 1 132 ? -9.477 -21.266 -2.338 1 96.56 132 ALA B O 1
ATOM 3473 N N . SER B 1 133 ? -11.023 -20.219 -3.516 1 95.25 133 SER B N 1
ATOM 3474 C CA . SER B 1 133 ? -12.078 -21.172 -3.141 1 95.25 133 SER B CA 1
ATOM 3475 C C . SER B 1 133 ? -12.164 -22.328 -4.133 1 95.25 133 SER B C 1
ATOM 3477 O O . SER B 1 133 ? -12.055 -22.109 -5.344 1 95.25 133 SER B O 1
ATOM 3479 N N . THR B 1 134 ? -12.445 -23.469 -3.588 1 93.75 134 THR B N 1
ATOM 3480 C CA . THR B 1 134 ? -12.617 -24.625 -4.453 1 93.75 134 THR B CA 1
ATOM 3481 C C . THR B 1 134 ? -14.102 -24.875 -4.719 1 93.75 134 THR B C 1
ATOM 3483 O O . THR B 1 134 ? -14.453 -25.703 -5.566 1 93.75 134 THR B O 1
ATOM 3486 N N . THR B 1 135 ? -14.938 -24.125 -4.055 1 92.19 135 THR B N 1
ATOM 3487 C CA . THR B 1 135 ? -16.359 -24.453 -4.137 1 92.19 135 THR B CA 1
ATOM 3488 C C . THR B 1 135 ? -17.141 -23.266 -4.691 1 92.19 135 THR B C 1
ATOM 3490 O O . THR B 1 135 ? -18.281 -23.422 -5.133 1 92.19 135 THR B O 1
ATOM 3493 N N . TYR B 1 136 ? -16.609 -22.109 -4.613 1 90.38 136 TYR B N 1
ATOM 3494 C CA . TYR B 1 136 ? -17.328 -20.938 -5.094 1 90.38 136 TYR B CA 1
ATOM 3495 C C . TYR B 1 136 ? -17.688 -21.078 -6.566 1 90.38 136 TYR B C 1
ATOM 3497 O O . TYR B 1 136 ? -16.844 -21.469 -7.379 1 90.38 136 TYR B O 1
ATOM 3505 N N . PHE B 1 137 ? -18.875 -20.719 -6.891 1 89.81 137 PHE B N 1
ATOM 3506 C CA . PHE B 1 137 ? -19.328 -20.859 -8.273 1 89.81 137 PH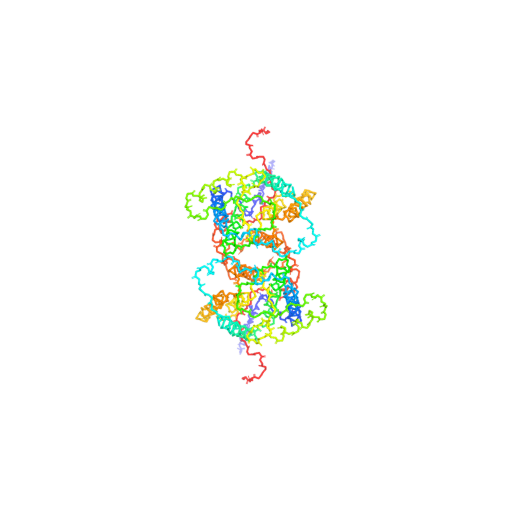E B CA 1
ATOM 3507 C C . PHE B 1 137 ? -18.734 -19.734 -9.141 1 89.81 137 PHE B C 1
ATOM 3509 O O . PHE B 1 137 ? -18.891 -18.562 -8.828 1 89.81 137 PHE B O 1
ATOM 3516 N N . CYS B 1 138 ? -18.109 -20.125 -10.195 1 89.81 138 CYS B N 1
ATOM 3517 C CA . CYS B 1 138 ? -17.594 -19.219 -11.203 1 89.81 138 CYS B CA 1
ATOM 3518 C C . CYS B 1 138 ? -18.25 -19.453 -12.555 1 89.81 138 CYS B C 1
ATOM 3520 O O . CYS B 1 138 ? -18.281 -20.594 -13.047 1 89.81 138 CYS B O 1
ATOM 3522 N N . SER B 1 139 ? -18.734 -18.406 -13.141 1 90.31 139 SER B N 1
ATOM 3523 C CA . SER B 1 139 ? -19.328 -18.531 -14.469 1 90.31 139 SER B CA 1
ATOM 3524 C C . SER B 1 139 ? -18.328 -19.078 -15.477 1 90.31 139 SER B C 1
ATOM 3526 O O . SER B 1 139 ? -17.125 -18.844 -15.352 1 90.31 139 SER B O 1
ATOM 3528 N N . PRO B 1 140 ? -18.906 -19.844 -16.438 1 89.25 140 PRO B N 1
ATOM 3529 C CA . PRO B 1 140 ? -18 -20.359 -17.453 1 89.25 140 PRO B CA 1
ATOM 3530 C C . PRO B 1 140 ? -17.297 -19.25 -18.234 1 89.25 140 PRO B C 1
ATOM 3532 O O . PRO B 1 140 ? -17.891 -18.203 -18.5 1 89.25 140 PRO B O 1
ATOM 3535 N N . LYS B 1 141 ? -16.094 -19.516 -18.641 1 90.5 141 LYS B N 1
ATOM 3536 C CA . LYS B 1 141 ? -15.328 -18.578 -19.453 1 90.5 141 LYS B CA 1
ATOM 3537 C C . LYS B 1 141 ? -15.867 -18.516 -20.875 1 90.5 141 LYS B C 1
ATOM 3539 O O . LYS B 1 141 ? -16.344 -19.516 -21.406 1 90.5 141 LYS B O 1
ATOM 3544 N N . ALA B 1 142 ? -15.805 -17.375 -21.438 1 87.25 142 ALA B N 1
ATOM 3545 C CA . ALA B 1 142 ? -16.266 -17.188 -22.812 1 87.25 142 ALA B CA 1
ATOM 3546 C C . ALA B 1 142 ? -15.125 -17.406 -23.797 1 87.25 142 ALA B C 1
ATOM 3548 O O . ALA B 1 142 ? -15.359 -17.656 -24.984 1 87.25 142 ALA B O 1
ATOM 3549 N N . ASN B 1 143 ? -13.969 -17.422 -23.359 1 82.5 143 ASN B N 1
ATOM 3550 C CA . ASN B 1 143 ? -12.781 -17.562 -24.188 1 82.5 143 ASN B CA 1
ATOM 3551 C C . ASN B 1 143 ? -12.734 -16.516 -25.297 1 82.5 143 ASN B C 1
ATOM 3553 O O . ASN B 1 143 ? -12.305 -16.812 -26.422 1 82.5 143 ASN B O 1
ATOM 3557 N N . SER B 1 144 ? -13.508 -15.484 -25.203 1 79.75 144 SER B N 1
ATOM 3558 C CA . SER B 1 144 ? -13.492 -14.312 -26.078 1 79.75 144 SER B CA 1
ATOM 3559 C C . SER B 1 144 ? -13.719 -13.031 -25.297 1 79.75 144 SER B C 1
ATOM 3561 O O . SER B 1 144 ? -14.344 -13.047 -24.234 1 79.75 144 SER B O 1
ATOM 3563 N N . THR B 1 145 ? -12.953 -12.07 -25.75 1 76.44 145 THR B N 1
ATOM 3564 C CA . THR B 1 145 ? -13.133 -10.797 -25.062 1 76.44 145 THR B CA 1
ATOM 3565 C C . THR B 1 145 ? -13.695 -9.734 -26 1 76.44 145 THR B C 1
ATOM 3567 O O . THR B 1 145 ? -12.969 -9.172 -26.812 1 76.44 145 THR B O 1
ATOM 3570 N N . ASN B 1 146 ? -15.023 -9.766 -26.031 1 87.62 146 ASN B N 1
ATOM 3571 C CA . ASN B 1 146 ? -15.648 -8.695 -26.812 1 87.62 146 ASN B CA 1
ATOM 3572 C C . ASN B 1 146 ? -16.266 -7.633 -25.906 1 87.62 146 ASN B C 1
ATOM 3574 O O . ASN B 1 146 ? -16.625 -7.914 -24.766 1 87.62 146 ASN B O 1
ATOM 3578 N N . LEU B 1 147 ? -16.359 -6.453 -26.406 1 90.19 147 LEU B N 1
ATOM 3579 C CA . LEU B 1 147 ? -16.797 -5.289 -25.641 1 90.19 147 LEU B CA 1
ATOM 3580 C C . LEU B 1 147 ? -18.219 -5.473 -25.125 1 90.19 147 LEU B C 1
ATOM 3582 O O . LEU B 1 147 ? -18.531 -5.074 -24 1 90.19 147 LEU B O 1
ATOM 3586 N N . LEU B 1 148 ? -19.031 -6.051 -25.875 1 90.12 148 LEU B N 1
ATOM 3587 C CA . LEU B 1 148 ? -20.422 -6.254 -25.484 1 90.12 148 LEU B CA 1
ATOM 3588 C C . LEU B 1 148 ? -20.516 -7.254 -24.328 1 90.12 148 LEU B C 1
ATOM 3590 O O . LEU B 1 148 ? -21.312 -7.066 -23.406 1 90.12 148 LEU B O 1
ATOM 3594 N N . LEU B 1 149 ? -19.766 -8.281 -24.406 1 90.88 149 LEU B N 1
ATOM 3595 C CA . LEU B 1 149 ? -19.734 -9.273 -23.344 1 90.88 149 LEU B CA 1
ATOM 3596 C C . LEU B 1 149 ? -19.297 -8.648 -22.031 1 90.88 149 LEU B C 1
ATOM 3598 O O . LEU B 1 149 ? -19.922 -8.859 -20.984 1 90.88 149 LEU B O 1
ATOM 3602 N N . ILE B 1 150 ? -18.312 -7.902 -22.156 1 92.12 150 ILE B N 1
ATOM 3603 C CA . ILE B 1 150 ? -17.766 -7.254 -20.969 1 92.12 150 ILE B CA 1
ATOM 3604 C C . ILE B 1 150 ? -18.812 -6.301 -20.375 1 92.12 150 ILE B C 1
ATOM 3606 O O . ILE B 1 150 ? -19.047 -6.285 -19.172 1 92.12 150 ILE B O 1
ATOM 3610 N N . ALA B 1 151 ? -19.438 -5.566 -21.266 1 92.88 151 ALA B N 1
ATOM 3611 C CA . ALA B 1 151 ? -20.453 -4.621 -20.812 1 92.88 151 ALA B CA 1
ATOM 3612 C C . ALA B 1 151 ? -21.609 -5.344 -20.109 1 92.88 151 ALA B C 1
ATOM 3614 O O . ALA B 1 151 ? -22.125 -4.863 -19.109 1 92.88 151 ALA B O 1
ATOM 3615 N N . THR B 1 152 ? -22 -6.453 -20.578 1 91.44 152 THR B N 1
ATOM 3616 C CA . THR B 1 152 ? -23.094 -7.234 -19.984 1 91.44 152 THR B CA 1
ATOM 3617 C C . THR B 1 152 ? -22.688 -7.766 -18.609 1 91.44 152 THR B C 1
ATOM 3619 O O . THR B 1 152 ? -23.484 -7.73 -17.672 1 91.44 152 THR B O 1
ATOM 3622 N N . ARG B 1 153 ? -21.5 -8.195 -18.516 1 91.12 153 ARG B N 1
ATOM 3623 C CA . ARG B 1 153 ? -20.984 -8.688 -17.25 1 91.12 153 ARG B CA 1
ATOM 3624 C C . ARG B 1 153 ? -20.953 -7.57 -16.203 1 91.12 153 ARG B C 1
ATOM 3626 O O . ARG B 1 153 ? -21.328 -7.777 -15.047 1 91.12 153 ARG B O 1
ATOM 3633 N N . VAL B 1 154 ? -20.531 -6.457 -16.672 1 93 154 VAL B N 1
ATOM 3634 C CA . VAL B 1 154 ? -20.438 -5.301 -15.789 1 93 154 VAL B CA 1
ATOM 3635 C C . VAL B 1 154 ? -21.828 -4.906 -15.297 1 93 154 VAL B C 1
ATOM 3637 O O . VAL B 1 154 ? -22.031 -4.66 -14.109 1 93 154 VAL B O 1
ATOM 3640 N N . ALA B 1 155 ? -22.75 -4.887 -16.219 1 91.75 155 ALA B N 1
ATOM 3641 C CA . ALA B 1 155 ? -24.125 -4.531 -15.859 1 91.75 155 ALA B CA 1
ATOM 3642 C C . ALA B 1 155 ? -24.703 -5.527 -14.852 1 91.75 155 ALA B C 1
ATOM 3644 O O . ALA B 1 155 ? -25.375 -5.133 -13.891 1 91.75 155 ALA B O 1
ATOM 3645 N N . LYS B 1 156 ? -24.406 -6.746 -15.023 1 88.56 156 LYS B N 1
ATOM 3646 C CA . LYS B 1 156 ? -24.875 -7.793 -14.117 1 88.56 156 LYS B CA 1
ATOM 3647 C C . LYS B 1 156 ? -24.297 -7.609 -12.719 1 88.56 156 LYS B C 1
ATOM 3649 O O . LYS B 1 156 ? -25.031 -7.613 -11.727 1 88.56 156 LYS B O 1
ATOM 3654 N N . MET B 1 157 ? -23.047 -7.406 -12.648 1 89.56 157 MET B N 1
ATOM 3655 C CA . MET B 1 157 ? -22.391 -7.254 -11.352 1 89.56 157 MET B CA 1
ATOM 3656 C C . MET B 1 157 ? -22.828 -5.953 -10.68 1 89.56 157 MET B C 1
ATOM 3658 O O . MET B 1 157 ? -23 -5.906 -9.453 1 89.56 157 MET B O 1
ATOM 3662 N N . PHE B 1 158 ? -22.938 -4.977 -11.492 1 86.75 158 PHE B N 1
ATOM 3663 C CA . PHE B 1 158 ? -23.328 -3.68 -10.961 1 86.75 158 PHE B CA 1
ATOM 3664 C C . PHE B 1 158 ? -24.719 -3.758 -10.328 1 86.75 158 PHE B C 1
ATOM 3666 O O . PHE B 1 158 ? -24.953 -3.164 -9.273 1 86.75 158 PHE B O 1
ATOM 3673 N N . SER B 1 159 ? -25.609 -4.5 -10.891 1 83.75 159 SER B N 1
ATOM 3674 C CA . SER B 1 159 ? -26.969 -4.645 -10.391 1 83.75 159 SER B CA 1
ATOM 3675 C C . SER B 1 159 ? -26.984 -5.371 -9.047 1 83.75 159 SER B C 1
ATOM 3677 O O . SER B 1 159 ? -27.891 -5.168 -8.242 1 83.75 159 SER B O 1
ATOM 3679 N N . GLY B 1 160 ? -25.984 -6.098 -8.781 1 81.12 160 GLY B N 1
ATOM 3680 C CA . GLY B 1 160 ? -25.859 -6.805 -7.512 1 81.12 160 GLY B CA 1
ATOM 3681 C C . GLY B 1 160 ? -24.984 -6.09 -6.508 1 81.12 160 GLY B C 1
ATOM 3682 O O . GLY B 1 160 ? -24.641 -6.648 -5.461 1 81.12 160 GLY B O 1
ATOM 3683 N N . PHE B 1 161 ? -24.531 -4.93 -6.809 1 76.94 161 PHE B N 1
ATOM 3684 C CA . PHE B 1 161 ? -23.688 -4.102 -5.949 1 76.94 161 PHE B CA 1
ATOM 3685 C C . PHE B 1 161 ? -22.359 -4.789 -5.66 1 76.94 161 PHE B C 1
ATOM 3687 O O . PHE B 1 161 ? -21.797 -4.629 -4.578 1 76.94 161 PHE B O 1
ATOM 3694 N N . GLY B 1 162 ? -22.031 -5.715 -6.543 1 76.19 162 GLY B N 1
ATOM 3695 C CA . GLY B 1 162 ? -20.75 -6.387 -6.41 1 76.19 162 GLY B CA 1
ATOM 3696 C C . GLY B 1 162 ? -20.734 -7.434 -5.316 1 76.19 162 GLY B C 1
ATOM 3697 O O . GLY B 1 162 ? -19.672 -7.797 -4.809 1 76.19 162 GLY B O 1
ATOM 3698 N N . LEU B 1 163 ? -21.906 -7.879 -4.898 1 81.62 163 LEU B N 1
ATOM 3699 C CA . LEU B 1 163 ? -22.016 -8.836 -3.805 1 81.62 163 LEU B CA 1
ATOM 3700 C C . LEU B 1 163 ? -22.484 -10.195 -4.32 1 81.62 163 LEU B C 1
ATOM 3702 O O . LEU B 1 163 ? -23.234 -10.266 -5.297 1 81.62 163 LEU B O 1
ATOM 3706 N N . SER B 1 164 ? -22.031 -11.195 -3.693 1 81.12 164 SER B N 1
ATOM 3707 C CA . SER B 1 164 ? -22.328 -12.555 -4.145 1 81.12 164 SER B CA 1
ATOM 3708 C C . SER B 1 164 ? -23.672 -13.039 -3.602 1 81.12 164 SER B C 1
ATOM 3710 O O . SER B 1 164 ? -24.281 -13.945 -4.172 1 81.12 164 SER B O 1
ATOM 3712 N N . VAL B 1 165 ? -24.094 -12.484 -2.607 1 80.94 165 VAL B N 1
ATOM 3713 C CA . VAL B 1 165 ? -25.281 -12.961 -1.913 1 80.94 165 VAL B CA 1
ATOM 3714 C C . VAL B 1 165 ? -26.5 -12.883 -2.842 1 80.94 165 VAL B C 1
ATOM 3716 O O . VAL B 1 165 ? -27.422 -13.68 -2.729 1 80.94 165 VAL B O 1
ATOM 3719 N N . ASN B 1 166 ? -26.422 -12.117 -3.812 1 79.69 166 ASN B N 1
ATOM 3720 C CA . ASN B 1 166 ? -27.547 -11.969 -4.723 1 79.69 166 ASN B CA 1
ATOM 3721 C C . ASN B 1 166 ? -27.391 -12.836 -5.969 1 79.69 166 ASN B C 1
ATOM 3723 O O . ASN B 1 166 ? -28.234 -12.82 -6.863 1 79.69 166 ASN B O 1
ATOM 3727 N N . GLY B 1 167 ? -26.297 -13.57 -6.035 1 80 167 GLY B N 1
ATOM 3728 C CA . GLY B 1 167 ? -26.062 -14.516 -7.117 1 80 167 GLY B CA 1
ATOM 3729 C C . GLY B 1 167 ? -25.531 -13.852 -8.375 1 80 167 GLY B C 1
ATOM 3730 O O . GLY B 1 167 ? -25.359 -14.516 -9.406 1 80 167 GLY B O 1
ATOM 3731 N N . GLN B 1 168 ? -25.266 -12.617 -8.266 1 78.38 168 GLN B N 1
ATOM 3732 C CA . GLN B 1 168 ? -24.891 -11.875 -9.469 1 78.38 168 GLN B CA 1
ATOM 3733 C C . GLN B 1 168 ? -23.375 -11.789 -9.617 1 78.38 168 GLN B C 1
ATOM 3735 O O . GLN B 1 168 ? -22.859 -11.477 -10.695 1 78.38 168 GLN B O 1
ATOM 3740 N N . HIS B 1 169 ? -22.703 -11.961 -8.57 1 79.88 169 HIS B N 1
ATOM 3741 C CA . HIS B 1 169 ? -21.234 -11.867 -8.609 1 79.88 169 HIS B CA 1
ATOM 3742 C C . HIS B 1 169 ? -20.609 -13.242 -8.812 1 79.88 169 HIS B C 1
ATOM 3744 O O . HIS B 1 169 ? -20.109 -13.844 -7.859 1 79.88 169 HIS B O 1
ATOM 3750 N N . THR B 1 170 ? -20.594 -13.688 -10.156 1 86 170 THR B N 1
ATOM 3751 C CA . THR B 1 170 ? -20.156 -15.039 -10.484 1 86 170 THR B CA 1
ATOM 3752 C C . THR B 1 170 ? -18.875 -15.016 -11.297 1 86 170 THR B C 1
ATOM 3754 O O . THR B 1 170 ? -18.359 -16.062 -11.695 1 86 170 THR B O 1
ATOM 3757 N N . PHE B 1 171 ? -18.422 -13.789 -11.508 1 89.81 171 PHE B N 1
ATOM 3758 C CA . PHE B 1 171 ? -17.125 -13.68 -12.18 1 89.81 171 PHE B CA 1
ATOM 3759 C C . PHE B 1 171 ? -15.992 -13.625 -11.156 1 89.81 171 PHE B C 1
ATOM 3761 O O . PHE B 1 171 ? -16.016 -12.797 -10.242 1 89.81 171 PHE B O 1
ATOM 3768 N N . CYS B 1 172 ? -15.062 -14.531 -11.406 1 90.12 172 CYS B N 1
ATOM 3769 C CA . CYS B 1 172 ? -14.055 -14.766 -10.383 1 90.12 172 CYS B CA 1
ATOM 3770 C C . CYS B 1 172 ? -12.711 -14.164 -10.781 1 90.12 172 CYS B C 1
ATOM 3772 O O . CYS B 1 172 ? -12.484 -13.883 -11.961 1 90.12 172 CYS B O 1
ATOM 3774 N N . GLY B 1 173 ? -11.883 -13.891 -9.766 1 93.06 173 GLY B N 1
ATOM 3775 C CA . GLY B 1 173 ? -10.539 -13.406 -10.039 1 93.06 173 GLY B CA 1
ATOM 3776 C C . GLY B 1 173 ? -10.25 -12.055 -9.414 1 93.06 173 GLY B C 1
ATOM 3777 O O . GLY B 1 173 ? -9.266 -11.398 -9.758 1 93.06 173 GLY B O 1
ATOM 3778 N N . ASP B 1 174 ? -11.109 -11.656 -8.523 1 92.56 174 ASP B N 1
ATOM 3779 C CA . ASP B 1 174 ? -10.953 -10.328 -7.934 1 92.56 174 ASP B CA 1
ATOM 3780 C C . ASP B 1 174 ? -10.008 -10.375 -6.738 1 92.56 174 ASP B C 1
ATOM 3782 O O . ASP B 1 174 ? -10.414 -10.07 -5.613 1 92.56 174 ASP B O 1
ATOM 3786 N N . TYR B 1 175 ? -8.719 -10.68 -7.102 1 94.94 175 TYR B N 1
ATOM 3787 C CA . TYR B 1 175 ? -7.703 -10.781 -6.062 1 94.94 175 TYR B CA 1
ATOM 3788 C C . TYR B 1 175 ? -6.695 -9.641 -6.18 1 94.94 175 TYR B C 1
ATOM 3790 O O . TYR B 1 175 ? -6.555 -9.031 -7.242 1 94.94 175 TYR B O 1
ATOM 3798 N N . ILE B 1 176 ? -6.008 -9.398 -4.938 1 94.19 176 ILE B N 1
ATOM 3799 C CA . ILE B 1 176 ? -5.031 -8.336 -4.738 1 94.19 176 ILE B CA 1
ATOM 3800 C C . ILE B 1 176 ? -5.617 -7 -5.195 1 94.19 176 ILE B C 1
ATOM 3802 O O . ILE B 1 176 ? -5.367 -6.555 -6.32 1 94.19 176 ILE B O 1
ATOM 3806 N N . PHE B 1 177 ? -6.352 -6.375 -4.395 1 96.38 177 PHE B N 1
ATOM 3807 C CA . PHE B 1 177 ? -6.605 -6.707 -2.996 1 96.38 177 PHE B CA 1
ATOM 3808 C C . PHE B 1 177 ? -8.102 -6.754 -2.713 1 96.38 177 PHE B C 1
ATOM 3810 O O . PHE B 1 177 ? -8.914 -6.488 -3.6 1 96.38 177 PHE B O 1
ATOM 3817 N N . SER B 1 178 ? -8.523 -7.117 -1.58 1 97.81 178 SER B N 1
ATOM 3818 C CA . SER B 1 178 ? -9.883 -7.48 -1.192 1 97.81 178 SER B CA 1
ATOM 3819 C C . SER B 1 178 ? -10.773 -6.246 -1.094 1 97.81 178 SER B C 1
ATOM 3821 O O . SER B 1 178 ? -10.578 -5.398 -0.222 1 97.81 178 SER B O 1
ATOM 3823 N N . GLY B 1 179 ? -11.805 -6.25 -1.909 1 96.94 179 GLY B N 1
ATOM 3824 C CA . GLY B 1 179 ? -12.797 -5.191 -1.82 1 96.94 179 GLY B CA 1
ATOM 3825 C C . GLY B 1 179 ? -13.633 -5.258 -0.552 1 96.94 179 GLY B C 1
ATOM 3826 O O . GLY B 1 179 ? -14.047 -4.227 -0.024 1 96.94 179 GLY B O 1
ATOM 3827 N N . HIS B 1 180 ? -13.953 -6.5 -0.074 1 97.31 180 HIS B N 1
ATOM 3828 C CA . HIS B 1 180 ? -14.664 -6.672 1.188 1 97.31 180 HIS B CA 1
ATOM 3829 C C . HIS B 1 180 ? -13.914 -6.012 2.338 1 97.31 180 HIS B C 1
ATOM 3831 O O . HIS B 1 180 ? -14.508 -5.281 3.135 1 97.31 180 HIS B O 1
ATOM 3837 N N . THR B 1 181 ? -12.617 -6.238 2.334 1 98.56 181 THR B N 1
ATOM 3838 C CA . THR B 1 181 ? -11.797 -5.676 3.396 1 98.56 181 THR B CA 1
ATOM 3839 C C . THR B 1 181 ? -11.75 -4.156 3.295 1 98.56 181 THR B C 1
ATOM 3841 O O . THR B 1 181 ? -11.812 -3.457 4.309 1 98.56 181 THR B O 1
ATOM 3844 N N . VAL B 1 182 ? -11.633 -3.664 2.094 1 98.56 182 VAL B N 1
ATOM 3845 C CA . VAL B 1 182 ? -11.625 -2.221 1.88 1 98.56 182 VAL B CA 1
ATOM 3846 C C . VAL B 1 182 ? -12.906 -1.608 2.453 1 98.56 182 VAL B C 1
ATOM 3848 O O . VAL B 1 182 ? -12.852 -0.646 3.221 1 98.56 182 VAL B O 1
ATOM 3851 N N . THR B 1 183 ? -14.016 -2.201 2.131 1 98.06 183 THR B N 1
ATOM 3852 C CA . THR B 1 183 ? -15.312 -1.654 2.521 1 98.06 183 THR B CA 1
ATOM 3853 C C . THR B 1 183 ? -15.492 -1.722 4.035 1 98.06 183 THR B C 1
ATOM 3855 O O . THR B 1 183 ? -15.914 -0.746 4.66 1 98.06 183 THR B O 1
ATOM 3858 N N . LEU B 1 184 ? -15.156 -2.805 4.598 1 98.69 184 LEU B N 1
ATOM 3859 C CA . LEU B 1 184 ? -15.312 -2.994 6.035 1 98.69 184 LEU B CA 1
ATOM 3860 C C . LEU B 1 184 ? -14.383 -2.064 6.809 1 98.69 184 LEU B C 1
ATOM 3862 O O . LEU B 1 184 ? -14.805 -1.428 7.777 1 98.69 184 LEU B O 1
ATOM 3866 N N . THR B 1 185 ? -13.141 -1.967 6.375 1 98.81 185 THR B N 1
ATOM 3867 C CA . THR B 1 185 ? -12.172 -1.098 7.035 1 98.81 185 THR B CA 1
ATOM 3868 C C . THR B 1 185 ? -12.586 0.366 6.906 1 98.81 185 THR B C 1
ATOM 3870 O O . THR B 1 185 ? -12.547 1.114 7.887 1 98.81 185 THR B O 1
ATOM 3873 N N . LEU B 1 186 ? -12.969 0.709 5.738 1 98.81 186 LEU B N 1
ATOM 3874 C CA . LEU B 1 186 ? -13.359 2.096 5.512 1 98.81 186 LEU B CA 1
ATOM 3875 C C . LEU B 1 186 ? -14.602 2.449 6.324 1 98.81 186 LEU B C 1
ATOM 3877 O O . LEU B 1 186 ? -14.688 3.539 6.895 1 98.81 186 LEU B O 1
ATOM 3881 N N . ALA B 1 187 ? -15.578 1.526 6.352 1 98.62 187 ALA B N 1
ATOM 3882 C CA . ALA B 1 187 ? -16.781 1.766 7.145 1 98.62 187 ALA B CA 1
ATOM 3883 C C . ALA B 1 187 ? -16.438 2.021 8.609 1 98.62 187 ALA B C 1
ATOM 3885 O O . ALA B 1 187 ? -16.969 2.949 9.227 1 98.62 187 ALA B O 1
ATOM 3886 N N . TYR B 1 188 ? -15.562 1.272 9.141 1 98.62 188 TYR B N 1
ATOM 3887 C CA . TYR B 1 188 ? -15.133 1.454 10.523 1 98.62 188 TYR B CA 1
ATOM 3888 C C . TYR B 1 188 ? -14.469 2.812 10.711 1 98.62 188 TYR B C 1
ATOM 3890 O O . TYR B 1 188 ? -14.781 3.535 11.664 1 98.62 188 TYR B O 1
ATOM 3898 N N . LEU B 1 189 ? -13.531 3.166 9.797 1 98.56 189 LEU B N 1
ATOM 3899 C CA . LEU B 1 189 ? -12.789 4.414 9.922 1 98.56 189 LEU B CA 1
ATOM 3900 C C . LEU B 1 189 ? -13.727 5.617 9.82 1 98.56 189 LEU B C 1
ATOM 3902 O O . LEU B 1 189 ? -13.602 6.574 10.586 1 98.56 189 LEU B O 1
ATOM 3906 N N . VAL B 1 190 ? -14.656 5.555 8.891 1 98.56 190 VAL B N 1
ATOM 3907 C CA . VAL B 1 190 ? -15.609 6.648 8.688 1 98.56 190 VAL B CA 1
ATOM 3908 C C . VAL B 1 190 ? -16.516 6.777 9.906 1 98.56 190 VAL B C 1
ATOM 3910 O O . VAL B 1 190 ? -16.734 7.883 10.406 1 98.56 190 VAL B O 1
ATOM 3913 N N . PHE B 1 191 ? -17 5.645 10.359 1 98.06 191 PHE B N 1
ATOM 3914 C CA . PHE B 1 191 ? -17.891 5.668 11.508 1 98.06 191 PHE B CA 1
ATOM 3915 C C . PHE B 1 191 ? -17.188 6.234 12.734 1 98.06 191 PHE B C 1
ATOM 3917 O O . PHE B 1 191 ? -17.734 7.082 13.438 1 98.06 191 PHE B O 1
ATOM 3924 N N . ARG B 1 192 ? -16.016 5.832 12.922 1 96.88 192 ARG B N 1
ATOM 3925 C CA . ARG B 1 192 ? -15.234 6.277 14.078 1 96.88 192 ARG B CA 1
ATOM 3926 C C . ARG B 1 192 ? -14.922 7.77 13.984 1 96.88 192 ARG B C 1
ATOM 3928 O O . ARG B 1 192 ? -14.945 8.477 14.992 1 96.88 192 ARG B O 1
ATOM 3935 N N . GLU B 1 193 ? -14.664 8.273 12.836 1 96.88 193 GLU B N 1
ATOM 3936 C CA . GLU B 1 193 ? -14.242 9.656 12.641 1 96.88 193 GLU B CA 1
ATOM 3937 C C . GLU B 1 193 ? -15.43 10.617 12.742 1 96.88 193 GLU B C 1
ATOM 3939 O O . GLU B 1 193 ? -15.312 11.695 13.328 1 96.88 193 GLU B O 1
ATOM 3944 N N . TYR B 1 194 ? -16.641 10.242 12.227 1 97.19 194 TYR B N 1
ATOM 3945 C CA . TYR B 1 194 ? -17.672 11.242 12.008 1 97.19 194 TYR B CA 1
ATOM 3946 C C . TYR B 1 194 ? -18.844 11.031 12.945 1 97.19 194 TYR B C 1
ATOM 3948 O O . TYR B 1 194 ? -19.781 11.828 12.977 1 97.19 194 TYR B O 1
ATOM 3956 N N . SER B 1 195 ? -18.828 9.945 13.734 1 97.12 195 SER B N 1
ATOM 3957 C CA . SER B 1 195 ? -19.859 9.75 14.758 1 97.12 195 SER B CA 1
ATOM 3958 C C . SER B 1 195 ? -19.469 10.414 16.078 1 97.12 195 SER B C 1
ATOM 3960 O O . SER B 1 195 ? -18.297 10.781 16.266 1 97.12 195 SER B O 1
ATOM 3962 N N . PRO B 1 196 ? -20.453 10.672 16.984 1 95.38 196 PRO B N 1
ATOM 3963 C CA . PRO B 1 196 ? -20.109 11.25 18.281 1 95.38 196 PRO B CA 1
ATOM 3964 C C . PRO B 1 196 ? -19.078 10.406 19.047 1 95.38 196 PRO B C 1
ATOM 3966 O O . PRO B 1 196 ? -19.219 9.188 19.125 1 95.38 196 PRO B O 1
ATOM 3969 N N . GLN B 1 197 ? -18.109 11.016 19.609 1 94 197 GLN B N 1
ATOM 3970 C CA . GLN B 1 197 ? -17 10.32 20.25 1 94 197 GLN B CA 1
ATOM 3971 C C . GLN B 1 197 ? -17.438 9.656 21.547 1 94 197 GLN B C 1
ATOM 3973 O O . GLN B 1 197 ? -16.75 8.766 22.062 1 94 197 GLN B O 1
ATOM 3978 N N . ARG B 1 198 ? -18.578 10.055 22.078 1 94.19 198 ARG B N 1
ATOM 3979 C CA . ARG B 1 198 ? -19.094 9.477 23.312 1 94.19 198 ARG B CA 1
ATOM 3980 C C . ARG B 1 198 ? -19.609 8.062 23.094 1 94.19 198 ARG B C 1
ATOM 3982 O O . ARG B 1 198 ? -19.781 7.301 24.031 1 94.19 198 ARG B O 1
ATOM 3989 N N . LEU B 1 199 ? -19.891 7.742 21.844 1 94.62 199 LEU B N 1
ATOM 3990 C CA . LEU B 1 199 ? -20.438 6.434 21.516 1 94.62 199 LEU B CA 1
ATOM 3991 C C . LEU B 1 199 ? -19.328 5.387 21.422 1 94.62 199 LEU B C 1
ATOM 3993 O O . LEU B 1 199 ? -19.203 4.707 20.406 1 94.62 199 LEU B O 1
ATOM 3997 N N . LYS B 1 200 ? -18.656 5.137 22.469 1 95.31 200 LYS B N 1
ATOM 3998 C CA . LYS B 1 200 ? -17.5 4.238 22.5 1 95.31 200 LYS B CA 1
ATOM 3999 C C . LYS B 1 200 ? -17.922 2.799 22.219 1 95.31 200 LYS B C 1
ATOM 4001 O O . LYS B 1 200 ? -17.219 2.059 21.531 1 95.31 200 LYS B O 1
ATOM 4006 N N . CYS B 1 201 ? -19.047 2.416 22.766 1 96.06 201 CYS B N 1
ATOM 4007 C CA . CYS B 1 201 ? -19.547 1.059 22.578 1 96.06 201 CYS B CA 1
ATOM 4008 C C . CYS B 1 201 ? -19.812 0.786 21.109 1 96.06 201 CYS B C 1
ATOM 4010 O O . CYS B 1 201 ? -19.531 -0.304 20.609 1 96.06 201 CYS B O 1
ATOM 4012 N N . LEU B 1 202 ? -20.359 1.781 20.422 1 96.12 202 LEU B N 1
ATOM 4013 C CA . LEU B 1 202 ? -20.641 1.618 19 1 96.12 202 LEU B CA 1
ATOM 4014 C C . LEU B 1 202 ? -19.344 1.554 18.188 1 96.12 202 LEU B C 1
ATOM 4016 O O . LEU B 1 202 ? -19.266 0.844 17.188 1 96.12 202 LEU B O 1
ATOM 4020 N N . HIS B 1 203 ? -18.391 2.297 18.609 1 97.5 203 HIS B N 1
ATOM 4021 C CA . HIS B 1 203 ? -17.094 2.23 17.953 1 97.5 203 HIS B CA 1
ATOM 4022 C C . HIS B 1 203 ? -16.5 0.833 18.062 1 97.5 203 HIS B C 1
ATOM 4024 O O . HIS B 1 203 ? -15.977 0.299 17.078 1 97.5 203 HIS B O 1
ATOM 4030 N N . VAL B 1 204 ? -16.578 0.252 19.266 1 97.81 204 VAL B N 1
ATOM 4031 C CA . VAL B 1 204 ? -16.078 -1.1 19.484 1 97.81 204 VAL B CA 1
ATOM 4032 C C . VAL B 1 204 ? -16.875 -2.092 18.656 1 97.81 204 VAL B C 1
ATOM 4034 O O . VAL B 1 204 ? -16.312 -3.018 18.062 1 97.81 204 VAL B O 1
ATOM 4037 N N . LEU B 1 205 ? -18.141 -1.913 18.594 1 97.62 205 LEU B N 1
ATOM 4038 C CA . LEU B 1 205 ? -18.984 -2.787 17.797 1 97.62 205 LEU B CA 1
ATOM 4039 C C . LEU B 1 205 ? -18.578 -2.758 16.328 1 97.62 205 LEU B C 1
ATOM 4041 O O . LEU B 1 205 ? -18.469 -3.807 15.688 1 97.62 205 LEU B O 1
ATOM 4045 N N . TYR B 1 206 ? -18.359 -1.565 15.805 1 98.12 206 TYR B N 1
ATOM 4046 C CA . TYR B 1 206 ? -17.953 -1.438 14.406 1 98.12 206 TYR B CA 1
ATOM 4047 C C . TYR B 1 206 ? -16.609 -2.111 14.172 1 98.12 206 TYR B C 1
ATOM 4049 O O . TYR B 1 206 ? -16.391 -2.73 13.133 1 98.12 206 TYR B O 1
ATOM 4057 N N . PHE B 1 207 ? -15.734 -1.988 15.148 1 98.25 207 PHE B N 1
ATOM 4058 C CA . PHE B 1 207 ? -14.438 -2.648 15.062 1 98.25 207 PHE B CA 1
ATOM 4059 C C . PHE B 1 207 ? -14.602 -4.164 15.016 1 98.25 207 PHE B C 1
ATOM 4061 O O . PHE B 1 207 ? -13.984 -4.836 14.188 1 98.25 207 PHE B O 1
ATOM 4068 N N . VAL B 1 208 ? -15.422 -4.68 15.844 1 98.56 208 VAL B N 1
ATOM 4069 C CA . VAL B 1 208 ? -15.656 -6.117 15.93 1 98.56 208 VAL B CA 1
ATOM 4070 C C . VAL B 1 208 ? -16.328 -6.613 14.656 1 98.56 208 VAL B C 1
ATOM 4072 O O . VAL B 1 208 ? -15.953 -7.652 14.109 1 98.56 208 VAL B O 1
ATOM 4075 N N . LEU B 1 209 ? -17.281 -5.848 14.188 1 98.62 209 LEU B N 1
ATOM 4076 C CA . LEU B 1 209 ? -17.969 -6.227 12.953 1 98.62 209 LEU B CA 1
ATOM 4077 C C . LEU B 1 209 ? -17 -6.258 11.781 1 98.62 209 LEU B C 1
ATOM 4079 O O . LEU B 1 209 ? -17.016 -7.203 10.992 1 98.62 209 LEU B O 1
ATOM 4083 N N . ALA B 1 210 ? -16.188 -5.234 11.688 1 98.62 210 ALA B N 1
ATOM 4084 C CA . ALA B 1 210 ? -15.211 -5.188 10.609 1 98.62 210 ALA B CA 1
ATOM 4085 C C . ALA B 1 210 ? -14.227 -6.348 10.703 1 98.62 210 ALA B C 1
ATOM 4087 O O . ALA B 1 210 ? -13.945 -7.02 9.711 1 98.62 210 ALA B O 1
ATOM 4088 N N . ALA B 1 211 ? -13.758 -6.625 11.93 1 98.62 211 ALA B N 1
ATOM 4089 C CA . ALA B 1 211 ? -12.812 -7.719 12.148 1 98.62 211 ALA B CA 1
ATOM 4090 C C . ALA B 1 211 ? -13.461 -9.07 11.844 1 98.62 211 ALA B C 1
ATOM 4092 O O . ALA B 1 211 ? -12.852 -9.914 11.188 1 98.62 211 ALA B O 1
ATOM 4093 N N . MET B 1 212 ? -14.648 -9.211 12.266 1 98.69 212 MET B N 1
ATOM 4094 C CA . MET B 1 212 ? -15.375 -10.453 12.008 1 98.69 212 MET B CA 1
ATOM 4095 C C . MET B 1 212 ? -15.648 -10.633 10.523 1 98.69 212 MET B C 1
ATOM 4097 O O . MET B 1 212 ? -15.484 -11.727 9.977 1 98.69 212 MET B O 1
ATOM 4101 N N . GLY B 1 213 ? -16.078 -9.562 9.891 1 98.62 213 GLY B N 1
ATOM 4102 C CA . GLY B 1 213 ? -16.312 -9.633 8.453 1 98.62 213 GLY B CA 1
ATOM 4103 C C . GLY B 1 213 ? -15.086 -10.07 7.672 1 98.62 213 GLY B C 1
ATOM 4104 O O . GLY B 1 213 ? -15.18 -10.922 6.785 1 98.62 213 GLY B O 1
ATOM 4105 N N . VAL B 1 214 ? -13.961 -9.508 8.039 1 98.69 214 VAL B N 1
ATOM 4106 C CA . VAL B 1 214 ? -12.711 -9.844 7.367 1 98.69 214 VAL B CA 1
ATOM 4107 C C . VAL B 1 214 ? -12.328 -11.289 7.672 1 98.69 214 VAL B C 1
ATOM 4109 O O . VAL B 1 214 ? -11.914 -12.031 6.773 1 98.69 214 VAL B O 1
ATOM 4112 N N . PHE B 1 215 ? -12.5 -11.688 8.898 1 98.62 215 PHE B N 1
ATOM 4113 C CA . PHE B 1 215 ? -12.203 -13.055 9.305 1 98.62 215 PHE B CA 1
ATOM 4114 C C . PHE B 1 215 ? -13.047 -14.047 8.516 1 98.62 215 PHE B C 1
ATOM 4116 O O . PHE B 1 215 ? -12.539 -15.078 8.07 1 98.62 215 PHE B O 1
ATOM 4123 N N . LEU B 1 216 ? -14.273 -13.711 8.297 1 98.62 216 LEU B N 1
ATOM 4124 C CA . LEU B 1 216 ? -15.203 -14.609 7.621 1 98.62 216 LEU B CA 1
ATOM 4125 C C . LEU B 1 216 ? -14.914 -14.656 6.125 1 98.62 216 LEU B C 1
ATOM 4127 O O . LEU B 1 216 ? -15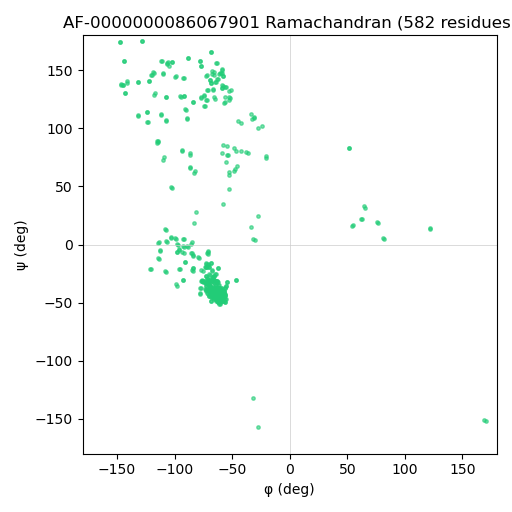.102 -15.688 5.484 1 98.62 216 LEU B O 1
ATOM 4131 N N . VAL B 1 217 ? -14.438 -13.531 5.555 1 97.75 217 VAL B N 1
ATOM 4132 C CA . VAL B 1 217 ? -14.023 -13.523 4.156 1 97.75 217 VAL B CA 1
ATOM 4133 C C . VAL B 1 217 ? -12.898 -14.523 3.945 1 97.75 217 VAL B C 1
ATOM 4135 O O . VAL B 1 217 ? -12.891 -15.273 2.961 1 97.75 217 VAL B O 1
ATOM 4138 N N . LEU B 1 218 ? -11.984 -14.602 4.906 1 98.56 218 LEU B N 1
ATOM 4139 C CA . LEU B 1 218 ? -10.875 -15.539 4.836 1 98.56 218 LEU B CA 1
ATOM 4140 C C . LEU B 1 218 ? -11.344 -16.969 5.078 1 98.56 218 LEU B C 1
ATOM 4142 O O . LEU B 1 218 ? -10.922 -17.891 4.391 1 98.56 218 LEU B O 1
ATOM 4146 N N . LEU B 1 219 ? -12.25 -17.094 5.98 1 98.44 219 LEU B N 1
ATOM 4147 C CA . LEU B 1 219 ? -12.75 -18.406 6.34 1 98.44 219 LEU B CA 1
ATOM 4148 C C . LEU B 1 219 ? -13.461 -19.062 5.164 1 98.44 219 LEU B C 1
ATOM 4150 O O . LEU B 1 219 ? -13.398 -20.281 4.988 1 98.44 219 LEU B O 1
ATOM 4154 N N . SER B 1 220 ? -14.055 -18.328 4.352 1 97.19 220 SER B N 1
ATOM 4155 C CA . SER B 1 220 ? -14.781 -18.828 3.189 1 97.19 220 SER B CA 1
ATOM 4156 C C . SER B 1 220 ? -13.852 -19.031 2 1 97.19 220 SER B C 1
ATOM 4158 O O . SER B 1 220 ? -14.273 -19.516 0.95 1 97.19 220 SER B O 1
ATOM 4160 N N . ARG B 1 221 ? -12.633 -18.609 2.135 1 97.44 221 ARG B N 1
ATOM 4161 C CA . ARG B 1 221 ? -11.656 -18.625 1.054 1 97.44 221 ARG B CA 1
ATOM 4162 C C . ARG B 1 221 ? -12.07 -17.672 -0.065 1 97.44 221 ARG B C 1
ATOM 4164 O O . ARG B 1 221 ? -11.844 -17.953 -1.243 1 97.44 221 ARG B O 1
ATOM 4171 N N . GLY B 1 222 ? -12.742 -16.609 0.367 1 95.5 222 GLY B N 1
ATOM 4172 C CA . GLY B 1 222 ? -13.078 -15.586 -0.608 1 95.5 222 GLY B CA 1
ATOM 4173 C C . GLY B 1 222 ? -11.867 -14.812 -1.094 1 95.5 222 GLY B C 1
ATOM 4174 O O . GLY B 1 222 ? -11.859 -14.312 -2.221 1 95.5 222 GLY B O 1
ATOM 4175 N N . HIS B 1 223 ? -10.914 -14.672 -0.24 1 97.69 223 HIS B N 1
ATOM 4176 C CA . HIS B 1 223 ? -9.672 -13.969 -0.539 1 97.69 223 HIS B CA 1
ATOM 4177 C C . HIS B 1 223 ? -8.484 -14.625 0.153 1 97.69 223 HIS B C 1
ATOM 4179 O O . HIS B 1 223 ? -8.656 -15.398 1.098 1 97.69 223 HIS B O 1
ATOM 4185 N N . TYR B 1 224 ? -7.309 -14.391 -0.363 1 98.31 224 TYR B N 1
ATOM 4186 C CA . TYR B 1 224 ? -6.066 -14.781 0.299 1 98.31 224 TYR B CA 1
ATOM 4187 C C . TYR B 1 224 ? -5.723 -13.812 1.426 1 98.31 224 TYR B C 1
ATOM 4189 O O . TYR B 1 224 ? -6.188 -12.672 1.435 1 98.31 224 TYR B O 1
ATOM 4197 N N . THR B 1 225 ? -4.926 -14.258 2.35 1 98.69 225 THR B N 1
ATOM 4198 C CA . THR B 1 225 ? -4.516 -13.422 3.469 1 98.69 225 THR B CA 1
ATOM 4199 C C . THR B 1 225 ? -3.785 -12.18 2.971 1 98.69 225 THR B C 1
ATOM 4201 O O . THR B 1 225 ? -3.969 -11.086 3.512 1 98.69 225 THR B O 1
ATOM 4204 N N . VAL B 1 226 ? -2.961 -12.32 1.951 1 98.56 226 VAL B N 1
ATOM 4205 C CA . VAL B 1 226 ? -2.195 -11.195 1.438 1 98.56 226 VAL B CA 1
ATOM 4206 C C . VAL B 1 226 ? -3.146 -10.125 0.898 1 98.56 226 VAL B C 1
ATOM 4208 O O . VAL B 1 226 ? -2.871 -8.93 1.002 1 98.56 226 VAL B O 1
ATOM 4211 N N . ASP B 1 227 ? -4.34 -10.508 0.347 1 98.38 227 ASP B N 1
ATOM 4212 C CA . ASP B 1 227 ? -5.367 -9.578 -0.11 1 98.38 227 ASP B CA 1
ATOM 4213 C C . ASP B 1 227 ? -5.844 -8.68 1.033 1 98.38 227 ASP B C 1
ATOM 4215 O O . ASP B 1 227 ? -6.004 -7.473 0.859 1 98.38 227 ASP B O 1
ATOM 4219 N N . VAL B 1 228 ? -6.027 -9.344 2.084 1 98.69 228 VAL B N 1
ATOM 4220 C CA . VAL B 1 228 ? -6.578 -8.68 3.262 1 98.69 228 VAL B CA 1
ATOM 4221 C C . VAL B 1 228 ? -5.539 -7.738 3.859 1 98.69 228 VAL B C 1
ATOM 4223 O O . VAL B 1 228 ? -5.852 -6.594 4.191 1 98.69 228 VAL B O 1
ATOM 4226 N N . VAL B 1 229 ? -4.324 -8.172 3.932 1 98.62 229 VAL B N 1
ATOM 4227 C CA . VAL B 1 229 ? -3.248 -7.387 4.523 1 98.62 229 VAL B CA 1
ATOM 4228 C C . VAL B 1 229 ? -3.02 -6.121 3.695 1 98.62 229 VAL B C 1
ATOM 4230 O O . VAL B 1 229 ? -2.951 -5.02 4.242 1 98.62 229 VAL B O 1
ATOM 4233 N N . ILE B 1 230 ? -2.947 -6.293 2.451 1 98.62 230 ILE B N 1
ATOM 4234 C CA . ILE B 1 230 ? -2.693 -5.16 1.566 1 98.62 230 ILE B CA 1
ATOM 4235 C C . ILE B 1 230 ? -3.889 -4.211 1.591 1 98.62 230 ILE B C 1
ATOM 4237 O O . ILE B 1 230 ? -3.721 -2.992 1.665 1 98.62 230 ILE B O 1
ATOM 4241 N N . ALA B 1 231 ? -5.102 -4.77 1.576 1 98.81 231 ALA B N 1
ATOM 4242 C CA . ALA B 1 231 ? -6.309 -3.949 1.6 1 98.81 231 ALA B CA 1
ATOM 4243 C C . ALA B 1 231 ? -6.375 -3.105 2.869 1 98.81 231 ALA B C 1
ATOM 4245 O O . ALA B 1 231 ? -6.691 -1.914 2.814 1 98.81 231 ALA B O 1
ATOM 4246 N N . TYR B 1 232 ? -6.105 -3.736 3.951 1 98.69 232 TYR B N 1
ATOM 4247 C CA . TYR B 1 232 ? -6.105 -3.012 5.219 1 98.69 232 TYR B CA 1
ATOM 4248 C C . TYR B 1 232 ? -5.098 -1.869 5.191 1 98.69 232 TYR B C 1
ATOM 4250 O O . TYR B 1 232 ? -5.418 -0.743 5.578 1 98.69 232 TYR B O 1
ATOM 4258 N N . TYR B 1 233 ? -3.91 -2.16 4.766 1 98.69 233 TYR B N 1
ATOM 4259 C CA . TYR B 1 233 ? -2.838 -1.171 4.758 1 98.69 233 TYR B CA 1
ATOM 4260 C C . TYR B 1 233 ? -3.193 0.01 3.861 1 98.69 233 TYR B C 1
ATOM 4262 O O . TYR B 1 233 ? -3.098 1.166 4.281 1 98.69 233 TYR B O 1
ATOM 4270 N N . VAL B 1 234 ? -3.592 -0.27 2.633 1 98.62 234 VAL B N 1
ATOM 4271 C CA . VAL B 1 234 ? -3.854 0.791 1.666 1 98.62 234 VAL B CA 1
ATOM 4272 C C . VAL B 1 234 ? -5.031 1.64 2.137 1 98.62 234 VAL B C 1
ATOM 4274 O O . VAL B 1 234 ? -4.992 2.869 2.057 1 98.62 234 VAL B O 1
ATOM 4277 N N . THR B 1 235 ? -6.043 1.005 2.729 1 98.81 235 THR B N 1
ATOM 4278 C CA . THR B 1 235 ? -7.242 1.721 3.152 1 98.81 235 THR B CA 1
ATOM 4279 C C . THR B 1 235 ? -6.926 2.668 4.305 1 98.81 235 THR B C 1
ATOM 4281 O O . THR B 1 235 ? -7.281 3.848 4.262 1 98.81 235 THR B O 1
ATOM 4284 N N . THR B 1 236 ? -6.191 2.195 5.258 1 98.69 236 THR B N 1
ATOM 4285 C CA . THR B 1 236 ? -5.879 3.027 6.414 1 98.69 236 THR B CA 1
ATOM 4286 C C . THR B 1 236 ? -4.945 4.172 6.023 1 98.69 236 THR B C 1
ATOM 4288 O O . THR B 1 236 ? -5.129 5.309 6.465 1 98.69 236 THR B O 1
ATOM 4291 N N . ARG B 1 237 ? -4.012 3.879 5.176 1 98.56 237 ARG B N 1
ATOM 4292 C CA . ARG B 1 237 ? -3.045 4.906 4.805 1 98.56 237 ARG B CA 1
ATOM 4293 C C . ARG B 1 237 ? -3.707 6.008 3.979 1 98.56 237 ARG B C 1
ATOM 4295 O O . ARG B 1 237 ? -3.449 7.191 4.195 1 98.56 237 ARG B O 1
ATOM 4302 N N . VAL B 1 238 ? -4.566 5.598 3.033 1 98.81 238 VAL B N 1
ATOM 4303 C CA . VAL B 1 238 ? -5.242 6.605 2.223 1 98.81 238 VAL B CA 1
ATOM 4304 C C . VAL B 1 238 ? -6.145 7.461 3.107 1 98.81 238 VAL B C 1
ATOM 4306 O O . VAL B 1 238 ? -6.16 8.688 2.984 1 98.81 238 VAL B O 1
ATOM 4309 N N . PHE B 1 239 ? -6.852 6.828 4.047 1 98.81 239 PHE B N 1
ATOM 4310 C CA . PHE B 1 239 ? -7.742 7.539 4.957 1 98.81 239 PHE B CA 1
ATOM 4311 C C . PHE B 1 239 ? -6.961 8.508 5.836 1 98.81 239 PHE B C 1
ATOM 4313 O O . PHE B 1 239 ? -7.348 9.664 5.988 1 98.81 239 PHE B O 1
ATOM 4320 N N . TRP B 1 240 ? -5.844 8.047 6.383 1 98.75 240 TRP B N 1
ATOM 4321 C CA . TRP B 1 240 ? -5.055 8.859 7.301 1 98.75 240 TRP B CA 1
ATOM 4322 C C . TRP B 1 240 ? -4.355 9.992 6.559 1 98.75 240 TRP B C 1
ATOM 4324 O O . TRP B 1 240 ? -4.273 11.109 7.059 1 98.75 240 TRP B O 1
ATOM 4334 N N . ILE B 1 241 ? -3.852 9.719 5.355 1 98.69 241 ILE B N 1
ATOM 4335 C CA . ILE B 1 241 ? -3.211 10.758 4.555 1 98.69 241 ILE B CA 1
ATOM 4336 C C . ILE B 1 241 ? -4.223 11.852 4.219 1 98.69 241 ILE B C 1
ATOM 4338 O O . ILE B 1 241 ? -3.971 13.031 4.457 1 98.69 241 ILE B O 1
ATOM 4342 N N . TYR B 1 242 ? -5.367 11.438 3.75 1 98.56 242 TYR B N 1
ATOM 4343 C CA . TYR B 1 242 ? -6.375 12.406 3.334 1 98.56 242 TYR B CA 1
ATOM 4344 C C . TYR B 1 242 ? -6.785 13.305 4.496 1 98.56 242 TYR B C 1
ATOM 4346 O O . TYR B 1 242 ? -6.812 14.531 4.363 1 98.56 242 TYR B O 1
ATOM 4354 N N . HIS B 1 243 ? -7.074 12.758 5.609 1 98.19 243 HIS B N 1
ATOM 4355 C CA . HIS B 1 243 ? -7.609 13.531 6.73 1 98.19 243 HIS B CA 1
ATOM 4356 C C . HIS B 1 243 ? -6.523 14.375 7.383 1 98.19 243 HIS B C 1
ATOM 4358 O O . HIS B 1 243 ? -6.801 15.461 7.895 1 98.19 243 HIS B O 1
ATOM 4364 N N . THR B 1 244 ? -5.266 13.867 7.352 1 97.88 244 THR B N 1
ATOM 4365 C CA . THR B 1 244 ? -4.176 14.719 7.82 1 97.88 244 THR B CA 1
ATOM 4366 C C . THR B 1 244 ? -4.023 15.945 6.926 1 97.88 244 THR B C 1
ATOM 4368 O O . THR B 1 244 ? -3.867 17.062 7.418 1 97.88 244 THR B O 1
ATOM 4371 N N . LEU B 1 245 ? -4.059 15.734 5.656 1 97.81 245 LEU B N 1
ATOM 4372 C CA . LEU B 1 245 ? -3.988 16.844 4.715 1 97.81 245 LEU B CA 1
ATOM 4373 C C . LEU B 1 245 ? -5.16 17.797 4.922 1 97.81 245 LEU B C 1
ATOM 4375 O O . LEU B 1 245 ? -4.969 19.016 5.008 1 97.81 245 LEU B O 1
ATOM 4379 N N . ALA B 1 246 ? -6.371 17.25 5.082 1 96.94 246 ALA B N 1
ATOM 4380 C CA . ALA B 1 246 ? -7.594 18.047 5.16 1 96.94 246 ALA B CA 1
ATOM 4381 C C . ALA B 1 246 ? -7.652 18.844 6.461 1 96.94 246 ALA B C 1
ATOM 4383 O O . ALA B 1 246 ? -8.188 19.953 6.488 1 96.94 246 ALA B O 1
ATOM 4384 N N . ASN B 1 247 ? -7.07 18.297 7.48 1 95.38 247 ASN B N 1
ATOM 4385 C CA . ASN B 1 247 ? -7.227 18.891 8.805 1 95.38 247 ASN B CA 1
ATOM 4386 C C . ASN B 1 247 ? -6.102 19.875 9.117 1 95.38 247 ASN B C 1
ATOM 4388 O O . ASN B 1 247 ? -6.07 20.469 10.195 1 95.38 247 ASN B O 1
ATOM 4392 N N . ASN B 1 248 ? -5.168 20.031 8.219 1 94.44 248 ASN B N 1
ATOM 4393 C CA . ASN B 1 248 ? -4.074 20.984 8.367 1 94.44 248 ASN B CA 1
ATOM 4394 C C . ASN B 1 248 ? -4.008 21.953 7.184 1 94.44 248 ASN B C 1
ATOM 4396 O O . ASN B 1 248 ? -3.615 21.562 6.082 1 94.44 248 ASN B O 1
ATOM 4400 N N . VAL B 1 249 ? -4.254 23.188 7.461 1 92.06 249 VAL B N 1
ATOM 4401 C CA . VAL B 1 249 ? -4.348 24.203 6.422 1 92.06 249 VAL B CA 1
ATOM 4402 C C . VAL B 1 249 ? -3.012 24.312 5.688 1 92.06 249 VAL B C 1
ATOM 4404 O O . VAL B 1 249 ? -2.979 24.5 4.469 1 92.06 249 VAL B O 1
ATOM 4407 N N . SER B 1 250 ? -1.93 24.141 6.367 1 92 250 SER B N 1
ATOM 4408 C CA . SER B 1 250 ? -0.598 24.281 5.789 1 92 250 SER B CA 1
ATOM 4409 C C . SER B 1 250 ? -0.316 23.156 4.789 1 92 250 SER B C 1
ATOM 4411 O O . SER B 1 250 ? 0.584 23.281 3.955 1 92 250 SER B O 1
ATOM 4413 N N . LEU B 1 251 ? -1.092 22.109 4.82 1 95.62 251 LEU B N 1
ATOM 4414 C CA . LEU B 1 251 ? -0.833 20.953 3.969 1 95.62 251 LEU B CA 1
ATOM 4415 C C . LEU B 1 251 ? -1.792 20.922 2.783 1 95.62 251 LEU B C 1
ATOM 4417 O O . LEU B 1 251 ? -1.823 19.953 2.027 1 95.62 251 LEU B O 1
ATOM 4421 N N . LYS B 1 252 ? -2.57 21.953 2.645 1 94.38 252 LYS B N 1
ATOM 4422 C CA . LYS B 1 252 ? -3.482 22.031 1.507 1 94.38 252 LYS B CA 1
ATOM 4423 C C . LYS B 1 252 ? -2.807 22.688 0.303 1 94.38 252 LYS B C 1
ATOM 4425 O O . LYS B 1 252 ? -3.387 22.75 -0.783 1 94.38 252 LYS B O 1
ATOM 4430 N N . VAL B 1 253 ? -1.591 23.078 0.552 1 92.75 253 VAL B N 1
ATOM 4431 C CA . VAL B 1 253 ? -0.802 23.672 -0.524 1 92.75 253 VAL B CA 1
ATOM 4432 C C . VAL B 1 253 ? 0.445 22.828 -0.774 1 92.75 253 VAL B C 1
ATOM 4434 O O . VAL B 1 253 ? 1.01 22.25 0.158 1 92.75 253 VAL B O 1
ATOM 4437 N N . ALA B 1 254 ? 0.774 22.828 -2.01 1 93.06 254 ALA B N 1
ATOM 4438 C CA . ALA B 1 254 ? 2.029 22.156 -2.348 1 93.06 254 ALA B CA 1
ATOM 4439 C C . ALA B 1 254 ? 3.229 22.984 -1.888 1 93.06 254 ALA B C 1
ATOM 4441 O O . ALA B 1 254 ? 3.289 24.188 -2.135 1 93.06 254 ALA B O 1
ATOM 4442 N N . SER B 1 255 ? 4.074 22.391 -1.105 1 90.56 255 SER B N 1
ATOM 4443 C CA . SER B 1 255 ? 5.27 23.047 -0.597 1 90.56 255 SER B CA 1
ATOM 4444 C C . SER B 1 255 ? 6.414 22.062 -0.414 1 90.56 255 SER B C 1
ATOM 4446 O O . SER B 1 255 ? 6.23 20.844 -0.573 1 90.56 255 SER B O 1
ATOM 4448 N N . GLU B 1 256 ? 7.543 22.5 -0.094 1 88 256 GLU B N 1
ATOM 4449 C CA . GLU B 1 256 ? 8.727 21.672 0.095 1 88 256 GLU B CA 1
ATOM 4450 C C . GLU B 1 256 ? 8.602 20.812 1.348 1 88 256 GLU B C 1
ATOM 4452 O O . GLU B 1 256 ? 9.242 19.766 1.454 1 88 256 GLU B O 1
ATOM 4457 N N . ASN B 1 257 ? 7.703 21.25 2.207 1 91.69 257 ASN B N 1
ATOM 4458 C CA . ASN B 1 257 ? 7.555 20.5 3.451 1 91.69 257 ASN B CA 1
ATOM 4459 C C . ASN B 1 257 ? 6.406 19.5 3.371 1 91.69 257 ASN B C 1
ATOM 4461 O O . ASN B 1 257 ? 6.156 18.766 4.324 1 91.69 257 ASN B O 1
ATOM 4465 N N . ASN B 1 258 ? 5.688 19.531 2.256 1 96.06 258 ASN B N 1
ATOM 4466 C CA . ASN B 1 258 ? 4.551 18.625 2.057 1 96.06 258 ASN B CA 1
ATOM 4467 C C . ASN B 1 258 ? 4.812 17.641 0.928 1 96.06 258 ASN B C 1
ATOM 4469 O O . ASN B 1 258 ? 4.355 17.844 -0.198 1 96.06 258 ASN B O 1
ATOM 4473 N N . PHE B 1 259 ? 5.395 16.547 1.302 1 97.12 259 PHE B N 1
ATOM 4474 C CA . PHE B 1 259 ? 5.758 15.547 0.312 1 97.12 259 PHE B CA 1
ATOM 4475 C C . PHE B 1 259 ? 4.523 14.812 -0.194 1 97.12 259 PHE B C 1
ATOM 4477 O O . PHE B 1 259 ? 4.543 14.227 -1.277 1 97.12 259 PHE B O 1
ATOM 4484 N N . LEU B 1 260 ? 3.492 14.898 0.563 1 97.81 260 LEU B N 1
ATOM 4485 C CA . LEU B 1 260 ? 2.26 14.211 0.188 1 97.81 260 LEU B CA 1
ATOM 4486 C C . LEU B 1 260 ? 1.589 14.914 -0.991 1 97.81 260 LEU B C 1
ATOM 4488 O O . LEU B 1 260 ? 0.727 14.328 -1.652 1 97.81 260 LEU B O 1
ATOM 4492 N N . SER B 1 261 ? 2.027 16.156 -1.222 1 97.44 261 SER B N 1
ATOM 4493 C CA . SER B 1 261 ? 1.486 16.906 -2.35 1 97.44 261 SER B CA 1
ATOM 4494 C C . SER B 1 261 ? 1.977 16.344 -3.678 1 97.44 261 SER B C 1
ATOM 4496 O O . SER B 1 261 ? 1.459 16.703 -4.738 1 97.44 261 SER B O 1
ATOM 4498 N N . ARG B 1 262 ? 2.877 15.383 -3.607 1 96.06 262 ARG B N 1
ATOM 4499 C CA . ARG B 1 262 ? 3.422 14.766 -4.812 1 96.06 262 ARG B CA 1
ATOM 4500 C C . ARG B 1 262 ? 2.506 13.656 -5.324 1 96.06 262 ARG B C 1
ATOM 4502 O O . ARG B 1 262 ? 2.705 13.141 -6.422 1 96.06 262 ARG B O 1
ATOM 4509 N N . SER B 1 263 ? 1.494 13.297 -4.543 1 96.81 263 SER B N 1
ATOM 4510 C CA . SER B 1 263 ? 0.504 12.328 -5.004 1 96.81 263 SER B CA 1
ATOM 4511 C C . SER B 1 263 ? -0.261 12.859 -6.215 1 96.81 263 SER B C 1
ATOM 4513 O O . SER B 1 263 ? -0.604 14.039 -6.266 1 96.81 263 SER B O 1
ATOM 4515 N N . TRP B 1 264 ? -0.56 12.016 -7.121 1 96.75 264 TRP B N 1
ATOM 4516 C CA . TRP B 1 264 ? -1.19 12.422 -8.367 1 96.75 264 TRP B CA 1
ATOM 4517 C C . TRP B 1 264 ? -2.582 12.992 -8.117 1 96.75 264 TRP B C 1
ATOM 4519 O O . TRP B 1 264 ? -3.086 13.797 -8.906 1 96.75 264 TRP B O 1
ATOM 4529 N N . TRP B 1 265 ? -3.266 12.633 -7.055 1 98.06 265 TRP B N 1
ATOM 4530 C CA . TRP B 1 265 ? -4.633 13.055 -6.777 1 98.06 265 TRP B CA 1
ATOM 4531 C C . TRP B 1 265 ? -4.652 14.32 -5.926 1 98.06 265 TRP B C 1
ATOM 4533 O O . TRP B 1 265 ? -5.719 14.82 -5.559 1 98.06 265 TRP B O 1
ATOM 4543 N N . PHE B 1 266 ? -3.486 14.945 -5.609 1 98.25 266 PHE B N 1
ATOM 4544 C CA . PHE B 1 266 ? -3.389 16.109 -4.727 1 98.25 266 PHE B CA 1
ATOM 4545 C C . PHE B 1 266 ? -4.113 17.297 -5.324 1 98.25 266 PHE B C 1
ATOM 4547 O O . PHE B 1 266 ? -4.805 18.031 -4.613 1 98.25 266 PHE B O 1
ATOM 4554 N N . PRO B 1 267 ? -3.998 17.578 -6.664 1 97.69 267 PRO B N 1
ATOM 4555 C CA . PRO B 1 267 ? -4.734 18.719 -7.219 1 97.69 267 PRO B CA 1
ATOM 4556 C C . PRO B 1 267 ? -6.242 18.594 -7.016 1 97.69 267 PRO B C 1
ATOM 4558 O O . PRO B 1 267 ? -6.918 19.594 -6.754 1 97.69 267 PRO B O 1
ATOM 4561 N N . LEU B 1 268 ? -6.797 17.406 -7.125 1 97.94 268 LEU B N 1
ATOM 4562 C CA . LEU B 1 268 ? -8.219 17.188 -6.875 1 97.94 268 LEU B CA 1
ATOM 4563 C C . LEU B 1 268 ? -8.547 17.375 -5.398 1 97.94 268 LEU B C 1
ATOM 4565 O O . LEU B 1 268 ? -9.562 17.984 -5.059 1 97.94 268 LEU B O 1
ATOM 4569 N N . PHE B 1 269 ? -7.707 16.891 -4.594 1 98.12 269 PHE B N 1
ATOM 4570 C CA . PHE B 1 269 ? -7.844 17.109 -3.156 1 98.12 269 PHE B CA 1
ATOM 4571 C C . PHE B 1 269 ? -7.91 18.594 -2.826 1 98.12 269 PHE B C 1
ATOM 4573 O O . PHE B 1 269 ? -8.781 19.016 -2.068 1 98.12 269 PHE B O 1
ATOM 4580 N N . ARG B 1 270 ? -6.945 19.281 -3.396 1 96.94 270 ARG B N 1
ATOM 4581 C CA . ARG B 1 270 ? -6.891 20.719 -3.15 1 96.94 270 ARG B CA 1
ATOM 4582 C C . ARG B 1 270 ? -8.172 21.406 -3.607 1 96.94 270 ARG B C 1
ATOM 4584 O O . ARG B 1 270 ? -8.695 22.297 -2.922 1 96.94 270 ARG B O 1
ATOM 4591 N N . TYR B 1 271 ? -8.648 21.016 -4.738 1 97.31 271 TYR B N 1
ATOM 4592 C CA . TYR B 1 271 ? -9.906 21.547 -5.242 1 97.31 271 TYR B CA 1
ATOM 4593 C C . TYR B 1 271 ? -11.047 21.25 -4.281 1 97.31 271 TYR B C 1
ATOM 4595 O O . TYR B 1 271 ? -11.844 22.125 -3.963 1 97.31 271 TYR B O 1
ATOM 4603 N N . PHE B 1 272 ? -11.156 20.062 -3.727 1 97.44 272 PHE B N 1
ATOM 4604 C CA . PHE B 1 272 ? -12.25 19.625 -2.869 1 97.44 272 PHE B CA 1
ATOM 4605 C C . PHE B 1 272 ? -12.18 20.312 -1.509 1 97.44 272 PHE B C 1
ATOM 4607 O O . PHE B 1 272 ? -13.211 20.672 -0.941 1 97.44 272 PHE B O 1
ATOM 4614 N N . GLU B 1 273 ? -10.945 20.578 -1.04 1 96.62 273 GLU B N 1
ATOM 4615 C CA . GLU B 1 273 ? -10.789 21 0.35 1 96.62 273 GLU B CA 1
ATOM 4616 C C . GLU B 1 273 ? -10.461 22.484 0.445 1 96.62 273 GLU B C 1
ATOM 4618 O O . GLU B 1 273 ? -10.273 23.016 1.542 1 96.62 273 GLU B O 1
ATOM 4623 N N . LYS B 1 274 ? -10.406 23.188 -0.61 1 93.06 274 LYS B N 1
ATOM 4624 C CA . LYS B 1 274 ? -9.969 24.578 -0.653 1 93.06 274 LYS B CA 1
ATOM 4625 C C . LYS B 1 274 ? -10.781 25.438 0.308 1 93.06 274 LYS B C 1
ATOM 4627 O O . LYS B 1 274 ? -10.227 26.312 0.978 1 93.06 274 LYS B O 1
ATOM 4632 N N . ASN B 1 275 ? -12.062 25.156 0.464 1 92.88 275 ASN B N 1
ATOM 4633 C CA . ASN B 1 275 ? -12.922 26.031 1.262 1 92.88 275 ASN B CA 1
ATOM 4634 C C . ASN B 1 275 ? -13.297 25.375 2.592 1 92.88 275 ASN B C 1
ATOM 4636 O O . ASN B 1 275 ? -14.266 25.781 3.234 1 92.88 275 ASN B O 1
ATOM 4640 N N . VAL B 1 276 ? -12.609 24.328 2.926 1 93.5 276 VAL B N 1
ATOM 4641 C CA . VAL B 1 276 ? -12.812 23.672 4.211 1 93.5 276 VAL B CA 1
ATOM 4642 C C . VAL B 1 276 ? -11.625 23.953 5.129 1 93.5 276 VAL B C 1
ATOM 4644 O O . VAL B 1 276 ? -10.531 23.422 4.918 1 93.5 276 VAL B O 1
ATOM 4647 N N . GLY B 1 277 ? -11.75 24.734 6.09 1 84.81 277 GLY B N 1
ATOM 4648 C CA . GLY B 1 277 ? -10.656 25.344 6.832 1 84.81 277 GLY B CA 1
ATOM 4649 C C . GLY B 1 277 ? -10.141 24.453 7.953 1 84.81 277 GLY B C 1
ATOM 4650 O O . GLY B 1 277 ? -9.227 24.844 8.68 1 84.81 277 GLY B O 1
ATOM 4651 N N . GLY B 1 278 ? -10.625 23.297 8.188 1 83.06 278 GLY B N 1
ATOM 4652 C CA . GLY B 1 278 ? -10.102 22.516 9.297 1 83.06 278 GLY B CA 1
ATOM 4653 C C . GLY B 1 278 ? -10.93 21.281 9.594 1 83.06 278 GLY B C 1
ATOM 4654 O O . GLY B 1 278 ? -11.516 20.688 8.68 1 83.06 278 GLY B O 1
ATOM 4655 N N . VAL B 1 279 ? -10.828 20.969 10.867 1 89.75 279 VAL B N 1
ATOM 4656 C CA . VAL B 1 279 ? -11.5 19.766 11.32 1 89.75 279 VAL B CA 1
ATOM 4657 C C . VAL B 1 279 ? -13.008 19.984 11.328 1 89.75 279 VAL B C 1
ATOM 4659 O O . VAL B 1 279 ? -13.492 21.016 11.789 1 89.75 279 VAL B O 1
ATOM 4662 N N . LEU B 1 280 ? -13.695 19.062 10.797 1 93.31 280 LEU B N 1
ATOM 4663 C CA . LEU B 1 280 ? -15.148 19.141 10.781 1 93.31 280 LEU B CA 1
ATOM 4664 C C . LEU B 1 280 ? -15.727 18.844 12.164 1 93.31 280 LEU B C 1
ATOM 4666 O O . LEU B 1 280 ? -15.375 17.844 12.797 1 93.31 280 LEU B O 1
ATOM 4670 N N . PRO B 1 281 ? -16.578 19.766 12.578 1 92.62 281 PRO B N 1
ATOM 4671 C CA . PRO B 1 281 ? -17.25 19.469 13.844 1 92.62 281 PRO B CA 1
ATOM 4672 C C . PRO B 1 281 ? -18.203 18.281 13.727 1 92.62 281 PRO B C 1
ATOM 4674 O O . PRO B 1 281 ? -18.812 18.062 12.68 1 92.62 281 PRO B O 1
ATOM 4677 N N . ARG B 1 282 ? -18.328 17.516 14.773 1 94.44 282 ARG B N 1
ATOM 4678 C CA . ARG B 1 282 ? -19.25 16.391 14.828 1 94.44 282 ARG B CA 1
ATOM 4679 C C . ARG B 1 282 ? -20.641 16.828 15.273 1 94.44 282 ARG B C 1
ATOM 4681 O O . ARG B 1 282 ? -21 16.641 16.438 1 94.44 282 ARG B O 1
ATOM 4688 N N . GLU B 1 283 ? -21.312 17.375 14.359 1 94.5 283 GLU B N 1
ATOM 4689 C CA . GLU B 1 283 ? -22.672 17.859 14.57 1 94.5 283 GLU B CA 1
ATOM 4690 C C . GLU B 1 283 ? -23.656 17.125 13.648 1 94.5 283 GLU B C 1
ATOM 4692 O O . GLU B 1 283 ? -23.312 16.766 12.531 1 94.5 283 GLU B O 1
ATOM 4697 N N . TYR B 1 284 ? -24.859 16.969 14.156 1 93.75 284 TYR B N 1
ATOM 4698 C CA . TYR B 1 284 ? -25.828 16.141 13.438 1 93.75 284 TYR B CA 1
ATOM 4699 C C . TYR B 1 284 ? -27.172 16.859 13.312 1 93.75 284 TYR B C 1
ATOM 4701 O O . TYR B 1 284 ? -27.547 17.656 14.188 1 93.75 284 TYR B O 1
ATOM 4709 N N . GLU B 1 285 ? -27.75 16.734 12.203 1 91 285 GLU B N 1
ATOM 4710 C CA . GLU B 1 285 ? -29.047 17.328 11.93 1 91 285 GLU B CA 1
ATOM 4711 C C . GLU B 1 285 ? -29.891 16.438 11.023 1 91 285 GLU B C 1
ATOM 4713 O O . GLU B 1 285 ? -29.344 15.695 10.195 1 91 285 GLU B O 1
ATOM 4718 N N . TRP B 1 286 ? -31.141 16.328 11.367 1 83.94 286 TRP B N 1
ATOM 4719 C CA . TRP B 1 286 ? -32.062 15.586 10.508 1 83.94 286 TRP B CA 1
ATOM 4720 C C . TRP B 1 286 ? -32.062 16.172 9.102 1 83.94 286 TRP B C 1
ATOM 4722 O O . TRP B 1 286 ? -32.312 17.359 8.922 1 83.94 286 TRP B O 1
ATOM 4732 N N . PRO B 1 287 ? -31.75 15.406 8.133 1 78.31 287 PRO B N 1
ATOM 4733 C CA . PRO B 1 287 ? -31.516 15.93 6.785 1 78.31 287 PRO B CA 1
ATOM 4734 C C . PRO B 1 287 ? -32.812 16.297 6.062 1 78.31 287 PRO B C 1
ATOM 4736 O O . PRO B 1 287 ? -32.781 17.031 5.066 1 78.31 287 PRO B O 1
ATOM 4739 N N . LEU B 1 288 ? -33.906 15.719 6.453 1 74.75 288 LEU B N 1
ATOM 4740 C CA . LEU B 1 288 ? -35.156 15.945 5.734 1 74.75 288 LEU B CA 1
ATOM 4741 C C . LEU B 1 288 ? -35.969 17.062 6.375 1 74.75 288 LEU B C 1
ATOM 4743 O O . LEU B 1 288 ? -35.875 17.297 7.582 1 74.75 288 LEU B O 1
ATOM 4747 N N . PRO B 1 289 ? -36.375 18.094 5.496 1 67.88 289 PRO B N 1
ATOM 4748 C CA . PRO B 1 289 ? -37.156 19.203 6.031 1 67.88 289 PRO B CA 1
ATOM 4749 C C . PRO B 1 289 ? -38.312 18.75 6.938 1 67.88 289 PRO B C 1
ATOM 4751 O O . PRO B 1 289 ? -38.75 19.516 7.809 1 67.88 289 PRO B O 1
ATOM 4754 N N . TRP B 1 290 ? -39.031 17.594 6.867 1 59.03 290 TRP B N 1
ATOM 4755 C CA . TRP B 1 290 ? -40.125 17.141 7.715 1 59.03 290 TRP B CA 1
ATOM 4756 C C . TRP B 1 290 ? -39.625 16.156 8.766 1 59.03 290 TRP B C 1
ATOM 4758 O O . TRP B 1 290 ? -38.656 15.422 8.531 1 59.03 290 TRP B O 1
ATOM 4768 N N . PRO B 1 291 ? -40.188 16.156 10.023 1 52.97 291 PRO B N 1
ATOM 4769 C CA . PRO B 1 291 ? -41.219 16.906 10.766 1 52.97 291 PRO B CA 1
ATOM 4770 C C . PRO B 1 291 ? -40.625 18.125 11.484 1 52.97 291 PRO B C 1
ATOM 4772 O O . PRO B 1 291 ? -39.469 18.109 11.906 1 52.97 291 PRO B O 1
ATOM 4775 N N . ARG B 1 292 ? -40.938 19.312 10.977 1 49.66 292 ARG B N 1
ATOM 4776 C CA . ARG B 1 292 ? -40.688 20.578 11.641 1 49.66 292 ARG B CA 1
ATOM 4777 C C . ARG B 1 292 ? -41.031 20.5 13.125 1 49.66 292 ARG B C 1
ATOM 4779 O O . ARG B 1 292 ? -42.156 20.094 13.484 1 49.66 292 ARG B O 1
ATOM 4786 N N . LYS B 1 293 ? -39.969 20.422 13.977 1 44 293 LYS B N 1
ATOM 4787 C CA . LYS B 1 293 ? -40.469 20.719 15.32 1 44 293 LYS B CA 1
ATOM 4788 C C . LYS B 1 293 ? -40.969 22.156 15.406 1 44 293 LYS B C 1
ATOM 4790 O O . LYS B 1 293 ? -40.344 23.078 14.867 1 44 293 LYS B O 1
#

Solvent-accessible surface area (backbone atoms only — not comparable to full-atom values): 31093 Å² total; per-residue (Å²): 136,82,78,76,76,77,70,72,71,74,71,65,73,78,73,81,64,90,66,57,55,76,65,71,50,63,67,53,24,52,50,21,44,50,48,24,52,51,21,51,52,48,29,41,44,34,30,47,55,33,35,67,56,32,50,53,59,90,76,35,66,50,61,52,33,52,63,62,71,75,46,73,79,37,72,70,31,38,51,56,21,50,51,48,42,52,50,43,50,52,52,40,50,50,51,38,53,29,26,62,60,25,47,51,52,47,22,51,51,30,39,52,51,20,53,52,33,42,53,31,28,52,36,27,60,27,32,37,57,47,47,52,38,92,74,70,72,57,62,80,70,74,89,64,92,48,71,65,60,42,52,51,47,30,52,44,22,57,75,35,73,67,32,53,83,72,69,38,45,29,70,45,42,72,45,48,35,28,63,68,35,34,51,30,52,47,36,34,53,50,43,57,69,62,42,64,78,84,48,53,68,58,46,52,48,38,49,49,50,31,51,48,27,46,51,23,29,46,34,26,24,72,46,55,57,40,15,42,54,50,16,48,50,54,47,52,48,54,52,22,51,52,48,24,33,49,31,29,68,81,50,57,44,78,49,94,46,28,44,60,50,70,43,88,61,35,68,58,48,33,66,70,43,68,52,38,51,38,74,78,78,76,46,73,38,80,73,56,83,72,81,72,128,136,83,77,77,76,76,74,72,71,72,70,67,73,77,74,78,64,90,65,57,54,74,65,70,50,64,68,53,24,51,49,22,44,50,48,22,51,52,20,49,50,48,28,40,44,34,31,48,55,33,36,67,57,32,50,55,58,91,75,32,66,50,63,52,34,53,62,64,72,76,45,75,79,37,70,69,32,39,52,55,20,50,51,50,44,52,50,43,51,52,52,41,50,51,50,40,53,29,25,63,59,24,46,52,52,46,21,52,52,28,39,53,51,19,53,55,34,43,53,32,29,52,35,26,58,29,33,37,57,48,45,55,38,94,73,70,73,56,61,81,69,74,89,66,91,49,71,66,59,42,51,52,47,29,53,44,21,56,75,35,72,68,30,51,84,74,70,38,45,29,68,44,42,72,45,47,35,28,62,69,36,33,52,31,51,47,35,36,52,50,44,56,69,64,41,64,80,83,47,51,68,58,46,52,48,38,48,50,49,31,53,48,26,44,51,23,29,45,34,26,24,73,44,54,54,39,15,42,53,49,18,47,51,54,46,51,49,53,54,23,51,53,48,23,33,48,30,29,68,81,51,57,45,80,47,92,45,29,43,61,49,71,43,88,61,34,67,58,48,34,64,69,41,68,51,38,50,39,74,78,77,75,45,72,38,80,72,56,83,73,81,73,127

Secondary structure (DSSP, 8-state):
------------------PPPB---HHHHHHHHHHHHHHHHHHHHHHHHHTTTSPPTTTSPPPPBHHHHHS---TTHHHHHHHHHHHHHHHHHHHHHHBTTHHHHHHHHHHHHHHHHHHHHHHHHHB-PPPS-SSS--PPP-S---HHHHHHHHHHHHHTTT-TTTT--------SS-HHHHHHHHHHHHHHHHS-TT-HHHHHHHHHHHHHHHHHHHHTTSS-HHHHHHHHHHHHHHHHHHHHHHT-GGGSS--TT-GGGGSTTHHHHHHHHTTB-SPPP--B--SSS-S--/------------------PPPB---HHHHHHHHHHHHHHHHHHHHHHHHHTTTSPPTTTSPPPPBHHHHHS---TTHHHHHHHHHHHHHHHHHHHHHHBTTHHHHHHHHHHHHHHHHHHHHHHHHHB-PPPS-SSS--PPP-S---HHHHHHHHHHHHHTTT-TTTT--------SS-HHHHHHHHHHHHHHHHS-TT-HHHHHHHHHHHHHHHHHHHHTTSS-HHHHHHHHHHHHHHHHHHHHHHH-GGGSS--TT-GGGGSTTHHHHHHHHTTB-SPPP--B---SS-S--

pLDDT: mean 90.26, std 15.72, range [26.25, 98.88]

Nearest PDB structures (foldseek):
  8ijq-assembly1_A  TM=9.190E-01  e=6.743E-16  Homo sapiens
  4f7g-assembly1_B  TM=3.170E-01  e=9.016E+00  Mus musculus
  8ijq-assembly1_A  TM=9.188E-01  e=1.831E-15  Homo sapiens

Radius of gyration: 27.88 Å; Cα contacts (8 Å, |Δi|>4): 823; chains: 2; bounding box: 84×100×63 Å